Protein AF-0000000072235283 (afdb_homodi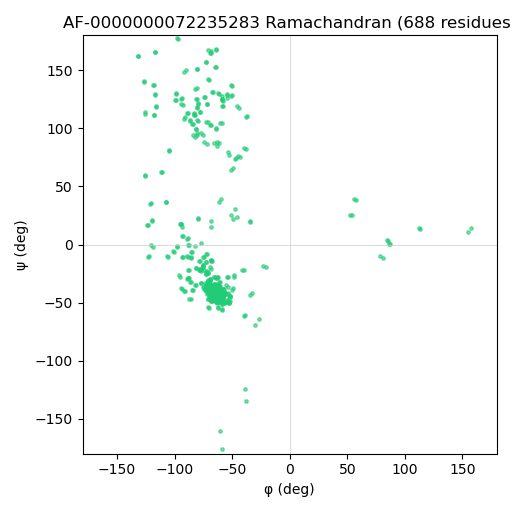mer)

InterPro domains:
  IPR006968 Root UVB sensitive family [PTHR12770] (25-341)
  IPR054549 Protein root UVB sensitive/RUS domain [PF04884] (58-296)

Nearest PDB structures (foldseek):
  6t1z-assembly1_A  TM=5.663E-01  e=8.981E-02  Lactococcus lactis
  7pmx-assembly1_A  TM=5.005E-01  e=3.297E-01  Homo sapiens
  6gv1-assembly1_A  TM=5.156E-01  e=8.083E-01  Escherichia coli K-12
  2xut-assembly2_B  TM=5.067E-01  e=1.324E+00  Shewanella oneidensis MR-1
  7xpz-assembly1_A  TM=4.709E-01  e=1.732E+00  Homo sapiens

Sequence (692 aa):
MNSSLMEEYTLKDSNGNRRTVSLCTNDRKDSNFSSSCLQIIVKIYLFLKGYFQSIRTSPLKNVLRRLFLPSGYPESVTDDYANFEKWDSLQGLCSYLRQVMVTRSTLSGLGVGNNFAHPTAAALMLLWREGFGVVGGLLFTWGKSSRFDKDSKSWRLFADVINNVALTMEWTAPLFPTPVFFALHSSANIFHSLCGIAGGATCTAFQAHFAKRNNIGDICSKHGNIGRAVSLVGLLLSTLCFWSSSLLENSLPFSFGVFCFLTVFHIYFNILALRSLHLAVLNKERGYIVAEHYICHKQLLDVSSVSKKERFWRPLLNSRIRVGCSLLDAPLLNSSFKNFLKVESLMNSSLMEEYTLKDSNGNRRTVSLCTNDRKDSNFSSSCLQIIVKIYLFLKGYFQSIRTSPLKNVLRRLFLPSGYPESVTDDYANFEKWDSLQGLCSYLRQVMVTRSTLSGLGVGNNFAHPTAAALMLLWREGFGVVGGLLFTWGKSSRFDKDSKSWRLFADVINNVALTMEWTAPLFPTPVFFALHSSANIFHSLCGIAGGATCTAFQAHFAKRNNIGDICSKHGNIGRAVSLVGLLLSTLCFWSSSLLENSLPFSFGVFCFLTVFHIYFNILALRSLHLAVLNKERGYIVAEHYICHKQLLDVSSVSKKERFWRPLLNSRIRVGCSLLDAPLLNSSFKNFLKVESL

Solvent-accessible surface area (backbone atoms only — not comparable to full-atom values): 36106 Å² total; per-residue (Å²): 131,85,75,57,65,55,54,68,45,75,43,65,45,101,85,69,49,75,42,69,46,66,48,71,54,73,82,57,83,82,56,51,64,62,51,50,52,48,47,48,47,49,50,47,45,47,46,47,47,48,48,59,59,65,37,60,94,47,78,63,31,55,50,49,45,65,48,54,43,43,80,63,61,68,78,36,36,44,86,39,46,64,57,23,54,51,26,47,43,54,21,48,30,31,51,44,42,47,46,51,54,23,45,21,32,43,38,42,54,48,15,26,31,27,62,85,31,49,29,62,60,37,32,50,51,55,50,50,21,50,44,41,11,51,53,41,30,53,54,50,52,71,73,54,64,87,54,47,76,66,44,29,65,27,37,36,49,48,16,50,51,39,34,53,51,19,49,50,34,33,43,53,18,53,83,44,60,66,72,56,22,50,50,32,40,24,51,20,31,22,30,45,29,47,17,50,52,39,34,48,50,24,47,52,52,51,37,51,66,28,32,66,66,82,40,37,67,49,43,48,51,18,53,49,44,47,52,52,50,35,48,47,51,25,52,54,51,46,51,50,48,60,71,72,29,66,48,59,76,74,29,67,69,56,34,50,48,52,50,49,51,35,50,52,48,26,52,52,26,46,52,55,20,56,42,37,44,58,63,87,68,77,27,74,65,54,42,47,52,41,49,52,39,23,73,72,66,74,39,83,67,52,53,64,60,47,29,67,66,58,68,49,62,50,60,73,73,54,71,41,56,39,88,75,77,53,74,83,73,45,74,79,72,81,71,63,80,73,65,65,64,65,27,52,66,119,132,85,75,57,64,54,53,68,45,74,43,64,47,100,83,68,50,73,42,69,48,64,49,72,53,74,82,58,83,83,56,50,63,61,52,50,53,48,46,48,49,48,49,47,46,47,47,48,47,47,47,58,62,65,41,49,97,48,78,61,33,56,49,50,44,65,49,56,42,45,81,63,63,69,78,36,38,44,87,39,46,63,56,24,52,51,26,46,44,54,21,47,30,30,51,43,41,47,45,51,54,24,44,22,32,42,38,40,54,46,14,26,31,28,61,84,30,49,27,62,61,37,32,51,51,54,50,50,20,49,44,39,11,52,53,42,31,52,54,48,51,72,72,54,63,88,55,47,76,67,44,29,63,24,38,37,50,50,17,51,52,40,36,52,51,18,49,52,35,34,41,52,18,53,83,45,60,67,72,55,23,50,51,30,38,24,52,18,31,22,30,43,29,46,18,48,52,39,34,48,50,24,48,53,51,52,38,50,67,29,32,67,65,81,41,37,68,48,42,48,50,18,52,50,43,48,51,51,50,35,48,46,51,25,51,55,50,46,53,51,47,60,72,72,29,65,49,62,77,75,30,68,70,54,34,49,47,52,52,50,52,37,49,54,49,26,51,53,26,46,53,54,19,57,42,38,43,60,64,87,68,78,27,74,66,53,41,46,52,41,48,52,40,24,72,74,66,73,40,81,67,53,53,62,61,47,27,66,67,58,67,48,62,49,61,76,72,53,71,38,55,51,88,76,75,54,75,84,74,45,76,80,68,83,70,62,81,73,65,66,65,62,31,53,67,118

Foldseek 3Di:
DPPQVFDWDFDQPPVRDTDTDTDRPDPPPPCVPVSVVVVVVVVVVCVVVCVQVVLPPDPVNVVVCLQAPFPPPPVQWDPLLVQLLVLVLLLLLLLLLLVVLLVVQLCVLQAVVHPPHDPVVSVVLVVVLLVLLVVLLVVLCVPDVPCCQQQVLLLLLLLLVLLLQLSVLSNCLSVDDPVSSSVSSSVSSSSNSSSCSSVVSSVLNLLVNTGPPPVSVRSVSSSVSSSVVSNVVSVVVSVVVVVPDVCCVPPPVVVVVSNVVSSVSSSVSSLSSQLSDQGPRDHPQLVVVQVVCCVVPVDGDHSNVSSNVGDSNVCVPPVQQQPDDPPVVQPVPPDDPVVSSNRGRD/DPPQVFDWDFDQPPVRDTDTDTDRPDPPPPCVVVSVVVVVVVVVVCVVVCVQVVLPPDPVNVVVCLQAPFPPPPVQWDPLLVQLLVLVLLLLLLLLLLVVLLVVQLCVLQADVHPPHDPVVSVVLVVVLLVLLVVLLVVLCVPDVPCCQQQVLLLLLVLLVLLLQLSVLSNCLSVDDNVSSSVSSSVSSSSNSSSCSSVVSSVLNLLVNTGPPPVSVRSVSSSVSSSVVSSVVSVVVSVVVVVPDVCCVPPPVVVVVSNVVSSVSSSVSSLSSQLSDQGPRDHPQLVVVQVVCCVVPVDGDHSNVSSNVGDSNVCVPCVQQQPDDPPVVQPPPPDDPVCSSPSHRD

Organism: Galdieria sulphuraria (NCBI:txid130081)

pLDDT: mean 74.74, std 23.01, range [22.97, 98.19]

Structure (mmCIF, N/CA/C/O backbone):
data_AF-0000000072235283-model_v1
#
loop_
_entity.id
_entity.type
_entity.pdbx_description
1 polymer 'Protein root UVB sensitive/RUS domain-containing protein'
#
loop_
_atom_site.group_PDB
_atom_site.id
_atom_site.type_symbol
_atom_site.label_atom_id
_atom_site.label_alt_id
_atom_site.label_comp_id
_atom_site.label_asym_id
_atom_site.label_entity_id
_atom_site.label_seq_id
_atom_site.pdbx_PDB_ins_code
_atom_site.Cartn_x
_atom_site.Cartn_y
_atom_site.Cartn_z
_atom_site.occupancy
_atom_site.B_iso_or_equiv
_atom_site.auth_seq_id
_atom_site.auth_comp_id
_atom_site.auth_asym_id
_atom_site.auth_atom_id
_atom_site.pdbx_PDB_model_num
ATOM 1 N N . MET A 1 1 ? 41.312 -4.387 -38.438 1 23.94 1 MET A N 1
ATOM 2 C CA . MET A 1 1 ? 40.781 -3.062 -38.094 1 23.94 1 MET A CA 1
ATOM 3 C C . MET A 1 1 ? 39.438 -3.166 -37.406 1 23.94 1 MET A C 1
ATOM 5 O O . MET A 1 1 ? 38.438 -3.475 -38.031 1 23.94 1 MET A O 1
ATOM 9 N N . ASN A 1 2 ? 39.406 -3.805 -36.188 1 30.83 2 ASN A N 1
ATOM 10 C CA . ASN A 1 2 ? 38.25 -4.105 -35.344 1 30.83 2 ASN A CA 1
ATOM 11 C C . ASN A 1 2 ? 37.438 -2.857 -35.062 1 30.83 2 ASN A C 1
ATOM 13 O O . ASN A 1 2 ? 37.906 -1.9 -34.469 1 30.83 2 ASN A O 1
ATOM 17 N N . SER A 1 3 ? 36.594 -2.459 -36.062 1 33.5 3 SER A N 1
ATOM 18 C CA . SER A 1 3 ? 35.688 -1.307 -36.031 1 33.5 3 SER A CA 1
ATOM 19 C C . SER A 1 3 ? 34.906 -1.259 -34.75 1 33.5 3 SER A C 1
ATOM 21 O O . SER A 1 3 ? 34.062 -2.145 -34.469 1 33.5 3 SER A O 1
ATOM 23 N N . SER A 1 4 ? 35.531 -0.879 -33.625 1 37.62 4 SER A N 1
ATOM 24 C CA . SER A 1 4 ? 34.781 -0.404 -32.469 1 37.62 4 SER A CA 1
ATOM 25 C C . SER A 1 4 ? 33.625 0.476 -32.844 1 37.62 4 SER A C 1
ATOM 27 O O . SER A 1 4 ? 33.781 1.436 -33.625 1 37.62 4 SER A O 1
ATOM 29 N N . LEU A 1 5 ? 32.531 -0.127 -33.188 1 37.53 5 LEU A N 1
ATOM 30 C CA . LEU A 1 5 ? 31.328 0.658 -33.438 1 37.53 5 LEU A CA 1
ATOM 31 C C . LEU A 1 5 ? 31.156 1.744 -32.375 1 37.53 5 LEU A C 1
ATOM 33 O O . LEU A 1 5 ? 31.016 1.443 -31.188 1 37.53 5 LEU A O 1
ATOM 37 N N . MET A 1 6 ? 31.938 2.805 -32.469 1 39.84 6 MET A N 1
ATOM 38 C CA . MET A 1 6 ? 31.828 4.055 -31.734 1 39.84 6 MET A CA 1
ATOM 39 C C . MET A 1 6 ? 30.516 4.766 -32.062 1 39.84 6 MET A C 1
ATOM 41 O O . MET A 1 6 ? 30.25 5.09 -33.219 1 39.84 6 MET A O 1
ATOM 45 N N . GLU A 1 7 ? 29.5 4.473 -31.453 1 44.53 7 GLU A N 1
ATOM 46 C CA . GLU A 1 7 ? 28.344 5.34 -31.625 1 44.53 7 GLU A CA 1
ATOM 47 C C . GLU A 1 7 ? 28.547 6.684 -30.938 1 44.53 7 GLU A C 1
ATOM 49 O O . GLU A 1 7 ? 28.953 6.73 -29.766 1 44.53 7 GLU A O 1
ATOM 54 N N . GLU A 1 8 ? 28.797 7.777 -31.656 1 41.22 8 GLU A N 1
ATOM 55 C CA . GLU A 1 8 ? 28.969 9.141 -31.172 1 41.22 8 GLU A CA 1
ATOM 56 C C . GLU A 1 8 ? 27.625 9.836 -30.969 1 41.22 8 GLU A C 1
ATOM 58 O O . GLU A 1 8 ? 26.734 9.734 -31.812 1 41.22 8 GLU A O 1
ATOM 63 N N . TYR A 1 9 ? 27.297 10.094 -29.688 1 39.88 9 TYR A N 1
ATOM 64 C CA . TYR A 1 9 ? 26.125 10.898 -29.422 1 39.88 9 TYR A CA 1
ATOM 65 C C . TYR A 1 9 ? 26.5 12.352 -29.125 1 39.88 9 TYR A C 1
ATOM 67 O O . TYR A 1 9 ? 27.484 12.609 -28.422 1 39.88 9 TYR A O 1
ATOM 75 N N . THR A 1 10 ? 25.969 13.359 -29.844 1 46.28 10 THR A N 1
ATOM 76 C CA . THR A 1 10 ? 26.172 14.789 -29.625 1 46.28 10 THR A CA 1
ATOM 77 C C . THR A 1 10 ? 25.203 15.32 -28.578 1 46.28 10 THR A C 1
ATOM 79 O O . THR A 1 10 ? 23.984 15.188 -28.734 1 46.28 10 THR A O 1
ATOM 82 N N . LEU A 1 11 ? 25.734 15.562 -27.328 1 43.56 11 LEU A N 1
ATOM 83 C CA . LEU A 1 11 ? 24.922 16.172 -26.281 1 43.56 11 LEU A CA 1
ATOM 84 C C . LEU A 1 11 ? 25.203 17.672 -26.188 1 43.56 11 LEU A C 1
ATOM 86 O O . LEU A 1 11 ? 26.328 18.109 -26.453 1 43.56 11 LEU A O 1
ATOM 90 N N . LYS A 1 12 ? 24.234 18.531 -26.172 1 49.97 12 LYS A N 1
ATOM 91 C CA . LYS A 1 12 ? 24.391 19.969 -25.953 1 49.97 12 LYS A CA 1
ATOM 92 C C . LYS A 1 12 ? 24.531 20.281 -24.469 1 49.97 12 LYS A C 1
ATOM 94 O O . LYS A 1 12 ? 23.781 19.766 -23.641 1 49.97 12 LYS A O 1
ATOM 99 N N . ASP A 1 13 ? 25.656 20.859 -24 1 42.03 13 ASP A N 1
ATOM 100 C CA . ASP A 1 13 ? 25.828 21.266 -22.609 1 42.03 13 ASP A CA 1
ATOM 101 C C . ASP A 1 13 ? 24.953 22.484 -22.281 1 42.03 13 ASP A C 1
ATOM 103 O O . ASP A 1 13 ? 24.328 23.062 -23.172 1 42.03 13 ASP A O 1
ATOM 107 N N . SER A 1 14 ? 24.812 22.797 -20.984 1 42.03 14 SER A N 1
ATOM 108 C CA . SER A 1 14 ? 24 23.922 -20.531 1 42.03 14 SER A CA 1
ATOM 109 C C . SER A 1 14 ? 24.328 25.188 -21.328 1 42.03 14 SER A C 1
ATOM 111 O O . SER A 1 14 ? 23.469 26.047 -21.484 1 42.03 14 SER A O 1
ATOM 113 N N . ASN A 1 15 ? 25.578 25.328 -21.859 1 48.72 15 ASN A N 1
ATOM 114 C CA . ASN A 1 15 ? 26.016 26.516 -22.594 1 48.72 15 ASN A CA 1
ATOM 115 C C . ASN A 1 15 ? 25.812 26.359 -24.094 1 48.72 15 ASN A C 1
ATOM 117 O O . ASN A 1 15 ? 26.266 27.203 -24.875 1 48.72 15 ASN A O 1
ATOM 121 N N . GLY A 1 16 ? 25.016 25.391 -24.656 1 48.34 16 GLY A N 1
ATOM 122 C CA . GLY A 1 16 ? 24.719 25.219 -26.078 1 48.34 16 GLY A CA 1
ATOM 123 C C . GLY A 1 16 ? 25.812 24.5 -26.828 1 48.34 16 GLY A C 1
ATOM 124 O O . GLY A 1 16 ? 25.734 24.359 -28.062 1 48.34 16 GLY A O 1
ATOM 125 N N . ASN A 1 17 ? 27.047 24.281 -26.234 1 49.31 17 ASN A N 1
ATOM 126 C CA . ASN A 1 17 ? 28.141 23.641 -26.953 1 49.31 17 ASN A CA 1
ATOM 127 C C . ASN A 1 17 ? 27.891 22.141 -27.156 1 49.31 17 ASN A C 1
ATOM 129 O O . ASN A 1 17 ? 27.406 21.469 -26.25 1 49.31 17 ASN A O 1
ATOM 133 N N . ARG A 1 18 ? 27.875 21.734 -28.453 1 47.28 18 ARG A N 1
ATOM 134 C CA . ARG A 1 18 ? 27.703 20.328 -28.828 1 47.28 18 ARG A CA 1
ATOM 135 C C . ARG A 1 18 ? 28.859 19.484 -28.328 1 47.28 18 ARG A C 1
ATOM 137 O O . ARG A 1 18 ? 30.031 19.812 -28.578 1 47.28 18 ARG A O 1
ATOM 144 N N . ARG A 1 19 ? 28.766 18.766 -27.266 1 42.97 19 ARG A N 1
ATOM 145 C CA . ARG A 1 19 ? 29.781 17.797 -26.906 1 42.97 19 ARG A CA 1
ATOM 146 C C . ARG A 1 19 ? 29.422 16.406 -27.422 1 42.97 19 ARG A C 1
ATOM 148 O O . ARG A 1 19 ? 28.281 15.969 -27.312 1 42.97 19 ARG A O 1
ATOM 155 N N . THR A 1 20 ? 30.297 15.758 -28.297 1 44.06 20 THR A N 1
ATOM 156 C CA . THR A 1 20 ? 30.156 14.414 -28.844 1 44.06 20 THR A CA 1
ATOM 157 C C . THR A 1 20 ? 30.625 13.359 -27.844 1 44.06 20 THR A C 1
ATOM 159 O O . THR A 1 20 ? 31.734 13.445 -27.344 1 44.06 20 THR A O 1
ATOM 162 N N . VAL A 1 21 ? 29.828 12.719 -27.141 1 44.56 21 VAL A N 1
ATOM 163 C CA . VAL A 1 21 ? 30.203 11.594 -26.281 1 44.56 21 VAL A CA 1
ATOM 164 C C . VAL A 1 21 ? 30.266 10.312 -27.109 1 44.56 21 VAL A C 1
ATOM 166 O O . VAL A 1 21 ? 29.359 10.016 -27.875 1 44.56 21 VAL A O 1
ATOM 169 N N . SER A 1 22 ? 31.531 9.773 -27.25 1 39.78 22 SER A N 1
ATOM 170 C CA . SER A 1 22 ? 31.75 8.5 -27.938 1 39.78 22 SER A CA 1
ATOM 171 C C . SER A 1 22 ? 31.594 7.324 -26.984 1 39.78 22 SER A C 1
ATOM 173 O O . SER A 1 22 ? 32.188 7.312 -25.906 1 39.78 22 SER A O 1
ATOM 175 N N . LEU A 1 23 ? 30.562 6.617 -27.094 1 36.62 23 LEU A N 1
ATOM 176 C CA . LEU A 1 23 ? 30.438 5.34 -26.391 1 36.62 23 LEU A CA 1
ATOM 177 C C . LEU A 1 23 ? 31.25 4.258 -27.094 1 36.62 23 LEU A C 1
ATOM 179 O O . LEU A 1 23 ? 31.031 3.967 -28.266 1 36.62 23 LEU A O 1
ATOM 183 N N . CYS A 1 24 ? 32.469 4.012 -26.641 1 34.81 24 CYS A N 1
ATOM 184 C CA . CYS A 1 24 ? 33.312 2.928 -27.141 1 34.81 24 CYS A CA 1
ATOM 185 C C . CYS A 1 24 ? 32.906 1.603 -26.5 1 34.81 24 CYS A C 1
ATOM 187 O O . CYS A 1 24 ? 32.906 1.491 -25.266 1 34.81 24 CYS A O 1
ATOM 189 N N . THR A 1 25 ? 32.062 0.779 -27.156 1 33.41 25 THR A N 1
ATOM 190 C CA . THR A 1 25 ? 31.891 -0.601 -26.719 1 33.41 25 THR A CA 1
ATOM 191 C C . THR A 1 25 ? 33.094 -1.448 -27.109 1 33.41 25 THR A C 1
ATOM 193 O O . THR A 1 25 ? 33.438 -1.555 -28.281 1 33.41 25 THR A O 1
ATOM 196 N N . ASN A 1 26 ? 34.125 -1.52 -26.297 1 31.45 26 ASN A N 1
ATOM 197 C CA . ASN A 1 26 ? 35.125 -2.537 -26.578 1 31.45 26 ASN A CA 1
ATOM 198 C C . ASN A 1 26 ? 34.531 -3.938 -26.578 1 31.45 26 ASN A C 1
ATOM 200 O O . ASN A 1 26 ? 33.656 -4.254 -25.734 1 31.45 26 ASN A O 1
ATOM 204 N N . ASP A 1 27 ? 34.594 -4.664 -27.672 1 31.3 27 ASP A N 1
ATOM 205 C CA . ASP A 1 27 ? 34.281 -6.074 -27.906 1 31.3 27 ASP A CA 1
ATOM 206 C C . ASP A 1 27 ? 35 -6.953 -26.875 1 31.3 27 ASP A C 1
ATOM 208 O O . ASP A 1 27 ? 35.938 -7.672 -27.203 1 31.3 27 ASP A O 1
ATOM 212 N N . ARG A 1 28 ? 35.406 -6.691 -25.703 1 30.81 28 ARG A N 1
ATOM 213 C CA . ARG A 1 28 ? 35.844 -7.922 -25.047 1 30.81 28 ARG A CA 1
ATOM 214 C C . ARG A 1 28 ? 34.688 -8.93 -24.984 1 30.81 28 ARG A C 1
ATOM 216 O O . ARG A 1 28 ? 33.562 -8.562 -24.703 1 30.81 28 ARG A O 1
ATOM 223 N N . LYS A 1 29 ? 34.875 -10.188 -25.453 1 32 29 LYS A N 1
ATOM 224 C CA . LYS A 1 29 ? 33.969 -11.352 -25.547 1 32 29 LYS A CA 1
ATOM 225 C C . LYS A 1 29 ? 33.094 -11.469 -24.312 1 32 29 LYS A C 1
ATOM 227 O O . LYS A 1 29 ? 31.938 -11.867 -24.406 1 32 29 LYS A O 1
ATOM 232 N N . ASP A 1 30 ? 33.594 -11.656 -23.109 1 32.75 30 ASP A N 1
ATOM 233 C CA . ASP A 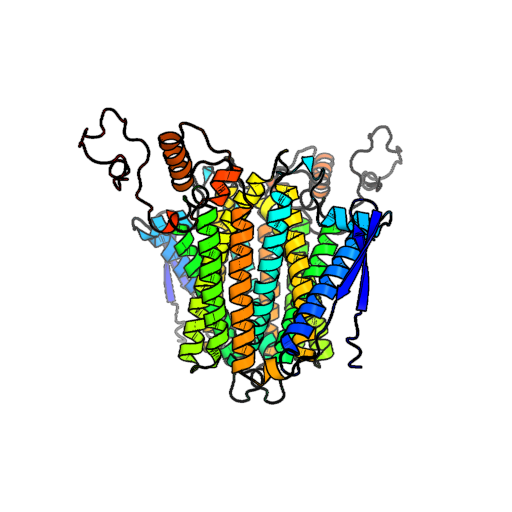1 30 ? 32.844 -12.086 -21.938 1 32.75 30 ASP A CA 1
ATOM 234 C C . ASP A 1 30 ? 31.938 -10.977 -21.406 1 32.75 30 ASP A C 1
ATOM 236 O O . ASP A 1 30 ? 31.172 -11.188 -20.469 1 32.75 30 ASP A O 1
ATOM 240 N N . SER A 1 31 ? 32.406 -9.688 -21.422 1 35.5 31 SER A N 1
ATOM 241 C CA . SER A 1 31 ? 31.719 -8.633 -20.672 1 35.5 31 SER A CA 1
ATOM 242 C C . SER A 1 31 ? 30.5 -8.117 -21.406 1 35.5 31 SER A C 1
ATOM 244 O O . SER A 1 31 ? 30.406 -6.926 -21.719 1 35.5 31 SER A O 1
ATOM 246 N N . ASN A 1 32 ? 29.969 -8.906 -22.297 1 36.19 32 ASN A N 1
ATOM 247 C CA . ASN A 1 32 ? 28.781 -8.578 -23.062 1 36.19 32 ASN A CA 1
ATOM 248 C C . ASN A 1 32 ? 27.641 -8.086 -22.156 1 36.19 32 ASN A C 1
ATOM 250 O O . ASN A 1 32 ? 26.828 -7.258 -22.578 1 36.19 32 ASN A O 1
ATOM 254 N N . PHE A 1 33 ? 27.625 -8.758 -21.031 1 34.72 33 PHE A N 1
ATOM 255 C CA . PHE A 1 33 ? 26.469 -8.461 -20.188 1 34.72 33 PHE A CA 1
ATOM 256 C C . PHE A 1 33 ? 26.578 -7.059 -19.609 1 34.72 33 PHE A C 1
ATOM 258 O O . PHE A 1 33 ? 25.578 -6.32 -19.562 1 34.72 33 PHE A O 1
ATOM 265 N N . SER A 1 34 ? 27.781 -6.684 -19.188 1 39.34 34 SER A N 1
ATOM 266 C CA . SER A 1 34 ? 27.969 -5.387 -18.547 1 39.34 34 SER A CA 1
ATOM 267 C C . SER A 1 34 ? 27.75 -4.246 -19.531 1 39.34 34 SER A C 1
ATOM 269 O O . SER A 1 34 ? 27.125 -3.234 -19.203 1 39.34 34 SER A O 1
ATOM 271 N N . SER A 1 35 ? 28.156 -4.5 -20.75 1 42.72 35 SER A N 1
ATOM 272 C CA . SER A 1 35 ? 28.094 -3.469 -21.781 1 42.72 35 SER A CA 1
ATOM 273 C C . SER A 1 35 ? 26.656 -3.23 -22.234 1 42.72 35 SER A C 1
ATOM 275 O O . SER A 1 35 ? 26.25 -2.09 -22.453 1 42.72 35 SER A O 1
ATOM 277 N N . SER A 1 36 ? 25.875 -4.32 -22.219 1 43.47 36 SER A N 1
ATOM 278 C CA . SER A 1 36 ? 24.5 -4.188 -22.672 1 43.47 36 SER A CA 1
ATOM 279 C C . SER A 1 36 ? 23.641 -3.484 -21.641 1 43.47 36 SER A C 1
ATOM 281 O O . SER A 1 36 ? 22.812 -2.639 -21.969 1 43.47 36 SER A O 1
ATOM 283 N N . CYS A 1 37 ? 23.922 -3.768 -20.438 1 39.88 37 CYS A N 1
ATOM 284 C CA . CYS A 1 37 ? 23.156 -3.121 -19.375 1 39.88 37 CYS A CA 1
ATOM 285 C C . CYS A 1 37 ? 23.516 -1.646 -19.266 1 39.88 37 CYS A C 1
ATOM 287 O O . CYS A 1 37 ? 22.625 -0.796 -19.125 1 39.88 37 CYS A O 1
ATOM 289 N N . LEU A 1 38 ? 24.812 -1.415 -19.375 1 41.12 38 LEU A N 1
ATOM 290 C CA . LEU A 1 38 ? 25.266 -0.028 -19.312 1 41.12 38 LEU A CA 1
ATOM 291 C C . LEU A 1 38 ? 24.766 0.754 -20.531 1 41.12 38 LEU A C 1
ATOM 293 O O . LEU A 1 38 ? 24.375 1.92 -20.406 1 41.12 38 LEU A O 1
ATOM 297 N N . GLN A 1 39 ? 24.734 0.075 -21.656 1 44.72 39 GLN A N 1
ATOM 298 C CA . GLN A 1 39 ? 24.203 0.706 -22.875 1 44.72 39 GLN A CA 1
ATOM 299 C C . GLN A 1 39 ? 22.703 1.014 -22.719 1 44.72 39 GLN A C 1
ATOM 301 O O . GLN A 1 39 ? 22.25 2.078 -23.141 1 44.72 39 GLN A O 1
ATOM 306 N N . ILE A 1 40 ? 22.125 0.151 -22.062 1 44.88 40 ILE A N 1
ATOM 307 C CA . ILE A 1 40 ? 20.703 0.37 -21.844 1 44.88 40 ILE A CA 1
ATOM 308 C C . ILE A 1 40 ? 20.484 1.51 -20.859 1 44.88 40 ILE A C 1
ATOM 310 O O . ILE A 1 40 ? 19.641 2.383 -21.062 1 44.88 40 ILE A O 1
ATOM 314 N N . ILE A 1 41 ? 21.312 1.541 -19.922 1 46 41 ILE A N 1
ATOM 315 C CA . ILE A 1 41 ? 21.219 2.592 -18.906 1 46 41 ILE A CA 1
ATOM 316 C C . ILE A 1 41 ? 21.562 3.939 -19.531 1 46 41 ILE A C 1
ATOM 318 O O . ILE A 1 41 ? 20.891 4.938 -19.297 1 46 41 ILE A O 1
ATOM 322 N N . VAL A 1 42 ? 22.609 3.906 -20.297 1 46 42 VAL A N 1
ATOM 323 C CA . VAL A 1 42 ? 23.031 5.133 -20.969 1 46 42 VAL A CA 1
ATOM 324 C C . VAL A 1 42 ? 21.969 5.562 -21.984 1 46 42 VAL A C 1
ATOM 326 O O . VAL A 1 42 ? 21.641 6.746 -22.094 1 46 42 VAL A O 1
ATOM 329 N N . LYS A 1 43 ? 21.438 4.605 -22.688 1 45.97 43 LYS A N 1
ATOM 330 C CA . LYS A 1 43 ? 20.391 4.93 -23.656 1 45.97 43 LYS A CA 1
ATOM 331 C C . LYS A 1 43 ? 19.141 5.453 -22.938 1 45.97 43 LYS A C 1
ATOM 333 O O . LYS A 1 43 ? 18.516 6.402 -23.406 1 45.97 43 LYS A O 1
ATOM 338 N N . ILE A 1 44 ? 18.906 4.891 -21.844 1 47.53 44 ILE A N 1
ATOM 339 C CA . ILE A 1 44 ? 17.781 5.371 -21.062 1 47.53 44 ILE A CA 1
ATOM 340 C C . ILE A 1 44 ? 18.078 6.77 -20.516 1 47.53 44 ILE A C 1
ATOM 342 O O . ILE A 1 44 ? 17.234 7.656 -20.562 1 47.53 44 ILE A O 1
ATOM 346 N N . TYR A 1 45 ? 19.266 6.887 -20.016 1 43.62 45 TYR A N 1
ATOM 347 C CA . TYR A 1 45 ? 19.688 8.195 -19.531 1 43.62 45 TYR A CA 1
ATOM 348 C C . TYR A 1 45 ? 19.672 9.227 -20.641 1 43.62 45 TYR A C 1
ATOM 350 O O . TYR A 1 45 ? 19.172 10.344 -20.469 1 43.62 45 TYR A O 1
ATOM 358 N N . LEU A 1 46 ? 20.25 8.883 -21.75 1 46.25 46 LEU A N 1
ATOM 359 C CA . LEU A 1 46 ? 20.266 9.797 -22.875 1 46.25 46 LEU A CA 1
ATOM 360 C C . LEU A 1 46 ? 18.859 10.062 -23.391 1 46.25 46 LEU A C 1
ATOM 362 O O . LEU A 1 46 ? 18.531 11.195 -23.75 1 46.25 46 LEU A O 1
ATOM 366 N N . PHE A 1 47 ? 18.094 9.078 -23.375 1 44.31 47 PHE A N 1
ATOM 367 C CA . PHE A 1 47 ? 16.688 9.242 -23.719 1 44.31 47 PHE A CA 1
ATOM 368 C C . PHE A 1 47 ? 15.992 10.156 -22.719 1 44.31 47 PHE A C 1
ATOM 370 O O . PHE A 1 47 ? 15.273 11.078 -23.109 1 44.31 47 PHE A O 1
ATOM 377 N N . LEU A 1 48 ? 16.234 9.906 -21.484 1 46.16 48 LEU A N 1
ATOM 378 C CA . LEU A 1 48 ? 15.625 10.75 -20.469 1 46.16 48 LEU A CA 1
ATOM 379 C C . LEU A 1 48 ? 16.188 12.164 -20.531 1 46.16 48 LEU A C 1
ATOM 381 O O . LEU A 1 48 ? 15.445 13.141 -20.406 1 46.16 48 LEU A O 1
ATOM 385 N N . LYS A 1 49 ? 17.484 12.164 -20.578 1 45.38 49 LYS A N 1
ATOM 386 C CA . LYS A 1 49 ? 18.141 13.469 -20.703 1 45.38 49 LYS A CA 1
ATOM 387 C C . LYS A 1 49 ? 17.672 14.195 -21.969 1 45.38 49 LYS A C 1
ATOM 389 O O . LYS A 1 49 ? 17.375 15.391 -21.922 1 45.38 49 LYS A O 1
ATOM 394 N N . GLY A 1 50 ? 17.844 13.531 -23.109 1 42.25 50 GLY A N 1
ATOM 395 C CA . GLY A 1 50 ? 17.312 14.109 -24.344 1 42.25 50 GLY A CA 1
ATOM 396 C C . GLY A 1 50 ? 15.852 14.484 -24.25 1 42.25 50 GLY A C 1
ATOM 397 O O . GLY A 1 50 ? 15.445 15.547 -24.703 1 42.25 50 GLY A O 1
ATOM 398 N N . TYR A 1 51 ? 15.117 13.609 -23.688 1 39.72 51 TYR A N 1
ATOM 399 C CA . TYR A 1 51 ? 13.703 13.898 -23.469 1 39.72 51 TYR A CA 1
ATOM 400 C C . TYR A 1 51 ? 13.539 15.117 -22.562 1 39.72 51 TYR A C 1
ATOM 402 O O . TYR A 1 51 ? 12.703 15.984 -22.828 1 39.72 51 TYR A O 1
ATOM 410 N N . PHE A 1 52 ? 14.25 15.133 -21.484 1 44.34 52 PHE A N 1
ATOM 411 C CA . PHE A 1 52 ? 14.117 16.266 -20.578 1 44.34 52 PHE A CA 1
ATOM 412 C C . PHE A 1 52 ? 14.672 17.531 -21.219 1 44.34 52 PHE A C 1
ATOM 414 O O . PHE A 1 52 ? 14.195 18.641 -20.938 1 44.34 52 PHE A O 1
ATOM 421 N N . GLN A 1 53 ? 15.75 17.359 -21.875 1 42.66 53 GLN A N 1
ATOM 422 C CA . GLN A 1 53 ? 16.281 18.531 -22.562 1 42.66 53 GLN A CA 1
ATOM 423 C C . GLN A 1 53 ? 15.375 18.953 -23.719 1 42.66 53 GLN A C 1
ATOM 425 O O . GLN A 1 53 ? 15.273 20.141 -24.031 1 42.66 53 GLN A O 1
ATOM 430 N N . SER A 1 54 ? 15.047 18 -24.484 1 40.59 54 SER A N 1
ATOM 431 C CA . SER A 1 54 ? 14.203 18.359 -25.625 1 40.59 54 SER A CA 1
ATOM 432 C C . SER A 1 54 ? 12.812 18.781 -25.172 1 40.59 54 SER A C 1
ATOM 434 O O . SER A 1 54 ? 11.93 19.016 -26 1 40.59 54 SER A O 1
ATOM 436 N N . ILE A 1 55 ? 12.461 18.531 -23.953 1 41.12 55 ILE A N 1
ATOM 437 C CA . ILE A 1 55 ? 11.211 19.109 -23.484 1 41.12 55 ILE A CA 1
ATOM 438 C C . ILE A 1 55 ? 11.289 20.625 -23.547 1 41.12 55 ILE A C 1
ATOM 440 O O . ILE A 1 55 ? 11.688 21.281 -22.578 1 41.12 55 ILE A O 1
ATOM 444 N N . ARG A 1 56 ? 11.883 21.172 -24.453 1 41.84 56 ARG A N 1
ATOM 445 C CA . ARG A 1 56 ? 11.758 22.594 -24.688 1 41.84 56 ARG A CA 1
ATOM 446 C C . ARG A 1 56 ? 10.32 23.062 -24.469 1 41.84 56 ARG A C 1
ATOM 448 O O . ARG A 1 56 ? 9.945 23.453 -23.375 1 41.84 56 ARG A O 1
ATOM 455 N N . THR A 1 57 ? 9.586 23.781 -25.516 1 51.12 57 THR A N 1
ATOM 456 C CA . THR A 1 57 ? 8.438 24.688 -25.562 1 51.12 57 THR A CA 1
ATOM 457 C C . THR A 1 57 ? 7.133 23.891 -25.547 1 51.12 57 THR A C 1
ATOM 459 O O . THR A 1 57 ? 6.051 24.453 -25.703 1 51.12 57 THR A O 1
ATOM 462 N N . SER A 1 58 ? 7.094 22.453 -25.516 1 58.28 58 SER A N 1
ATOM 463 C CA . SER A 1 58 ? 5.902 21.719 -25.938 1 58.28 58 SER A CA 1
ATOM 464 C C . SER A 1 58 ? 4.98 21.453 -24.75 1 58.28 58 SER A C 1
ATOM 466 O O . SER A 1 58 ? 5.398 21.578 -23.594 1 58.28 58 SER A O 1
ATOM 468 N N . PRO A 1 59 ? 3.66 21.406 -25.016 1 66.56 59 PRO A N 1
ATOM 469 C CA . PRO A 1 59 ? 2.6 21.016 -24.094 1 66.56 59 PRO A CA 1
ATOM 470 C C . PRO A 1 59 ? 2.996 19.828 -23.219 1 66.56 59 PRO A C 1
ATOM 472 O O . PRO A 1 59 ? 2.633 19.766 -22.031 1 66.56 59 PRO A O 1
ATOM 475 N N . LEU A 1 60 ? 3.92 19.062 -23.625 1 75.69 60 LEU A N 1
ATOM 476 C CA . LEU A 1 60 ? 4.355 17.906 -22.859 1 75.69 60 LEU A CA 1
ATOM 477 C C . LEU A 1 60 ? 5.336 18.312 -21.75 1 75.69 60 LEU A C 1
ATOM 479 O O . LEU A 1 60 ? 5.301 17.766 -20.656 1 75.69 60 LEU A O 1
ATOM 483 N N . LYS A 1 61 ? 6.117 19.281 -22.031 1 76.44 61 LYS A N 1
ATOM 484 C CA . LYS A 1 61 ? 7.074 19.766 -21.031 1 76.44 61 LYS A CA 1
ATOM 485 C C . LYS A 1 61 ? 6.355 20.375 -19.844 1 76.44 61 LYS A C 1
ATOM 487 O O . LYS A 1 61 ? 6.758 20.172 -18.688 1 76.44 61 LYS A O 1
ATOM 492 N N . ASN A 1 62 ? 5.375 21.047 -20.219 1 78.12 62 ASN A N 1
ATOM 493 C CA . ASN A 1 62 ? 4.605 21.672 -19.156 1 78.12 62 ASN A CA 1
ATOM 494 C C . ASN A 1 62 ? 3.918 20.625 -18.266 1 78.12 62 ASN A C 1
ATOM 496 O O . ASN A 1 62 ? 3.848 20.797 -17.047 1 78.12 62 ASN A O 1
ATOM 500 N N . VAL A 1 63 ? 3.523 19.594 -18.938 1 78.06 63 VAL A N 1
ATOM 501 C CA . VAL A 1 63 ? 2.867 18.531 -18.188 1 78.06 63 VAL A CA 1
ATOM 502 C C . VAL A 1 63 ? 3.883 17.828 -17.297 1 78.06 63 VAL A C 1
ATOM 504 O O . VAL A 1 63 ? 3.605 17.562 -16.109 1 78.06 63 VAL A O 1
ATOM 507 N N . LEU A 1 64 ? 5.07 17.578 -17.766 1 82.69 64 LEU A N 1
ATOM 508 C CA . LEU A 1 64 ? 6.094 16.891 -16.984 1 82.69 64 LEU A CA 1
ATOM 509 C C . LEU A 1 64 ? 6.559 17.766 -15.82 1 82.69 64 LEU A C 1
ATOM 511 O O . LEU A 1 64 ? 6.777 17.266 -14.719 1 82.69 64 LEU A O 1
ATOM 515 N N . ARG A 1 65 ? 6.664 19.016 -16.094 1 83.25 65 ARG A N 1
ATOM 516 C CA . ARG A 1 65 ? 7.055 19.938 -15.031 1 83.25 65 ARG A CA 1
ATOM 517 C C . ARG A 1 65 ? 6.004 19.984 -13.93 1 83.25 65 ARG A C 1
ATOM 519 O O . ARG A 1 65 ? 6.34 20 -12.75 1 83.25 65 ARG A O 1
ATOM 526 N N . ARG A 1 66 ? 4.844 19.922 -14.352 1 81.81 66 ARG A N 1
ATOM 527 C CA . ARG A 1 66 ? 3.746 19.984 -13.391 1 81.81 66 ARG A CA 1
ATOM 528 C C . ARG A 1 66 ? 3.643 18.688 -12.602 1 81.81 66 ARG A C 1
ATOM 530 O O . ARG A 1 66 ? 3.254 18.688 -11.43 1 81.81 66 ARG A O 1
ATOM 537 N N . LEU A 1 67 ? 4.109 17.688 -13.203 1 83 67 LEU A N 1
ATOM 538 C CA . LEU A 1 67 ? 3.965 16.375 -12.578 1 83 67 LEU A CA 1
ATOM 539 C C . LEU A 1 67 ? 5.133 16.094 -11.641 1 83 67 LEU A C 1
ATOM 541 O O . LEU A 1 67 ? 4.965 15.438 -10.609 1 83 67 LEU A O 1
ATOM 545 N N . PHE A 1 68 ? 6.309 16.703 -11.961 1 89.31 68 PHE A N 1
ATOM 546 C CA . PHE A 1 68 ? 7.477 16.172 -11.266 1 89.31 68 PHE A CA 1
ATOM 547 C C . PHE A 1 68 ? 8.195 17.281 -10.508 1 89.31 68 PHE A C 1
ATOM 549 O O . PHE A 1 68 ? 9.047 17 -9.648 1 89.31 68 PHE A O 1
ATOM 556 N N . LEU A 1 69 ? 7.828 18.547 -10.75 1 89.69 69 LEU A N 1
ATOM 557 C CA . LEU A 1 69 ? 8.508 19.641 -10.062 1 89.69 69 LEU A CA 1
ATOM 558 C C . LEU A 1 69 ? 7.539 20.422 -9.188 1 89.69 69 LEU A C 1
ATOM 560 O O . LEU A 1 69 ? 6.402 20.672 -9.594 1 89.69 69 LEU A O 1
ATOM 564 N N . PRO A 1 70 ? 8.023 20.734 -7.996 1 89.62 70 PRO A N 1
ATOM 565 C CA . PRO A 1 70 ? 7.172 21.562 -7.145 1 89.62 70 PRO A CA 1
ATOM 566 C C . PRO A 1 70 ? 6.93 22.953 -7.727 1 89.62 70 PRO A C 1
ATOM 568 O O . PRO A 1 70 ? 7.789 23.484 -8.438 1 89.62 70 PRO A O 1
ATOM 571 N N . SER A 1 71 ? 5.785 23.484 -7.336 1 88 71 SER A N 1
ATOM 572 C CA . SER A 1 71 ? 5.48 24.844 -7.777 1 88 71 SER A CA 1
ATOM 573 C C . SER A 1 71 ? 6.5 25.828 -7.242 1 88 71 SER A C 1
ATOM 575 O O . SER A 1 71 ? 6.824 25.828 -6.055 1 88 71 SER A O 1
ATOM 577 N N . GLY A 1 72 ? 7 26.641 -8.18 1 88.44 72 GLY A N 1
ATOM 578 C CA . GLY A 1 72 ? 7.988 27.641 -7.773 1 88.44 72 GLY A CA 1
ATOM 579 C C . GLY A 1 72 ? 9.406 27.094 -7.773 1 88.44 72 GLY A C 1
ATOM 580 O O . GLY A 1 72 ? 10.336 27.781 -7.344 1 88.44 72 GLY A O 1
ATOM 581 N N . TYR A 1 73 ? 9.625 25.922 -8.109 1 88.25 73 TYR A N 1
ATOM 582 C CA . TYR A 1 73 ? 10.961 25.359 -8.211 1 88.25 73 TYR A CA 1
ATOM 583 C C . TYR A 1 73 ? 11.867 26.25 -9.062 1 88.25 73 TYR A C 1
ATOM 585 O O . TYR A 1 73 ? 11.438 26.766 -10.102 1 88.25 73 TYR A O 1
ATOM 593 N N . PRO A 1 74 ? 13.047 26.453 -8.641 1 89.44 74 PRO A N 1
ATOM 594 C CA . PRO A 1 74 ? 13.789 25.812 -7.559 1 89.44 74 PRO A CA 1
ATOM 595 C C . PRO A 1 74 ? 13.758 26.609 -6.262 1 89.44 74 PRO A C 1
ATOM 597 O O . PRO A 1 74 ? 14.211 26.125 -5.223 1 89.44 74 PRO A O 1
ATOM 600 N N . GLU A 1 75 ? 13.117 27.797 -6.219 1 90.12 75 GLU A N 1
ATOM 601 C CA . GLU A 1 75 ? 13.156 28.672 -5.059 1 90.12 75 GLU A CA 1
ATOM 602 C C . GLU A 1 75 ? 12.258 28.156 -3.938 1 90.12 75 GLU A C 1
ATOM 604 O O . GLU A 1 75 ? 12.414 28.547 -2.779 1 90.12 75 GLU A O 1
ATOM 609 N N . SER A 1 76 ? 11.406 27.312 -4.293 1 91.19 76 SER A N 1
ATOM 610 C CA . SER A 1 76 ? 10.414 26.844 -3.336 1 91.19 76 SER A CA 1
ATOM 611 C C . SER A 1 76 ? 10.961 25.688 -2.506 1 91.19 76 SER A C 1
ATOM 613 O O . SER A 1 76 ? 10.312 25.234 -1.564 1 91.19 76 SER A O 1
ATOM 615 N N . VAL A 1 77 ? 12.211 25.203 -2.902 1 93.75 77 VAL A N 1
ATOM 616 C CA . VAL A 1 77 ? 12.781 24.047 -2.205 1 93.75 77 VAL A CA 1
ATOM 617 C C . VAL A 1 77 ? 14.227 24.344 -1.821 1 93.75 77 VAL A C 1
ATOM 619 O O . VAL A 1 77 ? 14.836 25.281 -2.338 1 93.75 77 VAL A O 1
ATOM 622 N N . THR A 1 78 ? 14.734 23.547 -0.873 1 91.5 78 THR A N 1
ATOM 623 C CA . THR A 1 78 ? 16.125 23.672 -0.476 1 91.5 78 THR A CA 1
ATOM 624 C C . THR A 1 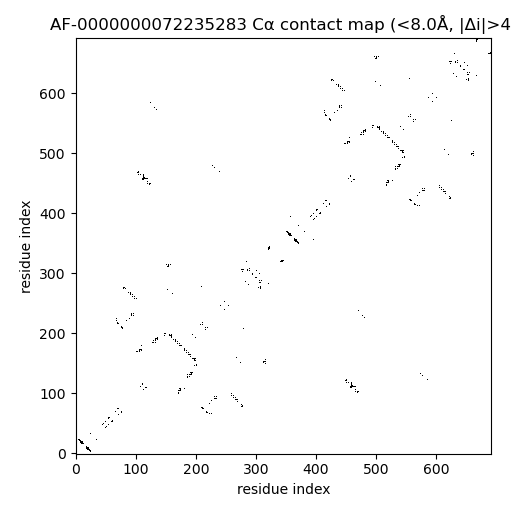78 ? 17.047 23.203 -1.6 1 91.5 78 THR A C 1
ATOM 626 O O . THR A 1 78 ? 16.625 22.484 -2.508 1 91.5 78 THR A O 1
ATOM 629 N N . ASP A 1 79 ? 18.281 23.516 -1.545 1 88.75 79 ASP A N 1
ATOM 630 C CA . ASP A 1 79 ? 19.25 23.281 -2.609 1 88.75 79 ASP A CA 1
ATOM 631 C C . ASP A 1 79 ? 19.578 21.797 -2.732 1 88.75 79 ASP A C 1
ATOM 633 O O . ASP A 1 79 ? 20.031 21.344 -3.789 1 88.75 79 ASP A O 1
ATOM 637 N N . ASP A 1 80 ? 19.406 21.078 -1.73 1 90.62 80 ASP A N 1
ATOM 638 C CA . ASP A 1 80 ? 19.781 19.672 -1.745 1 90.62 80 ASP A CA 1
ATOM 639 C C . ASP A 1 80 ? 18.641 18.812 -2.279 1 90.62 80 ASP A C 1
ATOM 641 O O . ASP A 1 80 ? 18.781 17.594 -2.416 1 90.62 80 ASP A O 1
ATOM 645 N N . TYR A 1 81 ? 17.5 19.391 -2.65 1 93.19 81 TYR A N 1
ATOM 646 C CA . TYR A 1 81 ? 16.297 18.672 -3.092 1 93.19 81 TYR A CA 1
ATOM 647 C C . TYR A 1 81 ? 16.578 17.859 -4.348 1 93.19 81 TYR A C 1
ATOM 649 O O . TYR A 1 81 ? 16.312 16.656 -4.391 1 93.19 81 TYR A O 1
ATOM 657 N N . ALA A 1 82 ? 17.156 18.484 -5.262 1 92 82 ALA A N 1
ATOM 658 C CA . ALA A 1 82 ? 17.359 17.844 -6.559 1 92 82 ALA A CA 1
ATOM 659 C C . ALA A 1 82 ? 18.344 16.672 -6.445 1 92 82 ALA A C 1
ATOM 661 O O . ALA A 1 82 ? 18.125 15.617 -7.039 1 92 82 ALA A O 1
ATOM 662 N N . ASN A 1 83 ? 19.344 16.906 -5.766 1 91.31 83 ASN A N 1
ATOM 663 C CA . ASN A 1 83 ? 20.359 15.859 -5.605 1 91.31 83 ASN A CA 1
ATOM 664 C C . ASN A 1 83 ? 19.812 14.664 -4.824 1 91.31 83 ASN A C 1
ATOM 666 O O . ASN A 1 83 ? 20.078 13.516 -5.164 1 91.31 83 ASN A O 1
ATOM 670 N N . PHE A 1 84 ? 19.047 14.93 -3.848 1 93.75 84 PHE A N 1
ATOM 671 C CA . PHE A 1 84 ? 18.438 13.852 -3.086 1 93.75 84 PHE A CA 1
ATOM 672 C C . PHE A 1 84 ? 17.5 13.039 -3.963 1 93.75 84 PHE A C 1
ATOM 674 O O . PHE A 1 84 ? 17.562 11.805 -3.982 1 93.75 84 PHE A O 1
ATOM 681 N N . GLU A 1 85 ? 16.625 13.703 -4.707 1 94.81 85 GLU A N 1
ATOM 682 C CA . GLU A 1 85 ? 15.625 13.023 -5.531 1 94.81 85 GLU A CA 1
ATOM 683 C C . GLU A 1 85 ? 16.281 12.156 -6.598 1 94.81 85 GLU A C 1
ATOM 685 O O . GLU A 1 85 ? 15.789 11.086 -6.934 1 94.81 85 GLU A O 1
ATOM 690 N N . LYS A 1 86 ? 17.375 12.656 -7.078 1 93.75 86 LYS A N 1
ATOM 691 C CA . LYS A 1 86 ? 18.109 11.891 -8.078 1 93.75 86 LYS A CA 1
ATOM 692 C C . LYS A 1 86 ? 18.594 10.562 -7.512 1 93.75 86 LYS A C 1
ATOM 694 O O . LYS A 1 86 ? 18.312 9.5 -8.07 1 93.75 86 LYS A O 1
ATOM 699 N N . TRP A 1 87 ? 19.281 10.617 -6.473 1 94.38 87 TRP A N 1
ATOM 700 C CA . TRP A 1 87 ? 19.859 9.414 -5.879 1 94.38 87 TRP A CA 1
ATOM 701 C C . TRP A 1 87 ? 18.766 8.508 -5.324 1 94.38 87 TRP A C 1
ATOM 703 O O . TRP A 1 87 ? 18.844 7.285 -5.426 1 94.38 87 TRP A O 1
ATOM 713 N N . ASP A 1 88 ? 17.781 9.141 -4.758 1 95.88 88 ASP A N 1
ATOM 714 C CA . ASP A 1 88 ? 16.641 8.383 -4.246 1 95.88 88 ASP A CA 1
ATOM 715 C C . ASP A 1 88 ? 15.938 7.625 -5.367 1 95.88 88 ASP A C 1
ATOM 717 O O . ASP A 1 88 ? 15.5 6.488 -5.18 1 95.88 88 ASP A O 1
ATOM 721 N N . SER A 1 89 ? 15.812 8.242 -6.504 1 95.88 89 SER A N 1
ATOM 722 C CA . SER A 1 89 ? 15.18 7.613 -7.652 1 95.88 89 SER A CA 1
ATOM 723 C C . SER A 1 89 ? 15.992 6.414 -8.141 1 95.88 89 SER A C 1
ATOM 725 O O . SER A 1 89 ? 15.422 5.363 -8.453 1 95.88 89 SER A O 1
ATOM 727 N N . LEU A 1 90 ? 17.25 6.582 -8.18 1 95.5 90 LEU A N 1
ATOM 728 C CA . LEU A 1 90 ? 18.109 5.484 -8.617 1 95.5 90 LEU A CA 1
ATOM 729 C C . LEU A 1 90 ? 18.062 4.336 -7.613 1 95.5 90 LEU A C 1
ATOM 731 O O . LEU A 1 90 ? 18.062 3.166 -8.008 1 95.5 90 LEU A O 1
ATOM 735 N N . GLN A 1 91 ? 18.078 4.711 -6.383 1 96.69 91 GLN A N 1
ATOM 736 C CA . GLN A 1 91 ? 17.922 3.693 -5.348 1 96.69 91 GLN A CA 1
ATOM 737 C C . GLN A 1 91 ? 16.594 2.949 -5.508 1 96.69 91 GLN A C 1
ATOM 739 O O . GLN A 1 91 ? 16.547 1.723 -5.398 1 96.69 91 GLN A O 1
ATOM 744 N N . GLY A 1 92 ? 15.57 3.709 -5.77 1 96.69 92 GLY A N 1
ATOM 745 C CA . GLY A 1 92 ? 14.258 3.121 -5.98 1 96.69 92 GLY A CA 1
ATOM 746 C C . GLY A 1 92 ? 14.211 2.18 -7.168 1 96.69 92 GLY A C 1
ATOM 747 O O . GLY A 1 92 ? 13.523 1.158 -7.133 1 96.69 92 GLY A O 1
ATOM 748 N N . LEU A 1 93 ? 14.875 2.545 -8.156 1 96.31 93 LEU A N 1
ATOM 749 C CA . LEU A 1 93 ? 14.93 1.692 -9.336 1 96.31 93 LEU A CA 1
ATOM 750 C C . LEU A 1 93 ? 15.57 0.347 -9.008 1 96.31 93 LEU A C 1
ATOM 752 O O . LEU A 1 93 ? 15.07 -0.7 -9.422 1 96.31 93 LEU A O 1
ATOM 756 N N . CYS A 1 94 ? 16.609 0.367 -8.273 1 97 94 CYS A N 1
ATOM 757 C CA . CYS A 1 94 ? 17.266 -0.865 -7.844 1 97 94 CYS A CA 1
ATOM 758 C C . CYS A 1 94 ? 16.328 -1.719 -7.004 1 97 94 CYS A C 1
ATOM 760 O O . CYS A 1 94 ? 16.281 -2.939 -7.164 1 97 94 CYS A O 1
ATOM 762 N N . SER A 1 95 ? 15.609 -1.041 -6.168 1 96.62 95 SER A N 1
ATOM 763 C CA . SER A 1 95 ? 14.648 -1.741 -5.324 1 96.62 95 SER A CA 1
ATOM 764 C C . SER A 1 95 ? 13.547 -2.381 -6.156 1 96.62 95 SER A C 1
ATOM 766 O O . SER A 1 95 ? 13.164 -3.527 -5.918 1 96.62 95 SER A O 1
ATOM 768 N N . TYR A 1 96 ? 13.078 -1.711 -7.098 1 95.75 96 TYR A N 1
ATOM 769 C CA . TYR A 1 96 ? 11.992 -2.219 -7.922 1 95.75 96 TYR A CA 1
ATOM 770 C C . TYR A 1 96 ? 12.438 -3.424 -8.742 1 95.75 96 TYR A C 1
ATOM 772 O O . TYR A 1 96 ? 11.711 -4.414 -8.844 1 95.75 96 TYR A O 1
ATOM 780 N N . LEU A 1 97 ? 13.562 -3.328 -9.328 1 96.31 97 LEU A N 1
ATOM 781 C CA . LEU A 1 97 ? 14.086 -4.434 -10.125 1 96.31 97 LEU A CA 1
ATOM 782 C C . LEU A 1 97 ? 14.242 -5.691 -9.273 1 96.31 97 LEU A C 1
ATOM 784 O O . LEU A 1 97 ? 13.898 -6.789 -9.711 1 96.31 97 LEU A O 1
ATOM 788 N N . ARG A 1 98 ? 14.773 -5.496 -8.141 1 97.38 98 ARG A N 1
ATOM 789 C CA . ARG A 1 98 ? 14.891 -6.633 -7.234 1 97.38 98 ARG A CA 1
ATOM 790 C C . ARG A 1 98 ? 13.516 -7.156 -6.836 1 97.38 98 ARG A C 1
ATOM 792 O O . ARG A 1 98 ? 13.336 -8.359 -6.648 1 97.38 98 ARG A O 1
ATOM 799 N N . GLN A 1 99 ? 12.562 -6.266 -6.699 1 96.62 99 GLN A N 1
ATOM 800 C CA . GLN A 1 99 ? 11.203 -6.664 -6.363 1 96.62 99 GLN A CA 1
ATOM 801 C C . GLN A 1 99 ? 10.602 -7.551 -7.449 1 96.62 99 GLN A C 1
ATOM 803 O O . GLN A 1 99 ? 9.844 -8.477 -7.152 1 96.62 99 GLN A O 1
ATOM 808 N N . VAL A 1 100 ? 10.938 -7.242 -8.633 1 95.62 100 VAL A N 1
ATOM 809 C CA . VAL A 1 100 ? 10.453 -8.07 -9.734 1 95.62 100 VAL A CA 1
ATOM 810 C C . VAL A 1 100 ? 11.039 -9.469 -9.625 1 95.62 100 VAL A C 1
ATOM 812 O O . VAL A 1 100 ? 10.328 -10.469 -9.789 1 95.62 100 VAL A O 1
ATOM 815 N N . MET A 1 101 ? 12.305 -9.555 -9.383 1 96 101 MET A N 1
ATOM 816 C CA . MET A 1 101 ? 12.945 -10.852 -9.195 1 96 101 MET A CA 1
ATOM 817 C C . MET A 1 101 ? 12.328 -11.602 -8.023 1 96 101 MET A C 1
ATOM 819 O O . MET A 1 101 ? 12.117 -12.812 -8.102 1 96 101 MET A O 1
ATOM 823 N N . VAL A 1 102 ? 12 -10.883 -7.004 1 97.25 102 VAL A N 1
ATOM 824 C CA . VAL A 1 102 ? 11.383 -11.469 -5.82 1 97.25 102 VAL A CA 1
ATOM 825 C C . VAL A 1 102 ? 9.977 -11.969 -6.164 1 97.25 102 VAL A C 1
ATOM 827 O O . VAL A 1 102 ? 9.578 -13.055 -5.738 1 97.25 102 VAL A O 1
ATOM 830 N N . THR A 1 103 ? 9.242 -11.18 -6.871 1 95.94 103 THR A N 1
ATOM 831 C CA . THR A 1 103 ? 7.898 -11.578 -7.27 1 95.94 103 THR A CA 1
ATOM 832 C C . THR A 1 103 ? 7.93 -12.875 -8.07 1 95.94 103 THR A C 1
ATOM 834 O O . THR A 1 103 ? 7.137 -13.789 -7.82 1 95.94 103 THR A O 1
ATOM 837 N N . ARG A 1 104 ? 8.812 -12.977 -9.008 1 95.19 104 ARG A N 1
ATOM 838 C CA . ARG A 1 104 ? 8.969 -14.195 -9.789 1 95.19 104 ARG A CA 1
ATOM 839 C C . ARG A 1 104 ? 9.289 -15.383 -8.883 1 95.19 104 ARG A C 1
ATOM 841 O O . ARG A 1 104 ? 8.68 -16.453 -9.008 1 95.19 104 ARG A O 1
ATOM 848 N N . SER A 1 105 ? 10.281 -15.195 -8.055 1 95.5 105 SER A N 1
ATOM 849 C CA . SER A 1 105 ? 10.703 -16.25 -7.141 1 95.5 105 SER A CA 1
ATOM 850 C C . SER A 1 105 ? 9.562 -16.672 -6.219 1 95.5 105 SER A C 1
ATOM 852 O O . SER A 1 105 ? 9.391 -17.859 -5.945 1 95.5 105 SER A O 1
ATOM 854 N N . THR A 1 106 ? 8.844 -15.719 -5.723 1 96.38 106 THR A N 1
ATOM 855 C CA . THR A 1 106 ? 7.723 -15.977 -4.824 1 96.38 106 THR A CA 1
ATOM 856 C C . THR A 1 106 ? 6.648 -16.797 -5.527 1 96.38 106 THR A C 1
ATOM 858 O O . THR A 1 106 ? 6.137 -17.781 -4.969 1 96.38 106 THR A O 1
ATOM 861 N N . LEU A 1 107 ? 6.309 -16.453 -6.73 1 95.44 107 LEU A N 1
ATOM 862 C CA . LEU A 1 107 ? 5.289 -17.188 -7.48 1 95.44 107 LEU A CA 1
ATOM 863 C C . LEU A 1 107 ? 5.75 -18.609 -7.777 1 95.44 107 LEU A C 1
ATOM 865 O O . LEU A 1 107 ? 4.949 -19.547 -7.727 1 95.44 107 LEU A O 1
ATOM 869 N N . SER A 1 108 ? 7.031 -18.734 -8.102 1 94 108 SER A N 1
ATOM 870 C CA . SER A 1 108 ? 7.59 -20.078 -8.273 1 94 108 SER A CA 1
ATOM 871 C C . SER A 1 108 ? 7.461 -20.891 -6.996 1 94 108 SER A C 1
ATOM 873 O O . SER A 1 108 ? 7.082 -22.062 -7.039 1 94 108 SER A O 1
ATOM 875 N N . GLY A 1 109 ? 7.727 -20.281 -5.91 1 94.38 109 GLY A N 1
ATOM 876 C CA . GLY A 1 109 ? 7.652 -20.969 -4.625 1 94.38 109 GLY A CA 1
ATOM 877 C C . GLY A 1 109 ? 6.234 -21.312 -4.215 1 94.38 109 GLY A C 1
ATOM 878 O O . GLY A 1 109 ? 6.012 -22.281 -3.498 1 94.38 109 GLY A O 1
ATOM 879 N N . LEU A 1 110 ? 5.32 -20.531 -4.633 1 94.69 110 LEU A N 1
ATOM 880 C CA . LEU A 1 110 ? 3.916 -20.75 -4.305 1 94.69 110 LEU A CA 1
ATOM 881 C C . LEU A 1 110 ? 3.32 -21.859 -5.172 1 94.69 110 LEU A C 1
ATOM 883 O O . LEU A 1 110 ? 2.213 -22.328 -4.91 1 94.69 110 LEU A O 1
ATOM 887 N N . GLY A 1 111 ? 4.039 -22.234 -6.266 1 93.62 111 GLY A N 1
ATOM 888 C CA . GLY A 1 111 ? 3.621 -23.406 -7.012 1 93.62 111 GLY A CA 1
ATOM 889 C C . GLY A 1 111 ? 3.113 -23.078 -8.406 1 93.62 111 GLY A C 1
ATOM 890 O O . GLY A 1 111 ? 2.393 -23.875 -9.016 1 93.62 111 GLY A O 1
ATOM 891 N N . VAL A 1 112 ? 3.375 -21.875 -8.828 1 92.69 112 VAL A N 1
ATOM 892 C CA . VAL A 1 112 ? 3.088 -21.625 -10.234 1 92.69 112 VAL A CA 1
ATOM 893 C C . VAL A 1 112 ? 3.895 -22.578 -11.109 1 92.69 112 VAL A C 1
ATOM 895 O O . VAL A 1 112 ? 5.121 -22.656 -10.984 1 92.69 112 VAL A O 1
ATOM 898 N N . GLY A 1 113 ? 3.227 -23.312 -11.977 1 90.62 113 GLY A N 1
ATOM 899 C CA . GLY A 1 113 ? 3.895 -24.297 -12.82 1 90.62 113 GLY A CA 1
ATOM 900 C C . GLY A 1 113 ? 4.086 -25.641 -12.141 1 90.62 113 GLY A C 1
ATOM 901 O O . GLY A 1 113 ? 4.816 -26.5 -12.641 1 90.62 113 GLY A O 1
ATOM 902 N N . ASN A 1 114 ? 3.586 -25.75 -10.992 1 91.06 114 ASN A N 1
ATOM 903 C CA . ASN A 1 114 ? 3.674 -26.984 -10.219 1 91.06 114 ASN A CA 1
ATOM 904 C C . ASN A 1 114 ? 2.295 -27.594 -9.977 1 91.06 114 ASN A C 1
ATOM 906 O O . ASN A 1 114 ? 1.504 -27.047 -9.195 1 91.06 114 ASN A O 1
ATOM 910 N N . ASN A 1 115 ? 2.039 -28.797 -10.445 1 90.62 115 ASN A N 1
ATOM 911 C CA . ASN A 1 115 ? 0.722 -29.422 -10.414 1 90.62 115 ASN A CA 1
ATOM 912 C C . ASN A 1 115 ? 0.369 -29.906 -9.008 1 90.62 115 ASN A C 1
ATOM 914 O O . ASN A 1 115 ? -0.791 -30.219 -8.727 1 90.62 115 ASN A O 1
ATOM 918 N N . PHE A 1 116 ? 1.283 -29.906 -8.125 1 88.88 116 PHE A N 1
ATOM 919 C CA . PHE A 1 116 ? 1.026 -30.391 -6.777 1 88.88 116 PHE A CA 1
ATOM 920 C C . PHE A 1 116 ? 0.631 -29.25 -5.852 1 88.88 116 PHE A C 1
ATOM 922 O O . PHE A 1 116 ? 0.2 -29.484 -4.719 1 88.88 116 PHE A O 1
ATOM 929 N N . ALA A 1 117 ? 0.805 -28.109 -6.363 1 91.75 117 ALA A N 1
ATOM 930 C CA . ALA A 1 117 ? 0.468 -26.953 -5.535 1 91.75 117 ALA A CA 1
ATOM 931 C C . ALA A 1 117 ? -1.033 -26.688 -5.555 1 91.75 117 ALA A C 1
ATOM 933 O O . ALA A 1 117 ? -1.716 -27.016 -6.531 1 91.75 117 ALA A O 1
ATOM 934 N N . HIS A 1 118 ? -1.569 -26.094 -4.434 1 92.19 118 HIS A N 1
ATOM 935 C CA . HIS A 1 118 ? -2.98 -25.75 -4.281 1 92.19 118 HIS A CA 1
ATOM 936 C C . HIS A 1 118 ? -3.174 -24.25 -4.133 1 92.19 118 HIS A C 1
ATOM 938 O O . HIS A 1 118 ? -2.594 -23.625 -3.242 1 92.19 118 HIS A O 1
ATOM 944 N N . PRO A 1 119 ? -4.055 -23.703 -4.902 1 92.5 119 PRO A N 1
ATOM 945 C CA . PRO A 1 119 ? -4.254 -22.25 -4.875 1 92.5 119 PRO A CA 1
ATOM 946 C C . PRO A 1 119 ? -4.715 -21.75 -3.512 1 92.5 119 PRO A C 1
ATOM 948 O O . PRO A 1 119 ? -4.32 -20.656 -3.086 1 92.5 119 PRO A O 1
ATOM 951 N N . THR A 1 120 ? -5.523 -22.531 -2.824 1 91.75 120 THR A N 1
ATOM 952 C CA . THR A 1 120 ? -6.012 -22.109 -1.515 1 91.75 120 THR A CA 1
ATOM 953 C C . THR A 1 120 ? -4.867 -22.016 -0.513 1 91.75 120 THR A C 1
ATOM 955 O O . THR A 1 120 ? -4.758 -21.047 0.23 1 91.75 120 THR A O 1
ATOM 958 N N . ALA A 1 121 ? -4.055 -23 -0.531 1 91.94 121 ALA A N 1
ATOM 959 C CA . ALA A 1 121 ? -2.902 -23 0.368 1 91.94 121 ALA A CA 1
ATOM 960 C C . ALA A 1 121 ? -1.977 -21.828 0.062 1 91.94 121 ALA A C 1
ATOM 962 O O . ALA A 1 121 ? -1.498 -21.141 0.976 1 91.94 121 ALA A O 1
ATOM 963 N N . ALA A 1 122 ? -1.73 -21.609 -1.193 1 94.44 122 ALA A N 1
ATOM 964 C CA . ALA A 1 122 ? -0.885 -20.5 -1.617 1 94.44 122 ALA A CA 1
ATOM 965 C C . ALA A 1 122 ? -1.475 -19.156 -1.175 1 94.44 122 ALA A C 1
ATOM 967 O O . ALA A 1 122 ? -0.755 -18.281 -0.675 1 94.44 122 ALA A O 1
ATOM 968 N N . ALA A 1 123 ? -2.734 -18.953 -1.332 1 94.12 123 ALA A N 1
ATOM 969 C CA . ALA A 1 123 ? -3.416 -17.719 -0.95 1 94.12 123 ALA A CA 1
ATOM 970 C C . ALA A 1 123 ? -3.309 -17.484 0.552 1 94.12 123 ALA A C 1
ATOM 972 O O . ALA A 1 123 ? -2.992 -16.375 0.986 1 94.12 123 ALA A O 1
ATOM 973 N N . LEU A 1 124 ? -3.598 -18.484 1.278 1 92.25 124 LEU A N 1
ATOM 974 C CA . LEU A 1 124 ? -3.551 -18.344 2.729 1 92.25 124 LEU A CA 1
ATOM 975 C C . LEU A 1 124 ? -2.133 -18.047 3.201 1 92.25 124 LEU A C 1
ATOM 977 O O . LEU A 1 124 ? -1.938 -17.281 4.145 1 92.25 124 LEU A O 1
ATOM 981 N N . MET A 1 125 ? -1.173 -18.641 2.541 1 93.81 125 MET A N 1
ATOM 982 C CA . MET A 1 125 ? 0.215 -18.344 2.885 1 93.81 125 MET A CA 1
ATOM 983 C C . MET A 1 125 ? 0.533 -16.875 2.654 1 93.81 125 MET A C 1
ATOM 985 O O . MET A 1 125 ? 1.156 -16.219 3.498 1 93.81 125 MET A O 1
ATOM 989 N N . LEU A 1 126 ? 0.111 -16.406 1.541 1 94.12 126 LEU A N 1
ATOM 990 C CA . LEU A 1 126 ? 0.358 -15 1.218 1 94.12 126 LEU A CA 1
ATOM 991 C C . LEU A 1 126 ? -0.347 -14.078 2.211 1 94.12 126 LEU A C 1
ATOM 993 O O . LEU A 1 126 ? 0.214 -13.062 2.629 1 94.12 126 LEU A O 1
ATOM 997 N N . LEU A 1 127 ? -1.514 -14.422 2.568 1 94.25 127 LEU A N 1
ATOM 998 C CA . LEU A 1 127 ? -2.301 -13.562 3.443 1 94.25 127 LEU A CA 1
ATOM 999 C C . LEU A 1 127 ? -1.776 -13.617 4.875 1 94.25 127 LEU A C 1
ATOM 1001 O O . LEU A 1 127 ? -1.758 -12.602 5.57 1 94.25 127 LEU A O 1
ATOM 1005 N N . TRP A 1 128 ? -1.391 -14.742 5.305 1 94.25 128 TRP A N 1
ATOM 1006 C CA . TRP A 1 128 ? -0.797 -14.852 6.633 1 94.25 128 TRP A CA 1
ATOM 1007 C C . TRP A 1 128 ? 0.526 -14.094 6.699 1 94.25 128 TRP A C 1
ATOM 1009 O O . TRP A 1 128 ? 0.838 -13.469 7.715 1 94.25 128 TRP A O 1
ATOM 1019 N N . ARG A 1 129 ? 1.267 -14.234 5.605 1 96.06 129 ARG A N 1
ATOM 1020 C CA . ARG A 1 129 ? 2.465 -13.406 5.5 1 96.06 129 ARG A CA 1
ATOM 1021 C C . ARG A 1 129 ? 2.135 -11.938 5.727 1 96.06 129 ARG A C 1
ATOM 1023 O O . ARG A 1 129 ? 2.846 -11.242 6.457 1 96.06 129 ARG A O 1
ATOM 1030 N N . GLU A 1 130 ? 1.115 -11.5 5.145 1 95.06 130 GLU A N 1
ATOM 1031 C CA . GLU A 1 130 ? 0.67 -10.117 5.324 1 95.06 130 GLU A CA 1
ATOM 1032 C C . GLU A 1 130 ? 0.268 -9.852 6.773 1 95.06 130 GLU A C 1
ATOM 1034 O O . GLU A 1 130 ? 0.557 -8.789 7.32 1 95.06 130 GLU A O 1
ATOM 1039 N N . GLY A 1 131 ? -0.376 -10.797 7.34 1 94.94 131 GLY A N 1
ATOM 1040 C CA . GLY A 1 131 ? -0.772 -10.672 8.734 1 94.94 131 GLY A CA 1
ATOM 1041 C C . GLY A 1 131 ? 0.403 -10.469 9.672 1 94.94 131 GLY A C 1
ATOM 1042 O O . GLY A 1 131 ? 0.347 -9.633 10.578 1 94.94 131 GLY A O 1
ATOM 1043 N N . PHE A 1 132 ? 1.457 -11.164 9.438 1 95.19 132 PHE A N 1
ATOM 1044 C CA . PHE A 1 132 ? 2.652 -11.031 10.266 1 95.19 132 PHE A CA 1
ATOM 1045 C C . PHE A 1 132 ? 3.256 -9.641 10.109 1 95.19 132 PHE A C 1
ATOM 1047 O O . PHE A 1 132 ? 3.779 -9.07 11.07 1 95.19 132 PHE A O 1
ATOM 1054 N N . GLY A 1 133 ? 3.195 -9.148 8.953 1 95.44 133 GLY A N 1
ATOM 1055 C CA . GLY A 1 133 ? 3.637 -7.773 8.75 1 95.44 133 GLY A CA 1
ATOM 1056 C C . GLY A 1 133 ? 2.826 -6.762 9.539 1 95.44 133 GLY A C 1
ATOM 1057 O O . GLY A 1 133 ? 3.385 -5.832 10.117 1 95.44 133 GLY A O 1
ATOM 1058 N N . VAL A 1 134 ? 1.554 -7 9.508 1 93.5 134 VAL A N 1
ATOM 1059 C CA . VAL A 1 134 ? 0.65 -6.105 10.219 1 93.5 134 VAL A CA 1
ATOM 1060 C C . VAL A 1 134 ? 0.965 -6.141 11.711 1 93.5 134 VAL A C 1
ATOM 1062 O O . VAL A 1 134 ? 1.11 -5.094 12.352 1 93.5 134 VAL A O 1
ATOM 1065 N N . VAL A 1 135 ? 1.124 -7.242 12.234 1 92.5 135 VAL A N 1
ATOM 1066 C CA . VAL A 1 135 ? 1.422 -7.402 13.656 1 92.5 135 VAL A CA 1
ATOM 1067 C C . VAL A 1 135 ? 2.791 -6.801 13.969 1 92.5 135 VAL A C 1
ATOM 1069 O O . VAL A 1 135 ? 2.945 -6.066 14.945 1 92.5 135 VAL A O 1
ATOM 1072 N N . GLY A 1 136 ? 3.748 -7.105 13.148 1 91.31 136 GLY A N 1
ATOM 1073 C CA . GLY A 1 136 ? 5.07 -6.523 13.328 1 91.31 136 GLY A CA 1
ATOM 1074 C C . GLY A 1 136 ? 5.066 -5.008 13.305 1 91.31 136 GLY A C 1
ATOM 1075 O O . GLY A 1 136 ? 5.73 -4.367 14.117 1 91.31 136 GLY A O 1
ATOM 1076 N N . GLY A 1 137 ? 4.352 -4.5 12.359 1 89.25 137 GLY A N 1
ATOM 1077 C CA . GLY A 1 137 ? 4.246 -3.053 12.281 1 89.25 137 GLY A CA 1
ATOM 1078 C C . GLY A 1 137 ? 3.627 -2.43 13.516 1 89.25 137 GLY A C 1
ATOM 1079 O O . GLY A 1 137 ? 4.102 -1.402 14 1 89.25 137 GLY A O 1
ATOM 1080 N N . LEU A 1 138 ? 2.549 -3.035 14.031 1 83.81 138 LEU A N 1
ATOM 1081 C CA . LEU A 1 138 ? 1.878 -2.537 15.227 1 83.81 138 LEU A CA 1
ATOM 1082 C C . LEU A 1 138 ? 2.816 -2.561 16.422 1 83.81 138 LEU A C 1
ATOM 1084 O O . LEU A 1 138 ? 2.875 -1.596 17.188 1 83.81 138 LEU A O 1
ATOM 1088 N N . LEU A 1 139 ? 3.537 -3.545 16.547 1 83 139 LEU A N 1
ATOM 1089 C CA . LEU A 1 139 ? 4.469 -3.674 17.672 1 83 139 LEU A CA 1
ATOM 1090 C C . LEU A 1 139 ? 5.602 -2.66 17.547 1 83 139 LEU A C 1
ATOM 1092 O O . LEU A 1 139 ? 6.043 -2.1 18.562 1 83 139 LEU A O 1
ATOM 1096 N N . PHE A 1 140 ? 5.992 -2.469 16.391 1 84.25 140 PHE A N 1
ATOM 1097 C CA . PHE A 1 140 ? 7.066 -1.515 16.141 1 84.25 140 PHE A CA 1
ATOM 1098 C C . PHE A 1 140 ? 6.621 -0.097 16.484 1 84.25 140 PHE A C 1
ATOM 1100 O O . PHE A 1 140 ? 7.371 0.661 17.109 1 84.25 140 PHE A O 1
ATOM 1107 N N . THR A 1 141 ? 5.5 0.274 16.094 1 76.44 141 THR A N 1
ATOM 1108 C CA . THR A 1 141 ? 5.008 1.623 16.344 1 76.44 141 THR A CA 1
ATOM 1109 C C . THR A 1 141 ? 4.691 1.818 17.828 1 76.44 141 THR A C 1
ATOM 1111 O O . THR A 1 141 ? 4.793 2.93 18.344 1 76.44 141 THR A O 1
ATOM 1114 N N . TRP A 1 142 ? 4.246 0.768 18.453 1 72 142 TRP A N 1
ATOM 1115 C CA . TRP A 1 142 ? 3.961 0.835 19.891 1 72 142 TRP A CA 1
ATOM 1116 C C . TRP A 1 142 ? 5.227 1.157 20.688 1 72 142 TRP A C 1
ATOM 1118 O O . TRP A 1 142 ? 5.176 1.901 21.656 1 72 142 TRP A O 1
ATOM 1128 N N . GLY A 1 143 ? 6.367 0.693 20.359 1 65.69 143 GLY A N 1
ATOM 1129 C CA . GLY A 1 143 ? 7.605 0.862 21.109 1 65.69 143 GLY A CA 1
ATOM 1130 C C . GLY A 1 143 ? 8.352 2.135 20.75 1 65.69 143 GLY A C 1
ATOM 1131 O O . GLY A 1 143 ? 9.016 2.73 21.594 1 65.69 143 GLY A O 1
ATOM 1132 N N . LYS A 1 144 ? 8.57 2.516 19.5 1 61.75 144 LYS A N 1
ATOM 1133 C CA . LYS A 1 144 ? 9.594 3.467 19.094 1 61.75 144 LYS A CA 1
ATOM 1134 C C . LYS A 1 144 ? 8.977 4.684 18.406 1 61.75 144 LYS A C 1
ATOM 1136 O O . LYS A 1 144 ? 9.68 5.465 17.766 1 61.75 144 LYS A O 1
ATOM 1141 N N . SER A 1 145 ? 7.789 5.078 18.5 1 55.81 145 SER A N 1
ATOM 1142 C CA . SER A 1 145 ? 7.215 6.059 17.594 1 55.81 145 SER A CA 1
ATOM 1143 C C . SER A 1 145 ? 7.828 7.441 17.812 1 55.81 145 SER A C 1
ATOM 1145 O O . SER A 1 145 ? 7.977 8.211 16.859 1 55.81 145 SER A O 1
ATOM 1147 N N . SER A 1 146 ? 8.43 7.68 18.922 1 54.16 146 SER A N 1
ATOM 1148 C CA . SER A 1 146 ? 8.703 9.078 19.234 1 54.16 146 SER A CA 1
ATOM 1149 C C . SER A 1 146 ? 10.094 9.484 18.766 1 54.16 146 SER A C 1
ATOM 1151 O O . SER A 1 146 ? 10.445 10.664 18.812 1 54.16 146 SER A O 1
ATOM 1153 N N . ARG A 1 147 ? 10.852 8.617 18.016 1 59.66 147 ARG A N 1
ATOM 1154 C CA . ARG A 1 147 ? 12.242 9.008 17.844 1 59.66 147 ARG A CA 1
ATOM 1155 C C . ARG A 1 147 ? 12.602 9.109 16.359 1 59.66 147 ARG A C 1
ATOM 1157 O O . ARG A 1 147 ? 13.766 9.336 16.016 1 59.66 147 ARG A O 1
ATOM 1164 N N . PHE A 1 148 ? 11.727 9.18 15.422 1 65.38 148 PHE A N 1
ATOM 1165 C CA . PHE A 1 148 ? 12.047 9.125 14 1 65.38 148 PHE A CA 1
ATOM 1166 C C . PHE A 1 148 ? 12.57 10.469 13.508 1 65.38 148 PHE A C 1
ATOM 1168 O O . PHE A 1 148 ? 13.359 10.523 12.562 1 65.38 148 PHE A O 1
ATOM 1175 N N . ASP A 1 149 ? 12.266 11.453 14.203 1 64.62 149 ASP A N 1
ATOM 1176 C CA . ASP A 1 149 ? 12.586 12.789 13.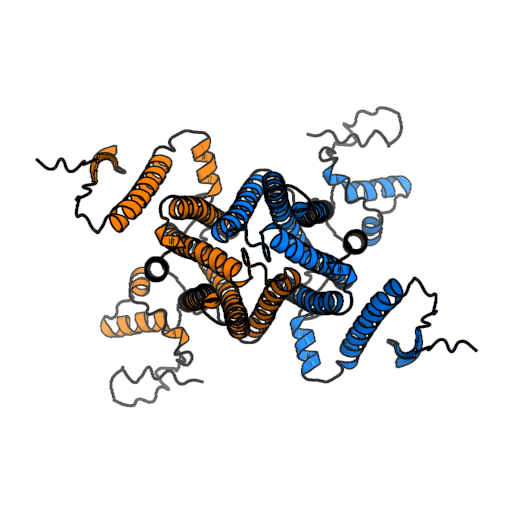727 1 64.62 149 ASP A CA 1
ATOM 1177 C C . ASP A 1 149 ? 14 13.195 14.125 1 64.62 149 ASP A C 1
ATOM 1179 O O . ASP A 1 149 ? 14.664 13.938 13.406 1 64.62 149 ASP A O 1
ATOM 1183 N N . LYS A 1 150 ? 14.445 12.766 15.195 1 65.69 150 LYS A N 1
ATOM 1184 C CA . LYS A 1 150 ? 15.734 13.227 15.688 1 65.69 150 LYS A CA 1
ATOM 1185 C C . LYS A 1 150 ? 16.891 12.555 14.945 1 65.69 150 LYS A C 1
ATOM 1187 O O . LYS A 1 150 ? 17.875 13.203 14.602 1 65.69 150 LYS A O 1
ATOM 1192 N N . ASP A 1 151 ? 16.734 11.383 14.547 1 78.75 151 ASP A N 1
ATOM 1193 C CA . ASP A 1 151 ? 17.781 10.633 13.844 1 78.75 151 ASP A CA 1
ATOM 1194 C C . ASP A 1 151 ? 17.25 10.094 12.508 1 78.75 151 ASP A C 1
ATOM 1196 O O . ASP A 1 151 ? 17.406 8.906 12.219 1 78.75 151 ASP A O 1
ATOM 1200 N N . SER A 1 152 ? 16.812 11.023 11.664 1 79.25 152 SER A N 1
ATOM 1201 C CA . SER A 1 152 ? 16.125 10.633 10.445 1 79.25 152 SER A CA 1
ATOM 1202 C C . SER A 1 152 ? 17.062 9.906 9.484 1 79.25 152 SER A C 1
ATOM 1204 O O . SER A 1 152 ? 16.656 8.93 8.836 1 79.25 152 SER A O 1
ATOM 1206 N N . LYS A 1 153 ? 18.297 10.375 9.398 1 83.06 153 LYS A N 1
ATOM 1207 C CA . LYS A 1 153 ? 19.234 9.727 8.484 1 83.06 153 LYS A CA 1
ATOM 1208 C C . LYS A 1 153 ? 19.516 8.297 8.914 1 83.06 153 LYS A C 1
ATOM 1210 O O . LYS A 1 153 ? 19.578 7.387 8.086 1 83.06 153 LYS A O 1
ATOM 1215 N N . SER A 1 154 ? 19.641 8.117 10.133 1 83.69 154 SER A N 1
ATOM 1216 C CA . SER A 1 154 ? 19.922 6.789 10.672 1 83.69 154 SER A CA 1
ATOM 1217 C C . SER A 1 154 ? 18.734 5.859 10.469 1 83.69 154 SER A C 1
ATOM 1219 O O . SER A 1 154 ? 18.906 4.691 10.117 1 83.69 154 SER A O 1
ATOM 1221 N N . TRP A 1 155 ? 17.641 6.371 10.664 1 84.94 155 TRP A N 1
ATOM 1222 C CA . TRP A 1 155 ? 16.438 5.551 10.523 1 84.94 155 TRP A CA 1
ATOM 1223 C C . TRP A 1 155 ? 16.172 5.23 9.055 1 84.94 155 TRP A C 1
ATOM 1225 O O . TRP A 1 155 ? 15.633 4.164 8.734 1 84.94 155 TRP A O 1
ATOM 1235 N N . ARG A 1 156 ? 16.484 6.141 8.219 1 90.38 156 ARG A N 1
ATOM 1236 C CA . ARG A 1 156 ? 16.391 5.848 6.793 1 90.38 156 ARG A CA 1
ATOM 1237 C C . ARG A 1 156 ? 17.344 4.723 6.402 1 90.38 156 ARG A C 1
ATOM 1239 O O . ARG A 1 156 ? 16.984 3.84 5.625 1 90.38 156 ARG A O 1
ATOM 1246 N N . LEU A 1 157 ? 18.5 4.84 6.953 1 89.06 157 LEU A N 1
ATOM 1247 C CA . LEU A 1 157 ? 19.453 3.768 6.699 1 89.06 157 LEU A CA 1
ATOM 1248 C C . LEU A 1 157 ? 18.953 2.441 7.25 1 89.06 157 LEU A C 1
ATOM 1250 O O . LEU A 1 157 ? 19.062 1.405 6.594 1 89.06 157 LEU A O 1
ATOM 1254 N N . PHE A 1 158 ? 18.469 2.469 8.414 1 89 158 PHE A N 1
ATOM 1255 C CA . PHE A 1 158 ? 17.844 1.286 9.008 1 89 158 PHE A CA 1
ATOM 1256 C C . PHE A 1 158 ? 16.781 0.717 8.086 1 89 158 PHE A C 1
ATOM 1258 O O . PHE A 1 158 ? 16.75 -0.488 7.824 1 89 158 PHE A O 1
ATOM 1265 N N . ALA A 1 159 ? 15.867 1.556 7.609 1 93.12 159 ALA A N 1
ATOM 1266 C CA . ALA A 1 159 ? 14.789 1.138 6.723 1 93.12 159 ALA A CA 1
ATOM 1267 C C . ALA A 1 159 ? 15.336 0.452 5.477 1 93.12 159 ALA A C 1
ATOM 1269 O O . ALA A 1 159 ? 14.852 -0.61 5.078 1 93.12 159 ALA A O 1
ATOM 1270 N N . ASP A 1 160 ? 16.312 0.984 4.969 1 93.81 160 ASP A N 1
ATOM 1271 C CA . ASP A 1 160 ? 16.891 0.459 3.73 1 93.81 160 ASP A CA 1
ATOM 1272 C C . ASP A 1 160 ? 17.578 -0.877 3.969 1 93.81 160 ASP A C 1
ATOM 1274 O O . ASP A 1 160 ? 17.469 -1.796 3.154 1 93.81 160 ASP A O 1
ATOM 1278 N N . VAL A 1 161 ? 18.312 -0.959 4.992 1 92.81 161 VAL A N 1
ATOM 1279 C CA . VAL A 1 161 ? 19.031 -2.189 5.301 1 92.81 161 VAL A CA 1
ATOM 1280 C C . VAL A 1 161 ? 18.031 -3.316 5.57 1 92.81 161 VAL A C 1
ATOM 1282 O O . VAL A 1 161 ? 18.188 -4.422 5.043 1 92.81 161 VAL A O 1
ATOM 1285 N N . ILE A 1 162 ? 17.062 -3.049 6.367 1 95.62 162 ILE A N 1
ATOM 1286 C CA . ILE A 1 162 ? 16.094 -4.078 6.703 1 95.62 162 ILE A CA 1
ATOM 1287 C C . ILE A 1 162 ? 15.32 -4.48 5.449 1 95.62 162 ILE A C 1
ATOM 1289 O O . ILE A 1 162 ? 14.938 -5.645 5.297 1 95.62 162 ILE A O 1
ATOM 1293 N N . ASN A 1 163 ? 15.039 -3.551 4.602 1 96.62 163 ASN A N 1
ATOM 1294 C CA . ASN A 1 163 ? 14.398 -3.865 3.328 1 96.62 163 ASN A CA 1
ATOM 1295 C C . ASN A 1 163 ? 15.266 -4.801 2.484 1 96.62 163 ASN A C 1
ATOM 1297 O O . ASN A 1 163 ? 14.742 -5.711 1.835 1 96.62 163 ASN A O 1
ATOM 1301 N N . ASN A 1 164 ? 16.547 -4.52 2.438 1 97.44 164 ASN A N 1
ATOM 1302 C CA . ASN A 1 164 ? 17.469 -5.383 1.701 1 97.44 164 ASN A CA 1
ATOM 1303 C C . ASN A 1 164 ? 17.469 -6.801 2.266 1 97.44 164 ASN A C 1
ATOM 1305 O O . ASN A 1 164 ? 17.516 -7.773 1.511 1 97.44 164 ASN A O 1
ATOM 1309 N N . VAL A 1 165 ? 17.406 -6.906 3.5 1 97.25 165 VAL A N 1
ATOM 1310 C CA . VAL A 1 165 ? 17.344 -8.211 4.145 1 97.25 165 VAL A CA 1
ATOM 1311 C C . VAL A 1 165 ? 16.031 -8.914 3.771 1 97.25 165 VAL A C 1
ATOM 1313 O O . VAL A 1 165 ? 16.031 -10.094 3.426 1 97.25 165 VAL A O 1
ATOM 1316 N N . ALA A 1 166 ? 14.969 -8.211 3.848 1 98.19 166 ALA A N 1
ATOM 1317 C CA . ALA A 1 166 ? 13.656 -8.766 3.518 1 98.19 166 ALA A CA 1
ATOM 1318 C C . ALA A 1 166 ? 13.625 -9.289 2.084 1 98.19 166 ALA A C 1
ATOM 1320 O O . ALA A 1 166 ? 13.211 -10.422 1.837 1 98.19 166 ALA A O 1
ATOM 1321 N N . LEU A 1 167 ? 14.086 -8.477 1.197 1 98.06 167 LEU A N 1
ATOM 1322 C CA . LEU A 1 167 ? 14.086 -8.867 -0.209 1 98.06 167 LEU A CA 1
ATOM 1323 C C . LEU A 1 167 ? 14.945 -10.102 -0.436 1 98.06 167 LEU A C 1
ATOM 1325 O O . LEU A 1 167 ? 14.578 -10.984 -1.216 1 98.06 167 LEU A O 1
ATOM 1329 N N . THR A 1 168 ? 16.047 -10.125 0.21 1 97.75 168 THR A N 1
ATOM 1330 C CA . THR A 1 168 ? 16.938 -11.273 0.082 1 97.75 168 THR A CA 1
ATOM 1331 C C . THR A 1 168 ? 16.266 -12.539 0.613 1 97.75 168 THR A C 1
ATOM 1333 O O . THR A 1 168 ? 16.328 -13.594 -0.015 1 97.75 168 THR A O 1
ATOM 1336 N N . MET A 1 169 ? 15.633 -12.43 1.704 1 97.69 169 MET A N 1
ATOM 1337 C CA . MET A 1 169 ? 14.922 -13.562 2.289 1 97.69 169 MET A CA 1
ATOM 1338 C C . MET A 1 169 ? 13.836 -14.07 1.347 1 97.69 169 MET A C 1
ATOM 1340 O O . MET A 1 169 ? 13.711 -15.273 1.118 1 97.69 169 MET A O 1
ATOM 1344 N N . GLU A 1 170 ? 13.102 -13.188 0.835 1 97.88 170 GLU A N 1
ATOM 1345 C CA . GLU A 1 170 ? 12.016 -13.555 -0.071 1 97.88 170 GLU A CA 1
ATOM 1346 C C . GLU A 1 170 ? 12.562 -14.188 -1.352 1 97.88 170 GLU A C 1
ATOM 1348 O O . GLU A 1 170 ? 12.008 -15.164 -1.856 1 97.88 170 GLU A O 1
ATOM 1353 N N . TRP A 1 171 ? 13.57 -13.617 -1.857 1 97.69 171 TRP A N 1
ATOM 1354 C CA . TRP A 1 171 ? 14.125 -14.102 -3.117 1 97.69 171 TRP A CA 1
ATOM 1355 C C . TRP A 1 171 ? 14.695 -15.508 -2.961 1 97.69 171 TRP A C 1
ATOM 1357 O O . TRP A 1 171 ? 14.578 -16.328 -3.867 1 97.69 171 TRP A O 1
ATOM 1367 N N . THR A 1 172 ? 15.281 -15.859 -1.861 1 96.69 172 THR A N 1
ATOM 1368 C CA . THR A 1 172 ? 15.93 -17.156 -1.637 1 96.69 172 THR A CA 1
ATOM 1369 C C . THR A 1 172 ? 14.938 -18.172 -1.09 1 96.69 172 THR A C 1
ATOM 1371 O O . THR A 1 172 ? 15.234 -19.359 -1.038 1 96.69 172 THR A O 1
ATOM 1374 N N . ALA A 1 173 ? 13.789 -17.734 -0.727 1 96.56 173 ALA A N 1
ATOM 1375 C CA . ALA A 1 173 ? 12.828 -18.547 0.008 1 96.56 173 ALA A CA 1
ATOM 1376 C C . ALA A 1 173 ? 12.484 -19.828 -0.768 1 96.56 173 ALA A C 1
AT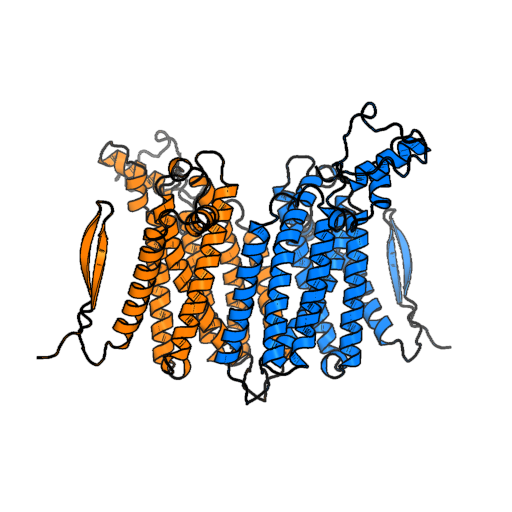OM 1378 O O . ALA A 1 173 ? 12.422 -20.906 -0.192 1 96.56 173 ALA A O 1
ATOM 1379 N N . PRO A 1 174 ? 12.297 -19.781 -2.098 1 94.94 174 PRO A N 1
ATOM 1380 C CA . PRO A 1 174 ? 11.875 -20.969 -2.844 1 94.94 174 PRO A CA 1
ATOM 1381 C C . PRO A 1 174 ? 12.945 -22.062 -2.883 1 94.94 174 PRO A C 1
ATOM 1383 O O . PRO A 1 174 ? 12.664 -23.188 -3.289 1 94.94 174 PRO A O 1
ATOM 1386 N N . LEU A 1 175 ? 14.18 -21.75 -2.518 1 94.19 175 LEU A N 1
ATOM 1387 C CA . LEU A 1 175 ? 15.258 -22.719 -2.486 1 94.19 175 LEU A CA 1
ATOM 1388 C C . LEU A 1 175 ? 15.094 -23.688 -1.312 1 94.19 175 LEU A C 1
ATOM 1390 O O . LEU A 1 175 ? 15.773 -24.703 -1.239 1 94.19 175 LEU A O 1
ATOM 1394 N N . PHE A 1 176 ? 14.141 -23.438 -0.415 1 94.38 176 PHE A N 1
ATOM 1395 C CA . PHE A 1 176 ? 13.93 -24.234 0.791 1 94.38 176 PHE A CA 1
ATOM 1396 C C . PHE A 1 176 ? 12.562 -24.891 0.768 1 94.38 176 PHE A C 1
ATOM 1398 O O . PHE A 1 176 ? 11.695 -24.516 -0.03 1 94.38 176 PHE A O 1
ATOM 1405 N N . PRO A 1 177 ? 12.414 -25.922 1.738 1 93.38 177 PRO A N 1
ATOM 1406 C CA . PRO A 1 177 ? 11.094 -26.562 1.812 1 93.38 177 PRO A CA 1
ATOM 1407 C C . PRO A 1 177 ? 9.992 -25.594 2.25 1 93.38 177 PRO A C 1
ATOM 1409 O O . PRO A 1 177 ? 10.289 -24.5 2.742 1 93.38 177 PRO A O 1
ATOM 1412 N N . THR A 1 178 ? 8.781 -25.969 2.113 1 92 178 THR A N 1
ATOM 1413 C CA . THR A 1 178 ? 7.594 -25.125 2.234 1 92 178 THR A CA 1
ATOM 1414 C C . THR A 1 178 ? 7.547 -24.453 3.607 1 92 178 THR A C 1
ATOM 1416 O O . THR A 1 178 ? 7.285 -23.25 3.709 1 92 178 THR A O 1
ATOM 1419 N N . PRO A 1 179 ? 7.852 -25.172 4.715 1 92.19 179 PRO A N 1
ATOM 1420 C CA . PRO A 1 179 ? 7.777 -24.484 6.008 1 92.19 179 PRO A CA 1
ATOM 1421 C C . PRO A 1 179 ? 8.805 -23.359 6.145 1 92.19 179 PRO A C 1
ATOM 1423 O O . PRO A 1 179 ? 8.508 -22.312 6.727 1 92.19 179 PRO A O 1
ATOM 1426 N N . VAL A 1 180 ? 9.984 -23.594 5.625 1 95.25 180 VAL A N 1
ATOM 1427 C CA . VAL A 1 180 ? 11.031 -22.578 5.688 1 95.25 180 VAL A CA 1
ATOM 1428 C C . VAL A 1 180 ? 10.703 -21.438 4.723 1 95.25 180 VAL A C 1
ATOM 1430 O O . VAL A 1 180 ? 10.938 -20.266 5.031 1 95.25 180 VAL A O 1
ATOM 1433 N N . PHE A 1 181 ? 10.172 -21.844 3.566 1 96.19 181 PHE A N 1
ATOM 1434 C CA . PHE A 1 181 ? 9.695 -20.859 2.617 1 96.19 181 PHE A CA 1
ATOM 1435 C C . PHE A 1 181 ? 8.727 -19.891 3.291 1 96.19 181 PHE A C 1
ATOM 1437 O O . PHE A 1 181 ? 8.891 -18.672 3.203 1 96.19 181 PHE A O 1
ATOM 1444 N N . PHE A 1 182 ? 7.785 -20.422 3.982 1 95.38 182 PHE A N 1
ATOM 1445 C CA . PHE A 1 182 ? 6.762 -19.625 4.641 1 95.38 182 PHE A CA 1
ATOM 1446 C C . PHE A 1 182 ? 7.371 -18.781 5.754 1 95.38 182 PHE A C 1
ATOM 1448 O O . PHE A 1 182 ? 7.035 -17.609 5.895 1 95.38 182 PHE A O 1
ATOM 1455 N N . ALA A 1 183 ? 8.234 -19.312 6.504 1 96.31 183 ALA A N 1
ATOM 1456 C CA . ALA A 1 183 ? 8.867 -18.594 7.602 1 96.31 183 ALA A CA 1
ATOM 1457 C C . ALA A 1 183 ? 9.68 -17.422 7.086 1 96.31 183 ALA A C 1
ATOM 1459 O O . ALA A 1 183 ? 9.641 -16.328 7.664 1 96.31 183 ALA A O 1
ATOM 1460 N N . LEU A 1 184 ? 10.391 -17.641 6.027 1 97.06 184 LEU A N 1
ATOM 1461 C CA . LEU A 1 184 ? 11.195 -16.578 5.434 1 97.06 184 LEU A CA 1
ATOM 1462 C C . LEU A 1 184 ? 10.312 -15.453 4.895 1 97.06 184 LEU A C 1
ATOM 1464 O O . LEU A 1 184 ? 10.586 -14.273 5.137 1 97.06 184 LEU A O 1
ATOM 1468 N N . HIS A 1 185 ? 9.258 -15.828 4.25 1 96.75 185 HIS A N 1
ATOM 1469 C CA . HIS A 1 185 ? 8.344 -14.828 3.709 1 96.75 185 HIS A CA 1
ATOM 1470 C C . HIS A 1 185 ? 7.652 -14.055 4.824 1 96.75 185 HIS A C 1
ATOM 1472 O O . HIS A 1 185 ? 7.496 -12.828 4.73 1 96.75 185 HIS A O 1
ATOM 1478 N N . SER A 1 186 ? 7.234 -14.734 5.836 1 96.75 186 SER A N 1
ATOM 1479 C CA . SER A 1 186 ? 6.551 -14.094 6.953 1 96.75 186 SER A CA 1
ATOM 1480 C C . SER A 1 186 ? 7.48 -13.133 7.688 1 96.75 186 SER A C 1
ATOM 1482 O O . SER A 1 186 ? 7.098 -12 7.996 1 96.75 186 SER A O 1
ATOM 1484 N N . SER A 1 187 ? 8.68 -13.555 7.91 1 97.06 187 SER A N 1
ATOM 1485 C CA . SER A 1 187 ? 9.672 -12.688 8.547 1 97.06 187 SER A CA 1
ATOM 1486 C C . SER A 1 187 ? 10.008 -11.492 7.664 1 97.06 187 SER A C 1
ATOM 1488 O O . SER A 1 187 ? 10.148 -10.367 8.156 1 97.06 187 SER A O 1
ATOM 1490 N N . ALA A 1 188 ? 10.141 -11.789 6.41 1 97.81 188 ALA A N 1
ATOM 1491 C CA . ALA A 1 188 ? 10.438 -10.719 5.465 1 97.81 188 ALA A CA 1
ATOM 1492 C C . ALA A 1 188 ? 9.352 -9.641 5.5 1 97.81 188 ALA A C 1
ATOM 1494 O O . ALA A 1 188 ? 9.656 -8.445 5.457 1 97.81 188 ALA A O 1
ATOM 1495 N N . ASN A 1 189 ? 8.164 -10.062 5.602 1 97.25 189 ASN A N 1
ATOM 1496 C CA . ASN A 1 189 ? 7.086 -9.086 5.586 1 97.25 189 ASN A CA 1
ATOM 1497 C C . ASN A 1 189 ? 7.059 -8.258 6.867 1 97.25 189 ASN A C 1
ATOM 1499 O O . ASN A 1 189 ? 6.605 -7.109 6.863 1 97.25 189 ASN A O 1
ATOM 1503 N N . ILE A 1 190 ? 7.469 -8.82 7.953 1 96.44 190 ILE A N 1
ATOM 1504 C CA . ILE A 1 190 ? 7.672 -8.023 9.156 1 96.44 190 ILE A CA 1
ATOM 1505 C C . ILE A 1 190 ? 8.703 -6.93 8.883 1 96.44 190 ILE A C 1
ATOM 1507 O O . ILE A 1 190 ? 8.477 -5.762 9.203 1 96.44 190 ILE A O 1
ATOM 1511 N N . PHE A 1 191 ? 9.727 -7.32 8.242 1 97 191 PHE A N 1
ATOM 1512 C CA . PHE A 1 191 ? 10.789 -6.367 7.922 1 97 191 PHE A CA 1
ATOM 1513 C C . PHE A 1 191 ? 10.281 -5.297 6.965 1 97 191 PHE A C 1
ATOM 1515 O O . PHE A 1 191 ? 10.609 -4.117 7.105 1 97 191 PHE A O 1
ATOM 1522 N N . HIS A 1 192 ? 9.484 -5.723 5.965 1 97.06 192 HIS A N 1
ATOM 1523 C CA . HIS A 1 192 ? 8.883 -4.738 5.074 1 97.06 192 HIS A CA 1
ATOM 1524 C C . HIS A 1 192 ? 8.023 -3.742 5.852 1 97.06 192 HIS A C 1
ATOM 1526 O O . HIS A 1 192 ? 8.016 -2.551 5.539 1 97.06 192 HIS A O 1
ATOM 1532 N N . SER A 1 193 ? 7.344 -4.223 6.824 1 94.44 193 SER A N 1
ATOM 1533 C CA . SER A 1 193 ? 6.5 -3.357 7.645 1 94.44 193 SER A CA 1
ATOM 1534 C C . SER A 1 193 ? 7.336 -2.342 8.422 1 94.44 193 SER A C 1
ATOM 1536 O O . SER A 1 193 ? 6.996 -1.159 8.469 1 94.44 193 SER A O 1
ATOM 1538 N N . LEU A 1 194 ? 8.391 -2.803 9.008 1 92.38 194 LEU A N 1
ATOM 1539 C CA . LEU A 1 194 ? 9.289 -1.91 9.727 1 92.38 194 LEU A CA 1
ATOM 1540 C C . LEU A 1 194 ? 9.898 -0.873 8.789 1 92.38 194 LEU A C 1
ATOM 1542 O O . LEU A 1 194 ? 9.984 0.307 9.133 1 92.38 194 LEU A O 1
ATOM 1546 N N . CYS A 1 195 ? 10.258 -1.357 7.66 1 94.38 195 CYS A N 1
ATOM 1547 C CA . CYS A 1 195 ? 10.812 -0.463 6.648 1 94.38 195 CYS A CA 1
ATOM 1548 C C . CYS A 1 195 ? 9.797 0.605 6.254 1 94.38 195 CYS A C 1
ATOM 1550 O O . CYS A 1 195 ? 10.141 1.786 6.164 1 94.38 195 CYS A O 1
ATOM 1552 N N . GLY A 1 19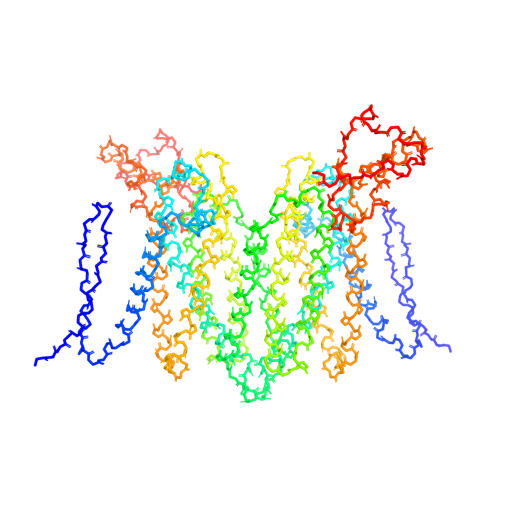6 ? 8.625 0.146 6.07 1 92.62 196 GLY A N 1
ATOM 1553 C CA . GLY A 1 196 ? 7.582 1.081 5.688 1 92.62 196 GLY A CA 1
ATOM 1554 C C . GLY A 1 196 ? 7.348 2.166 6.723 1 92.62 196 GLY A C 1
ATOM 1555 O O . GLY A 1 196 ? 7.188 3.338 6.371 1 92.62 196 GLY A O 1
ATOM 1556 N N . ILE A 1 197 ? 7.352 1.815 7.91 1 87.69 197 ILE A N 1
ATOM 1557 C CA . ILE A 1 197 ? 7.086 2.748 9 1 87.69 197 ILE A CA 1
ATOM 1558 C C . ILE A 1 197 ? 8.266 3.709 9.156 1 87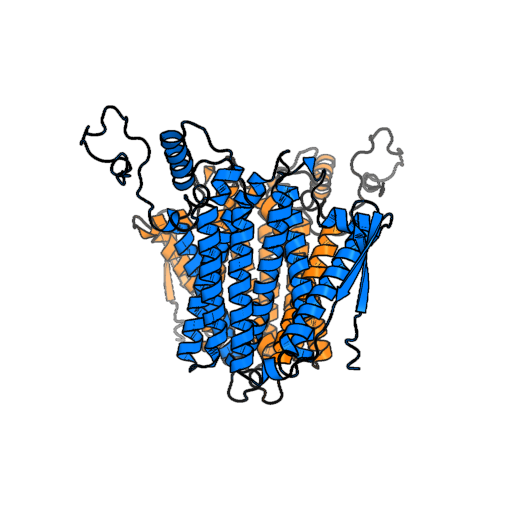.69 197 ILE A C 1
ATOM 1560 O O . ILE A 1 197 ? 8.086 4.93 9.125 1 87.69 197 ILE A O 1
ATOM 1564 N N . ALA A 1 198 ? 9.438 3.16 9.305 1 88.44 198 ALA A N 1
ATOM 1565 C CA . ALA A 1 198 ? 10.625 3.994 9.469 1 88.44 198 ALA A CA 1
ATOM 1566 C C . ALA A 1 198 ? 10.875 4.84 8.219 1 88.44 198 ALA A C 1
ATOM 1568 O O . ALA A 1 198 ? 11.172 6.031 8.32 1 88.44 198 ALA A O 1
ATOM 1569 N N . GLY A 1 199 ? 10.727 4.188 7.109 1 91.56 199 GLY A N 1
ATOM 1570 C CA . GLY A 1 199 ? 10.914 4.898 5.855 1 91.56 199 GLY A CA 1
ATOM 1571 C C . GLY A 1 199 ? 9.898 6.008 5.641 1 91.56 199 GLY A C 1
ATOM 1572 O O . GLY A 1 199 ? 10.25 7.082 5.148 1 91.56 199 GLY A O 1
ATOM 1573 N N . GLY A 1 200 ? 8.742 5.691 5.969 1 88.25 200 GLY A N 1
ATOM 1574 C CA . GLY A 1 200 ? 7.699 6.699 5.848 1 88.25 200 GLY A CA 1
ATOM 1575 C C . GLY A 1 200 ? 7.922 7.902 6.746 1 88.25 200 GLY A C 1
ATOM 1576 O O . GLY A 1 200 ? 7.766 9.047 6.309 1 88.25 200 GLY A O 1
ATOM 1577 N N . ALA A 1 201 ? 8.234 7.684 7.945 1 84.88 201 ALA A N 1
ATOM 1578 C CA . ALA A 1 201 ? 8.477 8.758 8.906 1 84.88 201 ALA A CA 1
ATOM 1579 C C . ALA A 1 201 ? 9.648 9.633 8.453 1 84.88 201 ALA A C 1
ATOM 1581 O O . ALA A 1 201 ? 9.57 10.859 8.516 1 84.88 201 ALA A O 1
ATOM 1582 N N . THR A 1 202 ? 10.688 9 8.008 1 88.25 202 THR A N 1
ATOM 1583 C CA . THR A 1 202 ? 11.859 9.75 7.59 1 88.25 202 THR A CA 1
ATOM 1584 C C . THR A 1 202 ? 11.578 10.516 6.297 1 88.25 202 THR A C 1
ATOM 1586 O O . THR A 1 202 ? 12.078 11.625 6.102 1 88.25 202 THR A O 1
ATOM 1589 N N . CYS A 1 203 ? 10.797 9.859 5.461 1 92.06 203 CYS A N 1
ATOM 1590 C CA . CYS A 1 203 ? 10.422 10.523 4.219 1 92.06 203 CYS A CA 1
ATOM 1591 C C . CYS A 1 203 ? 9.68 11.82 4.496 1 92.06 203 CYS A C 1
ATOM 1593 O O . CYS A 1 203 ? 9.969 12.852 3.889 1 92.06 203 CYS A O 1
ATOM 1595 N N . THR A 1 204 ? 8.812 11.766 5.367 1 85.88 204 THR A N 1
ATOM 1596 C CA . THR A 1 204 ? 8.047 12.953 5.746 1 85.88 204 THR A CA 1
ATOM 1597 C C . THR A 1 204 ? 8.977 14.031 6.316 1 85.88 204 THR A C 1
ATOM 1599 O O . THR A 1 204 ? 8.82 15.211 6.012 1 85.88 204 THR A O 1
ATOM 1602 N N . ALA A 1 205 ? 9.844 13.617 7.121 1 85.38 205 ALA A N 1
ATOM 1603 C CA . ALA A 1 205 ? 10.805 14.555 7.703 1 85.38 205 ALA A CA 1
ATOM 1604 C C . ALA A 1 205 ? 11.656 15.211 6.617 1 85.38 205 ALA A C 1
ATOM 1606 O O . ALA A 1 205 ? 11.898 16.422 6.664 1 85.38 205 ALA A O 1
ATOM 1607 N N . PHE A 1 206 ? 12.086 14.461 5.645 1 91.62 206 PHE A N 1
ATOM 1608 C CA . PHE A 1 206 ? 12.883 14.992 4.547 1 91.62 206 PHE A CA 1
ATOM 1609 C C . PHE A 1 206 ? 12.078 15.977 3.715 1 91.62 206 PHE A C 1
ATOM 1611 O O . PHE A 1 206 ? 12.586 17.031 3.314 1 91.62 206 PHE A O 1
ATOM 1618 N N . GLN A 1 207 ? 10.836 15.578 3.445 1 90.94 207 GLN A N 1
ATOM 1619 C CA . GLN A 1 207 ? 9.977 16.453 2.658 1 90.94 207 GLN A CA 1
ATOM 1620 C C . GLN A 1 207 ? 9.742 17.781 3.375 1 90.94 207 GLN A C 1
ATOM 1622 O O . GLN A 1 207 ? 9.711 18.844 2.742 1 90.94 207 GLN A O 1
ATOM 1627 N N . ALA A 1 208 ? 9.609 17.688 4.66 1 88.75 208 ALA A N 1
ATOM 1628 C CA . ALA A 1 208 ? 9.461 18.906 5.453 1 88.75 208 ALA A CA 1
ATOM 1629 C C . ALA A 1 208 ? 10.727 19.75 5.383 1 88.75 208 ALA A C 1
ATOM 1631 O O . ALA A 1 208 ? 10.656 20.984 5.324 1 88.75 208 ALA A O 1
ATOM 1632 N N . HIS A 1 209 ? 11.82 19.172 5.406 1 87.44 209 HIS A N 1
ATOM 1633 C CA . HIS A 1 209 ? 13.109 19.844 5.312 1 87.44 209 HIS A CA 1
ATOM 1634 C C . HIS A 1 209 ? 13.242 20.594 3.992 1 87.44 209 HIS A C 1
ATOM 1636 O O . HIS A 1 209 ? 13.789 21.703 3.951 1 87.44 209 HIS A O 1
ATOM 1642 N N . PHE A 1 210 ? 12.648 20.094 2.939 1 92.81 210 PHE A N 1
ATOM 1643 C CA . PHE A 1 210 ? 12.797 20.672 1.608 1 92.81 210 PHE A CA 1
ATOM 1644 C C . PHE A 1 210 ? 11.867 21.859 1.427 1 92.81 210 PHE A C 1
ATOM 1646 O O . PHE A 1 210 ? 12.062 22.672 0.518 1 92.81 210 PHE A O 1
ATOM 1653 N N . ALA A 1 211 ? 10.859 21.891 2.254 1 91.38 211 ALA A N 1
ATOM 1654 C CA . ALA A 1 211 ? 9.812 22.891 2.07 1 91.38 211 ALA A CA 1
ATOM 1655 C C . ALA A 1 211 ? 10.266 24.266 2.576 1 91.38 211 ALA A C 1
ATOM 1657 O O . ALA A 1 211 ? 10.375 24.484 3.787 1 91.38 211 ALA A O 1
ATOM 1658 N N . LYS A 1 212 ? 10.406 25.203 1.655 1 89.81 212 LYS A N 1
ATOM 1659 C CA . LYS A 1 212 ? 10.805 26.547 2.045 1 89.81 212 LYS A CA 1
ATOM 1660 C C . LYS A 1 212 ? 9.594 27.469 2.213 1 89.81 212 LYS A C 1
ATOM 1662 O O . LYS A 1 212 ? 9.656 28.469 2.92 1 89.81 212 LYS A O 1
ATOM 1667 N N . ARG A 1 213 ? 8.562 27.172 1.538 1 87.75 213 ARG A N 1
ATOM 1668 C CA . ARG A 1 213 ? 7.391 28.031 1.521 1 87.75 213 ARG A CA 1
ATOM 1669 C C . ARG A 1 213 ? 6.152 27.297 2.025 1 87.75 213 ARG A C 1
ATOM 1671 O O . ARG A 1 213 ? 5.086 27.375 1.411 1 87.75 213 ARG A O 1
ATOM 1678 N N . ASN A 1 214 ? 6.293 26.516 2.895 1 84.5 214 ASN A N 1
ATOM 1679 C CA . ASN A 1 214 ? 5.191 25.734 3.459 1 84.5 214 ASN A CA 1
ATOM 1680 C C . ASN A 1 214 ? 4.457 24.938 2.383 1 84.5 214 ASN A C 1
ATOM 1682 O O . ASN A 1 214 ? 3.227 24.938 2.336 1 84.5 214 ASN A O 1
ATOM 1686 N N . ASN A 1 215 ? 5.211 24.453 1.535 1 88.75 215 ASN A N 1
ATOM 1687 C CA . ASN A 1 215 ? 4.672 23.703 0.408 1 88.75 215 ASN A CA 1
ATOM 1688 C C . ASN A 1 215 ? 4.949 22.203 0.554 1 88.75 215 ASN A C 1
ATOM 1690 O O . ASN A 1 215 ? 5.273 21.531 -0.426 1 88.75 215 ASN A O 1
ATOM 1694 N N . ILE A 1 216 ? 4.887 21.75 1.721 1 87.38 216 ILE A N 1
ATOM 1695 C CA . ILE A 1 216 ? 5.195 20.344 2.01 1 87.38 216 ILE A CA 1
ATOM 1696 C C . ILE A 1 216 ? 4.277 19.438 1.194 1 87.38 216 ILE A C 1
ATOM 1698 O O . ILE A 1 216 ? 4.715 18.406 0.682 1 87.38 216 ILE A O 1
ATOM 1702 N N . GLY A 1 217 ? 2.955 19.781 1.072 1 86.19 217 GLY A N 1
ATOM 1703 C CA . GLY A 1 217 ? 2.021 18.984 0.303 1 86.19 217 GLY A CA 1
ATOM 1704 C C . GLY A 1 217 ? 2.418 18.828 -1.153 1 86.19 217 GLY A C 1
ATOM 1705 O O . GLY A 1 217 ? 2.328 17.75 -1.72 1 86.19 217 GLY A O 1
ATOM 1706 N N . ASP A 1 218 ? 2.809 19.891 -1.661 1 88 218 ASP A N 1
ATOM 1707 C CA . ASP A 1 218 ? 3.242 19.875 -3.055 1 88 218 ASP A CA 1
ATOM 1708 C C . ASP A 1 218 ? 4.488 19.016 -3.232 1 88 218 ASP A C 1
ATOM 1710 O O . ASP A 1 218 ? 4.57 18.219 -4.172 1 88 218 ASP A O 1
ATOM 1714 N N . ILE A 1 219 ? 5.387 19.141 -2.352 1 92 219 ILE A N 1
ATOM 1715 C CA . ILE A 1 219 ? 6.633 18.391 -2.408 1 92 219 ILE A CA 1
ATOM 1716 C C . ILE A 1 219 ? 6.34 16.891 -2.248 1 92 219 ILE A C 1
ATOM 1718 O O . ILE A 1 219 ? 6.891 16.062 -2.975 1 92 219 ILE A O 1
ATOM 1722 N N . CYS A 1 220 ? 5.473 16.547 -1.377 1 90.12 220 CYS A N 1
ATOM 1723 C CA . CYS A 1 220 ? 5.074 15.164 -1.163 1 90.12 220 CYS A CA 1
ATOM 1724 C C . CYS A 1 220 ? 4.434 14.586 -2.416 1 90.12 220 CYS A C 1
ATOM 1726 O O . CYS A 1 220 ? 4.715 13.445 -2.789 1 90.12 220 CYS A O 1
ATOM 1728 N N . SER A 1 221 ? 3.582 15.375 -2.955 1 86.56 221 SER A N 1
ATOM 1729 C CA . SER A 1 221 ? 2.908 14.914 -4.164 1 86.56 221 SER A CA 1
ATOM 1730 C C . SER A 1 221 ? 3.906 14.656 -5.289 1 86.56 221 SER A C 1
ATOM 1732 O O . SER A 1 221 ? 3.816 13.648 -5.988 1 86.56 221 SER A O 1
ATOM 1734 N N . LYS A 1 222 ? 4.824 15.523 -5.508 1 88.5 222 LYS A N 1
ATOM 1735 C CA . LYS A 1 222 ? 5.82 15.367 -6.562 1 88.5 222 LYS A CA 1
ATOM 1736 C C . LYS A 1 222 ? 6.746 14.188 -6.281 1 88.5 222 LYS A C 1
ATOM 1738 O O . LYS A 1 222 ? 7.078 13.422 -7.188 1 88.5 222 LYS A O 1
ATOM 1743 N N . HIS A 1 223 ? 7.148 14.078 -5.035 1 92 223 HIS A N 1
ATOM 1744 C CA . HIS A 1 223 ? 7.949 12.922 -4.645 1 92 223 HIS A CA 1
ATOM 1745 C C . HIS A 1 223 ? 7.223 11.617 -4.961 1 92 223 HIS A C 1
ATOM 1747 O O . HIS A 1 223 ? 7.832 10.672 -5.465 1 92 223 HIS A O 1
ATOM 1753 N N . GLY A 1 224 ? 5.949 11.586 -4.703 1 91.06 224 GLY A N 1
ATOM 1754 C CA . GLY A 1 224 ? 5.137 10.43 -5.035 1 91.06 224 GLY A CA 1
ATOM 1755 C C . GLY A 1 224 ? 5.09 10.141 -6.523 1 91.06 224 GLY A C 1
ATOM 1756 O O . GLY A 1 224 ? 5.188 8.984 -6.941 1 91.06 224 GLY A O 1
ATOM 1757 N N . ASN A 1 225 ? 4.906 11.172 -7.254 1 88.12 225 ASN A N 1
ATOM 1758 C CA . ASN A 1 225 ? 4.883 11.023 -8.703 1 88.12 225 ASN A CA 1
ATOM 1759 C C . ASN A 1 225 ? 6.211 10.5 -9.234 1 88.12 225 ASN A C 1
ATOM 1761 O O . ASN A 1 225 ? 6.238 9.664 -10.148 1 88.12 225 ASN A O 1
ATOM 1765 N N . ILE A 1 226 ? 7.281 11.016 -8.695 1 92.38 226 ILE A N 1
ATOM 1766 C CA . ILE A 1 226 ? 8.609 10.555 -9.094 1 92.38 226 ILE A CA 1
ATOM 1767 C C . ILE A 1 226 ? 8.758 9.07 -8.781 1 92.38 226 ILE A C 1
ATOM 1769 O O . ILE A 1 226 ? 9.234 8.297 -9.617 1 92.38 226 ILE A O 1
ATOM 1773 N N . GLY A 1 227 ? 8.328 8.672 -7.617 1 93.62 227 GLY A N 1
ATOM 1774 C CA . GLY A 1 227 ? 8.359 7.266 -7.25 1 93.62 227 GLY A CA 1
ATOM 1775 C C . GLY A 1 227 ? 7.582 6.383 -8.211 1 93.62 227 GLY A C 1
ATOM 1776 O O . GLY A 1 227 ? 8.047 5.305 -8.586 1 93.62 227 GLY A O 1
ATOM 1777 N N . ARG A 1 228 ? 6.441 6.801 -8.555 1 92.5 228 ARG A N 1
ATOM 1778 C CA . ARG A 1 228 ? 5.605 6.062 -9.492 1 92.5 228 ARG A CA 1
ATOM 1779 C C . ARG A 1 228 ? 6.27 5.973 -10.867 1 92.5 228 ARG A C 1
ATOM 1781 O O . ARG A 1 228 ? 6.223 4.926 -11.516 1 92.5 228 ARG A O 1
ATOM 1788 N N . ALA A 1 229 ? 6.836 7.059 -11.297 1 90.44 229 ALA A N 1
ATOM 1789 C CA . ALA A 1 229 ? 7.547 7.047 -12.57 1 90.44 229 ALA A CA 1
ATOM 1790 C C . ALA A 1 229 ? 8.711 6.059 -12.539 1 90.44 229 ALA A C 1
ATOM 1792 O O . ALA A 1 229 ? 8.938 5.328 -13.508 1 90.44 229 ALA A O 1
ATOM 1793 N N . VAL A 1 230 ? 9.414 6.074 -11.453 1 94.31 230 VAL A N 1
ATOM 1794 C CA . VAL A 1 230 ? 10.547 5.164 -11.281 1 94.31 230 VAL A CA 1
ATOM 1795 C C . VAL A 1 230 ? 10.062 3.717 -11.367 1 94.31 230 VAL A C 1
ATOM 1797 O O . VAL A 1 230 ? 10.711 2.875 -11.984 1 94.31 230 VAL A O 1
ATOM 1800 N N . SER A 1 231 ? 8.93 3.441 -10.781 1 95.25 231 SER A N 1
ATOM 1801 C CA . SER A 1 231 ? 8.383 2.09 -10.828 1 95.25 231 SER A CA 1
ATOM 1802 C C . SER A 1 231 ? 8.016 1.694 -12.25 1 95.25 231 SER A C 1
ATOM 1804 O O . SER A 1 231 ? 8.172 0.537 -12.641 1 95.25 231 SER A O 1
ATOM 1806 N N . LEU A 1 232 ? 7.527 2.613 -13.023 1 93.12 232 LEU A N 1
ATOM 1807 C CA . LEU A 1 232 ? 7.172 2.334 -14.414 1 93.12 232 LEU A CA 1
ATOM 1808 C C . LEU A 1 232 ? 8.422 2.062 -15.242 1 93.12 232 LEU A C 1
ATOM 1810 O O . LEU A 1 232 ? 8.43 1.151 -16.078 1 93.12 232 LEU A O 1
ATOM 1814 N N . VAL A 1 233 ? 9.391 2.836 -15.016 1 94.19 233 VAL A N 1
ATOM 1815 C CA . VAL A 1 233 ? 10.664 2.609 -15.703 1 94.19 233 VAL A CA 1
ATOM 1816 C C . VAL A 1 233 ? 11.219 1.244 -15.305 1 94.19 233 VAL A C 1
ATOM 1818 O O . VAL A 1 233 ? 11.727 0.503 -16.156 1 94.19 233 VAL A O 1
ATOM 1821 N N . GLY A 1 234 ? 11.18 0.993 -14.016 1 95.31 234 GLY A N 1
ATOM 1822 C CA . GLY A 1 234 ? 11.617 -0.314 -13.547 1 95.31 234 GLY A CA 1
ATOM 1823 C C . GLY A 1 234 ? 10.867 -1.461 -14.195 1 95.31 234 GLY A C 1
ATOM 1824 O O . GLY A 1 234 ? 11.461 -2.482 -14.547 1 95.31 234 GLY A O 1
ATOM 1825 N N . LEU A 1 235 ? 9.586 -1.281 -14.305 1 94.75 235 LEU A N 1
ATOM 1826 C CA . LEU A 1 235 ? 8.75 -2.289 -14.945 1 94.75 235 LEU A CA 1
ATOM 1827 C C . LEU A 1 235 ? 9.203 -2.537 -16.375 1 94.75 235 LEU A C 1
ATOM 1829 O O . LEU A 1 235 ? 9.375 -3.688 -16.797 1 94.75 235 LEU A O 1
ATOM 1833 N N . LEU A 1 236 ? 9.43 -1.5 -17.109 1 93.38 236 LEU A N 1
ATOM 1834 C CA . LEU A 1 236 ? 9.867 -1.607 -18.5 1 93.38 236 LEU A CA 1
ATOM 1835 C C . LEU A 1 236 ? 11.242 -2.271 -18.578 1 93.38 236 LEU A C 1
ATOM 1837 O O . LEU A 1 236 ? 11.445 -3.182 -19.391 1 93.38 236 LEU A O 1
ATOM 1841 N N . LEU A 1 237 ? 12.102 -1.849 -17.75 1 93.38 237 LEU A N 1
ATOM 1842 C CA . LEU A 1 237 ? 13.453 -2.389 -17.75 1 93.38 237 LEU A CA 1
ATOM 1843 C C . LEU A 1 237 ? 13.453 -3.869 -17.391 1 93.38 237 LEU A C 1
ATOM 1845 O O . LEU A 1 237 ? 14.188 -4.664 -17.969 1 93.38 237 LEU A O 1
ATOM 1849 N N . SER A 1 238 ? 12.711 -4.188 -16.391 1 93.38 238 SER A N 1
ATOM 1850 C CA . SER A 1 238 ? 12.641 -5.586 -15.984 1 93.38 238 SER A CA 1
ATOM 1851 C C . SER A 1 238 ? 12.078 -6.461 -17.094 1 93.38 238 SER A C 1
ATOM 1853 O O . SER A 1 238 ? 12.562 -7.574 -17.312 1 93.38 238 SER A O 1
ATOM 1855 N N . THR A 1 239 ? 11.062 -6 -17.75 1 91.62 239 THR A N 1
ATOM 1856 C CA . THR A 1 239 ? 10.484 -6.738 -18.859 1 91.62 239 THR A CA 1
ATOM 1857 C C . THR A 1 239 ? 11.523 -6.977 -19.953 1 91.62 239 THR A C 1
ATOM 1859 O O . THR A 1 239 ? 11.656 -8.086 -20.469 1 91.62 239 THR A O 1
ATOM 1862 N N . LEU A 1 240 ? 12.234 -6.008 -20.234 1 89.69 240 LEU A N 1
ATOM 1863 C CA . LEU A 1 240 ? 13.273 -6.109 -21.25 1 89.69 240 LEU A CA 1
ATOM 1864 C C . LEU A 1 240 ? 14.359 -7.094 -20.812 1 89.69 240 LEU A C 1
ATOM 1866 O O . LEU A 1 240 ? 14.844 -7.883 -21.625 1 89.69 240 LEU A O 1
ATOM 1870 N N . CYS A 1 241 ? 14.719 -7.066 -19.578 1 89 241 CYS A N 1
ATOM 1871 C CA . CYS A 1 241 ? 15.75 -7.953 -19.062 1 89 241 CYS A CA 1
ATOM 1872 C C . CYS A 1 241 ? 15.312 -9.406 -19.141 1 89 241 CYS A C 1
ATOM 1874 O O . CYS A 1 241 ? 16.094 -10.273 -19.562 1 89 241 CYS A O 1
ATOM 1876 N N . PHE A 1 242 ? 14.117 -9.695 -18.781 1 88.5 242 PHE A N 1
ATOM 1877 C CA . PHE A 1 242 ? 13.625 -11.07 -18.828 1 88.5 242 PHE A CA 1
ATOM 1878 C C . PHE A 1 242 ? 13.422 -11.531 -20.266 1 88.5 242 PHE A C 1
ATOM 1880 O O . PHE A 1 242 ? 13.617 -12.711 -20.562 1 88.5 242 PHE A O 1
ATOM 1887 N N . TRP A 1 243 ? 13.094 -10.594 -21.078 1 84.75 243 TRP A N 1
ATOM 1888 C CA . TRP A 1 243 ? 12.914 -10.922 -22.5 1 84.75 243 TRP A CA 1
ATOM 1889 C C . TRP A 1 243 ? 14.25 -11.172 -23.172 1 84.75 243 TRP A C 1
ATOM 1891 O O . TRP A 1 243 ? 14.367 -12.047 -24.031 1 84.75 243 TRP A O 1
ATOM 1901 N N . SER A 1 244 ? 15.25 -10.516 -22.812 1 83.38 244 SER A N 1
ATOM 1902 C CA . SER A 1 244 ? 16.531 -10.547 -23.5 1 83.38 244 SER A CA 1
ATOM 1903 C C . SER A 1 244 ? 17.422 -11.664 -22.969 1 83.38 244 SER A C 1
ATOM 1905 O O . SER A 1 244 ? 18.328 -12.125 -23.656 1 83.38 244 SER A O 1
ATOM 1907 N N . SER A 1 245 ? 17.219 -11.961 -21.766 1 80 245 SER A N 1
ATOM 1908 C CA . SER A 1 245 ? 18.172 -12.898 -21.172 1 80 245 SER A CA 1
ATOM 1909 C C . SER A 1 245 ? 17.469 -14.094 -20.547 1 80 245 SER A C 1
ATOM 1911 O O . SER A 1 245 ? 16.812 -13.961 -19.5 1 80 245 SER A O 1
ATOM 1913 N N . SER A 1 246 ? 17.719 -15.172 -21.188 1 83.31 246 SER A N 1
ATOM 1914 C CA . SER A 1 246 ? 17.219 -16.422 -20.609 1 83.31 246 SER A CA 1
ATOM 1915 C C . SER A 1 246 ? 18.016 -16.812 -19.375 1 83.31 246 SER A C 1
ATOM 1917 O O . SER A 1 246 ? 17.547 -17.594 -18.547 1 83.31 246 SER A O 1
ATOM 1919 N N . LEU A 1 247 ? 19.125 -16.188 -19.25 1 83.12 247 LEU A N 1
ATOM 1920 C CA . LEU A 1 247 ? 20.016 -16.516 -18.141 1 83.12 247 LEU A CA 1
ATOM 1921 C C . LEU A 1 247 ? 19.438 -16.047 -16.812 1 83.12 247 LEU A C 1
ATOM 1923 O O . LEU A 1 247 ? 19.656 -16.688 -15.773 1 83.12 247 LEU A O 1
ATOM 1927 N N . LEU A 1 248 ? 18.75 -14.984 -16.828 1 88.94 248 LEU A N 1
ATOM 1928 C CA . LEU A 1 248 ? 18.156 -14.453 -15.609 1 88.94 248 LEU A CA 1
ATOM 1929 C C . LEU A 1 248 ? 17.156 -15.438 -15.016 1 88.94 248 LEU A C 1
ATOM 1931 O O . LEU A 1 248 ? 17.016 -15.539 -13.797 1 88.94 248 LEU A O 1
ATOM 1935 N N . GLU A 1 249 ? 16.609 -16.188 -15.867 1 85.44 249 GLU A N 1
ATOM 1936 C CA . GLU A 1 249 ? 15.578 -17.125 -15.445 1 85.44 249 GLU A CA 1
ATOM 1937 C C . GLU A 1 249 ? 16.172 -18.5 -15.164 1 85.44 249 GLU A C 1
ATOM 1939 O O . GLU A 1 249 ? 15.75 -19.188 -14.234 1 85.44 249 GLU A O 1
ATOM 1944 N N . ASN A 1 250 ? 17.141 -18.922 -15.945 1 87.25 250 ASN A N 1
ATOM 1945 C CA . ASN A 1 250 ? 17.531 -20.328 -15.953 1 87.25 250 ASN A CA 1
ATOM 1946 C C . ASN A 1 250 ? 18.875 -20.531 -15.234 1 87.25 250 ASN A C 1
ATOM 1948 O O . ASN A 1 250 ? 19.297 -21.672 -15.023 1 87.25 250 ASN A O 1
ATOM 1952 N N . SER A 1 251 ? 19.547 -19.516 -14.914 1 92 251 SER A N 1
ATOM 1953 C CA . SER A 1 251 ? 20.828 -19.641 -14.227 1 92 251 SER A CA 1
ATOM 1954 C C . SER A 1 251 ? 20.766 -18.984 -12.844 1 92 251 SER A C 1
ATOM 1956 O O . SER A 1 251 ? 20.797 -17.766 -12.734 1 92 251 SER A O 1
ATOM 1958 N N . LEU A 1 252 ? 20.828 -19.812 -11.82 1 91.5 252 LEU A N 1
ATOM 1959 C CA . LEU A 1 252 ? 20.766 -19.312 -10.453 1 91.5 252 LEU A CA 1
ATOM 1960 C C . LEU A 1 252 ? 21.969 -18.438 -10.117 1 91.5 252 LEU A C 1
ATOM 1962 O O . LEU A 1 252 ? 21.812 -17.359 -9.547 1 91.5 252 LEU A O 1
ATOM 1966 N N . PRO A 1 253 ? 23.188 -18.812 -10.516 1 92.81 253 PRO A N 1
ATOM 1967 C CA . PRO A 1 253 ? 24.344 -17.953 -10.219 1 92.81 253 PRO A CA 1
ATOM 1968 C C . PRO A 1 253 ? 24.234 -16.594 -10.891 1 92.81 253 PRO A C 1
ATOM 1970 O O . PRO A 1 253 ? 24.625 -15.578 -10.305 1 92.81 253 PRO A O 1
ATOM 1973 N N . PHE A 1 254 ? 23.797 -16.609 -12.055 1 92.88 254 PHE A N 1
ATOM 1974 C CA . PHE A 1 254 ? 23.641 -15.336 -12.75 1 92.88 254 PHE A CA 1
ATOM 1975 C C . PHE A 1 254 ? 22.594 -14.461 -12.055 1 92.88 254 PHE A C 1
ATOM 1977 O O . PHE A 1 254 ? 22.828 -13.273 -11.836 1 92.88 254 PHE A O 1
ATOM 1984 N N . SER A 1 255 ? 21.453 -15.078 -11.789 1 94.06 255 SER A N 1
ATOM 1985 C CA . SER A 1 255 ? 20.391 -14.352 -11.086 1 94.06 255 SER A CA 1
ATOM 1986 C C . SER A 1 255 ? 20.891 -13.82 -9.75 1 94.06 255 SER A C 1
ATOM 1988 O O . SER A 1 255 ? 20.562 -12.695 -9.367 1 94.06 255 SER A O 1
ATOM 1990 N N . PHE A 1 256 ? 21.625 -14.609 -9.078 1 95.06 256 PHE A N 1
ATOM 1991 C CA . PHE A 1 256 ? 22.188 -14.211 -7.797 1 95.06 256 PHE A CA 1
ATOM 1992 C C . PHE A 1 256 ? 23.156 -13.039 -7.98 1 95.06 256 PHE A C 1
ATOM 1994 O O . PHE A 1 256 ? 23.141 -12.094 -7.184 1 95.06 256 PHE A O 1
ATOM 2001 N N . GLY A 1 257 ? 23.922 -13.141 -9 1 95.06 257 GLY A N 1
ATOM 2002 C CA . GLY A 1 257 ? 24.828 -12.039 -9.305 1 95.06 257 GLY A CA 1
ATOM 2003 C C . GLY A 1 257 ? 24.109 -10.734 -9.57 1 95.06 257 GLY A C 1
ATOM 2004 O O . GLY A 1 257 ? 24.516 -9.688 -9.062 1 95.06 257 GLY A O 1
ATOM 2005 N N . VAL A 1 258 ? 23.109 -10.781 -10.344 1 94.81 258 VAL A N 1
ATOM 2006 C CA . VAL A 1 258 ? 22.328 -9.594 -10.672 1 94.81 258 VAL A CA 1
ATOM 2007 C C . VAL A 1 258 ? 21.672 -9.039 -9.398 1 94.81 258 VAL A C 1
ATOM 2009 O O . VAL A 1 258 ? 21.703 -7.832 -9.164 1 94.81 258 VAL A O 1
ATOM 2012 N N . PHE A 1 259 ? 21.094 -9.945 -8.562 1 96.94 259 PHE A N 1
ATOM 2013 C CA . PHE A 1 259 ? 20.453 -9.539 -7.32 1 96.94 259 PHE A CA 1
ATOM 2014 C C . PHE A 1 259 ? 21.438 -8.836 -6.402 1 96.94 259 PHE A C 1
ATOM 2016 O O . PHE A 1 259 ? 21.141 -7.781 -5.84 1 96.94 259 PHE A O 1
ATOM 2023 N N . CYS A 1 260 ? 22.625 -9.367 -6.289 1 96.69 260 CYS A N 1
ATOM 2024 C CA . CYS A 1 260 ? 23.656 -8.781 -5.449 1 96.69 260 CYS A CA 1
ATOM 2025 C C . CYS A 1 260 ? 24.125 -7.449 -6.012 1 96.69 260 CYS A C 1
ATOM 2027 O O . CYS A 1 260 ? 24.359 -6.5 -5.266 1 96.69 260 CYS A O 1
ATOM 2029 N N . PHE A 1 261 ? 24.328 -7.438 -7.273 1 96.19 261 PHE A N 1
ATOM 2030 C CA . PHE A 1 261 ? 24.734 -6.207 -7.949 1 96.19 261 PHE A CA 1
ATOM 2031 C C . PHE A 1 261 ? 23.75 -5.082 -7.66 1 96.19 261 PHE A C 1
ATOM 2033 O O . PHE A 1 261 ? 24.156 -3.982 -7.273 1 96.19 261 PHE A O 1
ATOM 2040 N N . LEU A 1 262 ? 22.484 -5.359 -7.832 1 97.5 262 LEU A N 1
ATOM 2041 C CA . LEU A 1 262 ? 21.438 -4.367 -7.586 1 97.5 262 LEU A CA 1
ATOM 2042 C C . LEU A 1 262 ? 21.406 -3.963 -6.117 1 97.5 262 LEU A C 1
ATOM 2044 O O . LEU A 1 262 ? 21.141 -2.805 -5.793 1 97.5 262 LEU A O 1
ATOM 2048 N N . THR A 1 263 ? 21.688 -4.871 -5.191 1 97.62 263 THR A N 1
ATOM 2049 C CA . THR A 1 263 ? 21.719 -4.574 -3.764 1 97.62 263 THR A CA 1
ATOM 2050 C C . THR A 1 263 ? 22.859 -3.607 -3.434 1 97.62 263 THR A C 1
ATOM 2052 O O . THR A 1 263 ? 22.656 -2.639 -2.697 1 97.62 263 THR A O 1
ATOM 2055 N N . VAL A 1 264 ? 24 -3.85 -3.951 1 96.25 264 VAL A N 1
ATOM 2056 C CA . VAL A 1 264 ? 25.156 -3 -3.709 1 96.25 264 VAL A CA 1
ATOM 2057 C C . VAL A 1 264 ? 24.875 -1.588 -4.223 1 96.25 264 VAL A C 1
ATOM 2059 O O . VAL A 1 264 ? 25.141 -0.605 -3.523 1 96.25 264 VAL A O 1
ATOM 2062 N N . PHE A 1 265 ? 24.328 -1.505 -5.391 1 96.12 265 PHE A N 1
ATOM 2063 C CA . PHE A 1 265 ? 24.016 -0.192 -5.945 1 96.12 265 PHE A CA 1
ATOM 2064 C C . PHE A 1 265 ? 22.906 0.482 -5.16 1 96.12 265 PHE A C 1
ATOM 2066 O O . PHE A 1 265 ? 22.891 1.705 -5.008 1 96.12 265 PHE A O 1
ATOM 2073 N N . HIS A 1 266 ? 21.953 -0.29 -4.719 1 97.19 266 HIS A N 1
ATOM 2074 C CA . HIS A 1 266 ? 20.906 0.251 -3.852 1 97.19 266 HIS A CA 1
ATOM 2075 C C . HIS A 1 266 ? 21.516 0.945 -2.635 1 97.19 266 HIS A C 1
ATOM 2077 O O . HIS A 1 266 ? 21.156 2.082 -2.322 1 97.19 266 HIS A O 1
ATOM 2083 N N . ILE A 1 267 ? 22.453 0.289 -1.992 1 94.5 267 ILE A N 1
ATOM 2084 C CA . ILE A 1 267 ? 23.109 0.824 -0.797 1 94.5 267 ILE A CA 1
ATOM 2085 C C . ILE A 1 267 ? 23.938 2.043 -1.165 1 94.5 267 ILE A C 1
ATOM 2087 O O . ILE A 1 267 ? 23.906 3.062 -0.471 1 94.5 267 ILE A O 1
ATOM 2091 N N . TYR A 1 268 ? 24.656 1.938 -2.182 1 92.81 268 TYR A N 1
ATOM 2092 C CA . TYR A 1 268 ? 25.516 3.023 -2.645 1 92.81 268 TYR A CA 1
ATOM 2093 C C . TYR A 1 268 ? 24.703 4.285 -2.906 1 92.81 268 TYR A C 1
ATOM 2095 O O . TYR A 1 268 ? 25.047 5.367 -2.436 1 92.81 268 TYR A O 1
ATOM 2103 N N . PHE A 1 269 ? 23.609 4.188 -3.658 1 95.19 269 PHE A N 1
ATOM 2104 C CA . PHE A 1 269 ? 22.766 5.332 -3.979 1 95.19 269 PHE A CA 1
ATOM 2105 C C . PHE A 1 269 ? 22.094 5.879 -2.723 1 95.19 269 PHE A C 1
ATOM 2107 O O . PHE A 1 269 ? 21.875 7.086 -2.607 1 95.19 269 PHE A O 1
ATOM 2114 N N . ASN A 1 270 ? 21.766 4.98 -1.795 1 94.44 270 ASN A N 1
ATOM 2115 C CA . ASN A 1 270 ? 21.203 5.426 -0.523 1 94.44 270 ASN A CA 1
ATOM 2116 C C . ASN A 1 270 ? 22.172 6.32 0.235 1 94.44 270 ASN A C 1
ATOM 2118 O O . ASN A 1 270 ? 21.781 7.375 0.746 1 94.44 270 ASN A O 1
ATOM 2122 N N . ILE A 1 271 ? 23.406 5.91 0.32 1 90.12 271 ILE A N 1
ATOM 2123 C CA . ILE A 1 271 ? 24.438 6.691 1.008 1 90.12 271 ILE A CA 1
ATOM 2124 C C . ILE A 1 271 ? 24.609 8.039 0.32 1 90.12 271 ILE A C 1
ATOM 2126 O O . ILE A 1 271 ? 24.688 9.078 0.985 1 90.12 271 ILE A O 1
ATOM 2130 N N . LEU A 1 272 ? 24.656 8.07 -0.965 1 91.56 272 LEU A N 1
ATOM 2131 C CA . LEU A 1 272 ? 24.766 9.32 -1.708 1 91.56 272 LEU A CA 1
ATOM 2132 C C . LEU A 1 272 ? 23.578 10.234 -1.431 1 91.56 272 LEU A C 1
ATOM 2134 O O . LEU A 1 272 ? 23.75 11.453 -1.293 1 91.56 272 LEU A O 1
ATOM 2138 N N . ALA A 1 273 ? 22.375 9.617 -1.392 1 93.75 273 ALA A N 1
ATOM 2139 C CA . ALA A 1 273 ? 21.172 10.391 -1.095 1 93.75 273 ALA A CA 1
ATOM 2140 C C . ALA A 1 273 ? 21.25 11.016 0.298 1 93.75 273 ALA A C 1
ATOM 2142 O O . ALA A 1 273 ? 20.953 12.195 0.475 1 93.75 273 ALA A O 1
ATOM 2143 N N . LEU A 1 274 ? 21.656 10.25 1.275 1 90.06 274 LEU A N 1
ATOM 2144 C CA . LEU A 1 274 ? 21.719 10.719 2.654 1 90.06 274 LEU A CA 1
ATOM 2145 C C . LEU A 1 274 ? 22.797 11.789 2.809 1 90.06 274 LEU A C 1
ATOM 2147 O O . LEU A 1 274 ? 22.625 12.742 3.572 1 90.06 274 LEU A O 1
ATOM 2151 N N . ARG A 1 275 ? 23.859 11.672 2.107 1 86.75 275 ARG A N 1
ATOM 2152 C CA . ARG A 1 275 ? 24.938 12.648 2.166 1 86.75 275 ARG A CA 1
ATOM 2153 C C . ARG A 1 275 ? 24.531 13.961 1.511 1 86.75 275 ARG A C 1
ATOM 2155 O O . ARG A 1 275 ? 25.094 15.016 1.827 1 86.75 275 ARG A O 1
ATOM 2162 N N . SER A 1 276 ? 23.625 13.906 0.641 1 87.81 276 SER A N 1
ATOM 2163 C CA . SER A 1 276 ? 23.172 15.109 -0.049 1 87.81 276 SER A CA 1
ATOM 2164 C C . SER A 1 276 ? 22.281 15.961 0.853 1 87.81 276 SER A C 1
ATOM 2166 O O . SER A 1 276 ? 22.062 17.141 0.585 1 87.81 276 SER A O 1
ATOM 2168 N N . LEU A 1 277 ? 21.75 15.375 1.896 1 87.69 277 LEU A N 1
ATOM 2169 C CA . LEU A 1 277 ? 20.812 16.062 2.781 1 87.69 277 LEU A CA 1
ATOM 2170 C C . LEU A 1 277 ? 21.547 16.969 3.76 1 87.69 277 LEU A C 1
ATOM 2172 O O . LEU A 1 277 ? 22.422 16.5 4.5 1 87.69 277 LEU A O 1
ATOM 2176 N N . HIS A 1 278 ? 21.219 18.25 3.701 1 82.38 278 HIS A N 1
ATOM 2177 C CA . HIS A 1 278 ? 21.766 19.219 4.641 1 82.38 278 HIS A CA 1
ATOM 2178 C C . HIS A 1 278 ? 20.719 19.625 5.691 1 82.38 278 HIS A C 1
ATOM 2180 O O . HIS A 1 278 ? 20.156 20.703 5.629 1 82.38 278 HIS A O 1
ATOM 2186 N N . LEU A 1 279 ? 20.578 18.797 6.656 1 74.31 279 LEU A N 1
ATOM 2187 C CA . LEU A 1 279 ? 19.562 19.016 7.676 1 74.31 279 LEU A CA 1
ATOM 2188 C C . LEU A 1 279 ? 20.047 20.031 8.711 1 74.31 279 LEU A C 1
ATOM 2190 O O . LEU A 1 279 ? 21.188 19.984 9.141 1 74.31 279 LEU A O 1
ATOM 2194 N N . ALA A 1 280 ? 19.172 20.875 8.977 1 65.12 280 ALA A N 1
ATOM 2195 C CA . ALA A 1 280 ? 19.5 21.938 9.922 1 65.12 280 ALA A CA 1
ATOM 2196 C C . ALA A 1 280 ? 19.188 21.516 11.352 1 65.12 280 ALA A C 1
ATOM 2198 O O . ALA A 1 280 ? 19.391 22.297 12.289 1 65.12 280 ALA A O 1
ATOM 2199 N N . VAL A 1 281 ? 18.812 20.344 11.523 1 61.5 281 VAL A N 1
ATOM 2200 C CA . VAL A 1 281 ? 18.516 19.891 12.875 1 61.5 281 VAL A CA 1
ATOM 2201 C C . VAL A 1 281 ? 19.75 19.234 13.492 1 61.5 281 VAL A C 1
ATOM 2203 O O . VAL A 1 281 ? 20.438 18.438 12.844 1 61.5 281 VAL A O 1
ATOM 2206 N N . LEU A 1 282 ? 20.062 19.75 14.617 1 58.12 282 LEU A N 1
ATOM 2207 C CA . LEU A 1 282 ? 21.219 19.219 15.328 1 58.12 282 LEU A CA 1
ATOM 2208 C C . LEU A 1 282 ? 20.844 17.938 16.062 1 58.12 282 LEU A C 1
ATOM 2210 O O . LEU A 1 282 ? 19.906 17.906 16.859 1 58.12 282 LEU A O 1
ATOM 2214 N N . ASN A 1 283 ? 21.312 16.875 15.523 1 59.5 283 ASN A N 1
ATOM 2215 C CA . ASN A 1 283 ? 21.219 15.664 16.328 1 59.5 283 ASN A CA 1
ATOM 2216 C C . ASN A 1 283 ? 22.531 15.367 17.047 1 59.5 283 ASN A C 1
ATOM 2218 O O . ASN A 1 283 ? 23.453 16.172 17.016 1 59.5 283 ASN A O 1
ATOM 2222 N N . LYS A 1 284 ? 22.484 14.281 17.844 1 57.16 284 LYS A N 1
ATOM 2223 C CA . LYS A 1 284 ? 23.656 13.953 18.656 1 57.16 284 LYS A CA 1
ATOM 2224 C C . LYS A 1 284 ? 24.906 13.852 17.797 1 57.16 284 LYS A C 1
ATOM 2226 O O . LYS A 1 284 ? 25.953 14.406 18.141 1 57.16 284 LYS A O 1
ATOM 2231 N N . GLU A 1 285 ? 24.734 13.266 16.734 1 61.59 285 GLU A N 1
ATOM 2232 C CA . GLU A 1 285 ? 25.875 13.016 15.867 1 61.59 285 GLU A CA 1
ATOM 2233 C C . GLU A 1 285 ? 26.375 14.312 15.234 1 61.59 285 GLU A C 1
ATOM 2235 O O . GLU A 1 285 ? 27.578 14.602 15.258 1 61.59 285 GLU A O 1
ATOM 2240 N N . ARG A 1 286 ? 25.516 15.062 14.734 1 65.62 286 ARG A N 1
ATOM 2241 C CA . ARG A 1 286 ? 25.891 16.344 14.141 1 65.62 286 ARG A CA 1
ATOM 2242 C C . ARG A 1 286 ? 26.453 17.297 15.188 1 65.62 286 ARG A C 1
ATOM 2244 O O . ARG A 1 286 ? 27.391 18.031 14.914 1 65.62 286 ARG A O 1
ATOM 2251 N N . GLY A 1 287 ? 25.766 17.172 16.281 1 64.31 287 GLY A N 1
ATOM 2252 C CA . GLY A 1 287 ? 26.281 17.969 17.375 1 64.31 287 GLY A CA 1
ATOM 2253 C C . GLY A 1 287 ? 27.719 17.641 17.75 1 64.31 287 GLY A C 1
ATOM 2254 O O . GLY A 1 287 ? 28.516 18.531 18 1 64.31 287 GLY A O 1
ATOM 2255 N N . TYR A 1 288 ? 27.906 16.359 17.75 1 62.69 288 TYR A N 1
ATOM 2256 C CA . TYR A 1 288 ? 29.266 15.898 18.047 1 62.69 288 TYR A CA 1
ATOM 2257 C C . TYR A 1 288 ? 30.266 16.422 17.031 1 62.69 288 TYR A C 1
ATOM 2259 O O . TYR A 1 288 ? 31.328 16.922 17.391 1 62.69 288 TYR A O 1
ATOM 2267 N N . ILE A 1 289 ? 29.922 16.375 15.844 1 68 289 ILE A N 1
ATOM 2268 C CA . ILE A 1 289 ? 30.812 16.781 14.758 1 68 289 ILE A CA 1
ATOM 2269 C C . ILE A 1 289 ? 31.078 18.281 14.852 1 68 289 ILE A C 1
ATOM 2271 O O . ILE A 1 289 ? 32.219 18.719 14.727 1 68 289 ILE A O 1
ATOM 2275 N N . VAL A 1 290 ? 30.062 18.984 15.078 1 68.62 290 VAL A N 1
ATOM 2276 C CA . VAL A 1 290 ? 30.188 20.438 15.18 1 68.62 290 VAL A CA 1
ATOM 2277 C C . VAL A 1 290 ? 31.047 20.797 16.391 1 68.62 290 VAL A C 1
ATOM 2279 O O . VAL A 1 290 ? 31.938 21.641 16.297 1 68.62 290 VAL A O 1
ATOM 2282 N N . ALA A 1 291 ? 30.781 20.078 17.453 1 65 291 ALA A N 1
ATOM 2283 C CA . ALA A 1 291 ? 31.5 20.344 18.688 1 65 291 ALA A CA 1
ATOM 2284 C C . ALA A 1 291 ? 32.969 19.984 18.547 1 65 291 ALA A C 1
ATOM 2286 O O . ALA A 1 291 ? 33.844 20.734 18.969 1 65 291 ALA A O 1
ATOM 2287 N N . GLU A 1 292 ? 33.156 18.859 18.031 1 66.56 292 GLU A N 1
ATOM 2288 C CA . GLU A 1 292 ? 34.531 18.391 17.828 1 66.56 292 GLU A CA 1
ATOM 2289 C C . GLU A 1 292 ? 35.312 19.344 16.938 1 66.56 292 GLU A C 1
ATOM 2291 O O . GLU A 1 292 ? 36.469 19.688 17.234 1 66.56 292 GLU A O 1
ATOM 2296 N N . HIS A 1 293 ? 34.719 19.719 15.906 1 67.25 293 HIS A N 1
ATOM 2297 C CA . HIS A 1 293 ? 35.406 20.641 14.984 1 67.25 293 HIS A CA 1
ATOM 2298 C C . HIS A 1 293 ? 35.625 22 15.633 1 67.25 293 HIS A C 1
ATOM 2300 O O . HIS A 1 293 ? 36.688 22.609 15.43 1 67.25 293 HIS A O 1
ATOM 2306 N N . TYR A 1 294 ? 34.688 22.344 16.312 1 66.38 294 TYR A N 1
ATOM 2307 C CA . TYR A 1 294 ? 34.844 23.625 16.984 1 66.38 294 TYR A CA 1
ATOM 2308 C C . TYR A 1 294 ? 35.938 23.594 18.016 1 66.38 294 TYR A C 1
ATOM 2310 O O . TYR A 1 294 ? 36.719 24.547 18.156 1 66.38 294 TYR A O 1
ATOM 2318 N N . ILE A 1 295 ? 36.031 22.625 18.719 1 62.59 295 ILE A N 1
ATOM 2319 C CA . ILE A 1 295 ? 37.062 22.469 19.734 1 62.59 295 ILE A CA 1
ATOM 2320 C C . ILE A 1 295 ? 38.438 22.438 19.078 1 62.59 295 ILE A C 1
ATOM 2322 O O . ILE A 1 295 ? 39.406 23.062 19.578 1 62.59 295 ILE A O 1
ATOM 2326 N N . CYS A 1 296 ? 38.469 21.812 17.969 1 67.19 296 CYS A N 1
ATOM 2327 C CA . CYS A 1 296 ? 39.75 21.641 17.312 1 67.19 296 CYS A CA 1
ATOM 2328 C C . CYS A 1 296 ? 40.125 22.859 16.484 1 67.19 296 CYS A C 1
ATOM 2330 O O . CYS A 1 296 ? 41.312 23.25 16.453 1 67.19 296 CYS A O 1
ATOM 2332 N N . HIS A 1 297 ? 39.094 23.438 15.812 1 70.19 297 HIS A N 1
ATOM 2333 C CA . HIS A 1 297 ? 39.438 24.469 14.828 1 70.19 297 HIS A CA 1
ATOM 2334 C C . HIS A 1 297 ? 38.812 25.812 15.203 1 70.19 297 HIS A C 1
ATOM 2336 O O . HIS A 1 297 ? 39.094 26.828 14.562 1 70.19 297 HIS A O 1
ATOM 2342 N N . LYS A 1 298 ? 38.031 25.859 16.297 1 68.69 298 LYS A N 1
ATOM 2343 C CA . LYS A 1 298 ? 37.344 27.062 16.781 1 68.69 298 LYS A CA 1
ATOM 2344 C C . LYS A 1 298 ? 36.5 27.688 15.688 1 68.69 298 LYS A C 1
ATOM 2346 O O . LYS A 1 298 ? 36.438 28.906 15.57 1 68.69 298 LYS A O 1
ATOM 2351 N N . GLN A 1 299 ? 36.125 26.844 14.773 1 68.88 299 GLN A N 1
ATOM 2352 C CA . GLN A 1 299 ? 35.219 27.281 13.703 1 68.88 299 GLN A CA 1
ATOM 2353 C C . GLN A 1 299 ? 34 26.375 13.609 1 68.88 299 GLN A C 1
ATOM 2355 O O . GLN A 1 299 ? 34.094 25.172 13.852 1 68.88 299 GLN A O 1
ATOM 2360 N N . LEU A 1 300 ? 32.875 27.109 13.352 1 69.5 300 LEU A N 1
ATOM 2361 C CA . LEU A 1 300 ? 31.656 26.344 13.156 1 69.5 300 LEU A CA 1
ATOM 2362 C C . LEU A 1 300 ? 31.578 25.797 11.734 1 69.5 300 LEU A C 1
ATOM 2364 O O . LEU A 1 300 ? 31.859 26.531 10.773 1 69.5 300 LEU A O 1
ATOM 2368 N N . LEU A 1 301 ? 31.422 24.562 11.594 1 68.44 301 LEU A N 1
ATOM 2369 C CA . LEU A 1 301 ? 31.234 23.938 10.297 1 68.44 301 LEU A CA 1
ATOM 2370 C C . LEU A 1 301 ? 29.875 24.281 9.703 1 68.44 301 LEU A C 1
ATOM 2372 O O . LEU A 1 301 ? 28.891 24.422 10.438 1 68.44 301 LEU A O 1
ATOM 2376 N N . ASP A 1 302 ? 29.906 24.484 8.383 1 68.5 302 ASP A N 1
ATOM 2377 C CA . ASP A 1 302 ? 28.625 24.688 7.711 1 68.5 302 ASP A CA 1
ATOM 2378 C C . ASP A 1 302 ? 27.844 23.375 7.621 1 68.5 302 ASP A C 1
ATOM 2380 O O . ASP A 1 302 ? 28.406 22.297 7.762 1 68.5 302 ASP A O 1
ATOM 2384 N N . VAL A 1 303 ? 26.594 23.516 7.484 1 69.5 303 VAL A N 1
ATOM 2385 C CA . VAL A 1 303 ? 25.672 22.391 7.496 1 69.5 303 VAL A CA 1
ATOM 2386 C C . VAL A 1 303 ? 26.062 21.391 6.406 1 69.5 303 VAL A C 1
ATOM 2388 O O . VAL A 1 303 ? 26.016 20.172 6.625 1 69.5 303 VAL A O 1
ATOM 2391 N N . SER A 1 304 ? 26.469 21.844 5.332 1 70.81 304 SER A N 1
ATOM 2392 C CA . SER A 1 304 ? 26.859 20.984 4.219 1 70.81 304 SER A CA 1
ATOM 2393 C C . SER A 1 304 ? 28.094 20.156 4.566 1 70.81 304 SER A C 1
ATOM 2395 O O . SER A 1 304 ? 28.156 18.969 4.234 1 70.81 304 SER A O 1
ATOM 2397 N N . SER A 1 305 ? 29.031 20.766 5.238 1 68.62 305 SER A N 1
ATOM 2398 C CA . SER A 1 305 ? 30.25 20.078 5.633 1 68.62 305 SER A CA 1
ATOM 2399 C C . SER A 1 305 ? 29.969 19.016 6.695 1 68.62 305 SER A C 1
ATOM 2401 O O . SER A 1 305 ? 30.594 17.953 6.688 1 68.62 305 SER A O 1
ATOM 2403 N N . VAL A 1 306 ? 29.094 19.312 7.492 1 69.62 306 VAL A N 1
ATOM 2404 C CA . VAL A 1 306 ? 28.734 18.375 8.555 1 69.62 306 VAL A CA 1
ATOM 2405 C C . VAL A 1 306 ? 28.062 17.141 7.957 1 69.62 306 VAL A C 1
ATOM 2407 O O . VAL A 1 306 ? 28.344 16.016 8.359 1 69.62 306 VAL A O 1
ATOM 2410 N N . SER A 1 307 ? 27.234 17.344 6.992 1 70.94 307 SER A N 1
ATOM 2411 C CA . SER A 1 307 ? 26.484 16.266 6.363 1 70.94 307 SER A CA 1
ATOM 2412 C C . SER A 1 307 ? 27.406 15.281 5.672 1 70.94 307 SER A C 1
ATOM 2414 O O . SER A 1 307 ? 27.156 14.07 5.668 1 70.94 307 SER A O 1
ATOM 2416 N N . LYS A 1 308 ? 28.547 15.766 5.227 1 69.81 308 LYS A N 1
ATOM 2417 C CA . LYS A 1 308 ? 29.5 14.922 4.523 1 69.81 308 LYS A CA 1
ATOM 2418 C C . LYS A 1 308 ? 30.281 14.047 5.5 1 69.81 308 LYS A C 1
ATOM 2420 O O . LYS A 1 308 ? 30.75 12.961 5.137 1 69.81 308 LYS A O 1
ATOM 2425 N N . LYS A 1 309 ? 30.312 14.5 6.719 1 68.25 309 LYS A N 1
ATOM 2426 C CA . LYS A 1 309 ? 31.141 13.812 7.711 1 68.25 309 LYS A CA 1
ATOM 2427 C C . LYS A 1 309 ? 30.281 12.93 8.609 1 68.25 309 LYS A C 1
ATOM 2429 O O . LYS A 1 309 ? 30.797 12.117 9.375 1 68.25 309 LYS A O 1
ATOM 2434 N N . GLU A 1 310 ? 29.062 13.047 8.414 1 72.12 310 GLU A N 1
ATOM 2435 C CA . GLU A 1 310 ? 28.141 12.406 9.352 1 72.12 310 GLU A CA 1
ATOM 2436 C C . GLU A 1 310 ? 28.109 10.891 9.148 1 72.12 310 GLU A C 1
ATOM 2438 O O . GLU A 1 310 ? 28.047 10.414 8.016 1 72.12 310 GLU A O 1
ATOM 2443 N N . ARG A 1 311 ? 28.344 10.164 10.336 1 60.97 311 ARG A N 1
ATOM 2444 C CA . ARG A 1 311 ? 28.156 8.719 10.344 1 60.97 311 ARG A CA 1
ATOM 2445 C C . ARG A 1 311 ? 26.719 8.352 10.695 1 60.97 311 ARG A C 1
ATOM 2447 O O . ARG A 1 311 ? 26.281 8.531 11.836 1 60.97 311 ARG A O 1
ATOM 2454 N N . PHE A 1 312 ? 25.969 7.789 9.781 1 69.75 312 PHE A N 1
ATOM 2455 C CA . PHE A 1 312 ? 24.531 7.625 9.867 1 69.75 312 PHE A CA 1
ATOM 2456 C C . PHE A 1 312 ? 24.172 6.473 10.797 1 69.75 312 PHE A C 1
ATOM 2458 O O . PHE A 1 312 ? 23.062 6.434 11.336 1 69.75 312 PHE A O 1
ATOM 2465 N N . TRP A 1 313 ? 25.094 5.578 11.016 1 64.44 313 TRP A N 1
ATOM 2466 C CA . TRP A 1 313 ? 24.766 4.355 11.734 1 64.44 313 TRP A CA 1
ATOM 2467 C C . TRP A 1 313 ? 24.906 4.547 13.242 1 64.44 313 TRP A C 1
ATOM 2469 O O . TRP A 1 313 ? 24.344 3.785 14.031 1 64.44 313 TRP A O 1
ATOM 2479 N N . ARG A 1 314 ? 25.641 5.492 13.633 1 55.69 314 ARG A N 1
ATOM 2480 C CA . ARG A 1 314 ? 26.031 5.609 15.031 1 55.69 314 ARG A CA 1
ATOM 2481 C C . ARG A 1 314 ? 24.828 5.891 15.922 1 55.69 314 ARG A C 1
ATOM 2483 O O . ARG A 1 314 ? 24.703 5.312 17 1 55.69 314 ARG A O 1
ATOM 2490 N N . PRO A 1 315 ? 23.984 6.691 15.5 1 52.97 315 PRO A N 1
ATOM 2491 C CA . PRO A 1 315 ? 22.844 6.973 16.375 1 52.97 315 PRO A CA 1
ATOM 2492 C C . PRO A 1 315 ? 21.938 5.758 16.594 1 52.97 315 PRO A C 1
ATOM 2494 O O . PRO A 1 315 ? 21.219 5.684 17.578 1 52.97 315 PRO A O 1
ATOM 2497 N N . LEU A 1 316 ? 21.922 4.945 15.695 1 54.34 316 LEU A N 1
ATOM 2498 C CA . LEU A 1 316 ? 21.109 3.74 15.836 1 54.34 316 LEU A CA 1
ATOM 2499 C C . LEU A 1 316 ? 21.703 2.816 16.891 1 54.34 316 LEU A C 1
ATOM 2501 O O . LEU A 1 316 ? 20.969 2.045 17.531 1 54.34 316 LEU A O 1
ATOM 2505 N N . LEU A 1 317 ? 23.016 2.895 16.984 1 51.97 317 LEU A N 1
ATOM 2506 C CA . LEU A 1 317 ? 23.719 1.991 17.891 1 51.97 317 LEU A CA 1
ATOM 2507 C C . LEU A 1 317 ? 23.891 2.627 19.266 1 51.97 317 LEU A C 1
ATOM 2509 O O . LEU A 1 317 ? 23.922 1.924 20.266 1 51.97 317 LEU A O 1
ATOM 2513 N N . ASN A 1 318 ? 24.203 3.961 19.297 1 49.38 318 ASN A N 1
ATOM 2514 C CA . ASN A 1 318 ? 24.625 4.559 20.547 1 49.38 318 ASN A CA 1
ATOM 2515 C C . ASN A 1 318 ? 23.578 5.539 21.094 1 49.38 318 ASN A C 1
ATOM 2517 O O . ASN A 1 318 ? 23.625 6.73 20.766 1 49.38 318 ASN A O 1
ATOM 2521 N N . SER A 1 319 ? 22.438 5.121 21.406 1 48.5 319 SER A N 1
ATOM 2522 C CA . SER A 1 319 ? 21.344 5.965 21.891 1 48.5 319 SER A CA 1
ATOM 2523 C C . SER A 1 319 ? 21.781 6.785 23.109 1 48.5 319 SER A C 1
ATOM 2525 O O . SER A 1 319 ? 21.234 7.852 23.359 1 48.5 319 SER A O 1
ATOM 2527 N N . ARG A 1 320 ? 22.719 6.309 23.891 1 41.84 320 ARG A N 1
ATOM 2528 C CA . ARG A 1 320 ? 22.812 6.793 25.266 1 41.84 320 ARG A CA 1
ATOM 2529 C C . ARG A 1 320 ? 23.812 7.949 25.375 1 41.84 320 ARG A C 1
ATOM 2531 O O . ARG A 1 320 ? 24.359 8.203 26.438 1 41.84 320 ARG A O 1
ATOM 2538 N N . ILE A 1 321 ? 24.125 8.539 24.312 1 42.25 321 ILE A N 1
ATOM 2539 C CA . ILE A 1 321 ? 25.047 9.625 24.609 1 42.25 321 ILE A CA 1
ATOM 2540 C C . ILE A 1 321 ? 24.266 10.852 25.078 1 42.25 321 ILE A C 1
ATOM 2542 O O . ILE A 1 321 ? 23.391 11.352 24.344 1 42.25 321 ILE A O 1
ATOM 2546 N N . ARG A 1 322 ? 24 11.133 26.375 1 40.25 322 ARG A N 1
ATOM 2547 C CA . ARG A 1 322 ? 23.406 12.336 26.953 1 40.25 322 ARG A CA 1
ATOM 2548 C C . ARG A 1 322 ? 24.359 13.523 26.828 1 40.25 322 ARG A C 1
ATOM 2550 O O . ARG A 1 322 ? 25.516 13.445 27.234 1 40.25 322 ARG A O 1
ATOM 2557 N N . VAL A 1 323 ? 24.078 14.477 25.797 1 41.03 323 VAL A N 1
ATOM 2558 C CA . VAL A 1 323 ? 24.797 15.727 25.578 1 41.03 323 VAL A CA 1
ATOM 2559 C C . VAL A 1 323 ? 24.109 16.859 26.344 1 41.03 323 VAL A C 1
ATOM 2561 O O . VAL A 1 323 ? 22.875 16.969 26.312 1 41.03 323 VAL A O 1
ATOM 2564 N N . GLY A 1 324 ? 24.766 17.406 27.531 1 40.16 324 GLY A N 1
ATOM 2565 C CA . GLY A 1 324 ? 24.391 18.656 28.188 1 40.16 324 GLY A CA 1
ATOM 2566 C C . GLY A 1 324 ? 24.828 18.719 29.641 1 40.16 324 GLY A C 1
ATOM 2567 O O . GLY A 1 324 ? 24.203 19.391 30.453 1 40.16 324 GLY A O 1
ATOM 2568 N N . CYS A 1 325 ? 25.734 17.828 30.156 1 37.91 325 CYS A N 1
ATOM 2569 C CA . CYS A 1 325 ? 26.125 18.188 31.516 1 37.91 325 CYS A CA 1
ATOM 2570 C C . CYS A 1 325 ? 26.922 19.484 31.531 1 37.91 325 CYS A C 1
ATOM 2572 O O . CYS A 1 325 ? 27.516 19.875 30.531 1 37.91 325 CYS A O 1
ATOM 2574 N N . SER A 1 326 ? 26.562 20.438 32.406 1 37.44 326 SER A N 1
ATOM 2575 C CA . SER A 1 326 ? 27.328 21.656 32.656 1 37.44 326 SER A CA 1
ATOM 2576 C C . SER A 1 326 ? 28.812 21.359 32.781 1 37.44 326 SER A C 1
ATOM 2578 O O . SER A 1 326 ? 29.203 20.297 33.281 1 37.44 326 SER A O 1
ATOM 2580 N N . LEU A 1 327 ? 29.609 21.906 31.891 1 42.22 327 LEU A N 1
ATOM 2581 C CA . LEU A 1 327 ? 31.062 21.891 32 1 42.22 327 LEU A CA 1
ATOM 2582 C C . LEU A 1 327 ? 31.5 21.953 33.438 1 42.22 327 LEU A C 1
ATOM 2584 O O . LEU A 1 327 ? 32.531 21.344 33.812 1 42.22 327 LEU A O 1
ATOM 2588 N N . LEU A 1 328 ? 30.781 22.828 34.188 1 39.03 328 LEU A N 1
ATOM 2589 C CA . LEU A 1 328 ? 31.188 23.031 35.562 1 39.03 328 LEU A CA 1
ATOM 2590 C C . LEU A 1 328 ? 31.047 21.734 36.344 1 39.03 328 LEU A C 1
ATOM 2592 O O . LEU A 1 328 ? 31.781 21.484 37.312 1 39.03 328 LEU A O 1
ATOM 2596 N N . ASP A 1 329 ? 29.984 21.016 36.125 1 40.38 329 ASP A N 1
ATOM 2597 C CA . ASP A 1 329 ? 29.766 19.844 36.969 1 40.38 329 ASP A CA 1
ATOM 2598 C C . ASP A 1 329 ? 30.516 18.625 36.406 1 40.38 329 ASP A C 1
ATOM 2600 O O . ASP A 1 329 ? 30.344 17.5 36.875 1 40.38 329 ASP A O 1
ATOM 2604 N N . ALA A 1 330 ? 31.047 18.672 35.156 1 39.19 330 ALA A N 1
ATOM 2605 C CA . ALA A 1 330 ? 31.844 17.578 34.594 1 39.19 330 ALA A CA 1
ATOM 2606 C C . ALA A 1 330 ? 33.062 17.312 35.469 1 39.19 330 ALA A C 1
ATOM 2608 O O . ALA A 1 330 ? 33.719 18.234 35.938 1 39.19 330 ALA A O 1
ATOM 2609 N N . PRO A 1 331 ? 33.062 16.25 36.25 1 37.75 331 PRO A N 1
ATOM 2610 C CA . PRO A 1 331 ? 34.312 16.016 36.969 1 37.75 331 PRO A CA 1
ATOM 2611 C C . PRO A 1 331 ? 35.562 16.344 36.156 1 37.75 331 PRO A C 1
ATOM 2613 O O . PRO A 1 331 ? 35.562 16.203 34.938 1 37.75 331 PRO A O 1
ATOM 2616 N N . LEU A 1 332 ? 36.281 17.344 36.469 1 34.72 332 LEU A N 1
ATOM 2617 C CA . LEU A 1 332 ? 37.625 17.734 36 1 34.72 332 LEU A CA 1
ATOM 2618 C C . LEU A 1 332 ? 38.469 16.516 35.75 1 34.72 332 LEU A C 1
ATOM 2620 O O . LEU A 1 332 ? 39.406 16.219 36.531 1 34.72 332 LEU A O 1
ATOM 2624 N N . LEU A 1 333 ? 37.969 15.211 35.531 1 34.16 333 LEU A N 1
ATOM 2625 C CA . LEU A 1 333 ? 39.094 14.312 35.375 1 34.16 333 LEU A CA 1
ATOM 2626 C C . LEU A 1 333 ? 40.031 14.82 34.281 1 34.16 333 LEU A C 1
ATOM 2628 O O . LEU A 1 333 ? 39.594 15.438 33.312 1 34.16 333 LEU A O 1
ATOM 2632 N N . ASN A 1 334 ? 41.375 14.961 34.438 1 33.28 334 ASN A N 1
ATOM 2633 C CA . ASN A 1 334 ? 42.531 15.383 33.625 1 33.28 334 ASN A CA 1
ATOM 2634 C C . ASN A 1 334 ? 42.344 15.078 32.156 1 33.28 334 ASN A C 1
ATOM 2636 O O . ASN A 1 334 ? 42.969 15.711 31.297 1 33.28 334 ASN A O 1
ATOM 2640 N N . SER A 1 335 ? 42.375 13.719 31.844 1 34.72 335 SER A N 1
ATOM 2641 C CA . SER A 1 335 ? 42.938 13.367 30.531 1 34.72 335 SER A CA 1
ATOM 2642 C C . SER A 1 335 ? 42.125 14.008 29.406 1 34.72 335 SER A C 1
ATOM 2644 O O . SER A 1 335 ? 41.062 14.602 29.656 1 34.72 335 SER A O 1
ATOM 2646 N N . SER A 1 336 ? 42.312 13.375 28.062 1 32.78 336 SER A N 1
ATOM 2647 C CA . SER A 1 336 ? 41.938 13.844 26.734 1 32.78 336 SER A CA 1
ATOM 2648 C C . SER A 1 336 ? 40.438 14.117 26.625 1 32.78 336 SER A C 1
ATOM 2650 O O . SER A 1 336 ? 39.625 13.453 27.281 1 32.78 336 SER A O 1
ATOM 2652 N N . PHE A 1 337 ? 40.062 15.398 26.234 1 34 337 PHE A N 1
ATOM 2653 C CA . PHE A 1 337 ? 38.781 15.836 25.719 1 34 337 PHE A CA 1
ATOM 2654 C C . PHE A 1 337 ? 37.969 14.656 25.156 1 34 337 PHE A C 1
ATOM 2656 O O . PHE A 1 337 ? 36.781 14.781 24.859 1 34 337 PHE A O 1
ATOM 2663 N N . LYS A 1 338 ? 38.75 13.578 24.875 1 34.59 338 LYS A N 1
ATOM 2664 C CA . LYS A 1 338 ? 38.125 12.367 24.359 1 34.59 338 LYS A CA 1
ATOM 2665 C C . LYS A 1 338 ? 37.094 11.82 25.328 1 34.59 338 LYS A C 1
ATOM 2667 O O . LYS A 1 338 ? 36.031 11.32 24.906 1 34.59 338 LYS A O 1
ATOM 2672 N N . ASN A 1 339 ? 37.469 11.734 26.547 1 34.25 339 ASN A N 1
ATOM 2673 C CA . ASN A 1 339 ? 36.656 11.102 27.562 1 34.25 339 ASN A CA 1
ATOM 2674 C C . ASN A 1 339 ? 35.469 11.992 27.969 1 34.25 339 ASN A C 1
ATOM 2676 O O . ASN A 1 339 ? 34.719 11.664 28.875 1 34.25 339 ASN A O 1
ATOM 2680 N N . PHE A 1 340 ? 35.594 13.273 27.719 1 34.84 340 PHE A N 1
ATOM 2681 C CA . PHE A 1 340 ? 34.5 14.133 28.141 1 34.84 340 PHE A CA 1
ATOM 2682 C C . PHE A 1 340 ? 33.156 13.648 27.547 1 34.84 340 PHE A C 1
ATOM 2684 O O . PHE A 1 340 ? 32.094 14.008 28.031 1 34.84 340 PHE A O 1
ATOM 2691 N N . LEU A 1 341 ? 33.25 13.156 26.391 1 33.12 341 LEU A N 1
ATOM 2692 C CA . LEU A 1 341 ? 31.969 12.836 25.766 1 33.12 341 LEU A CA 1
ATOM 2693 C C . LEU A 1 341 ? 31.281 11.68 26.484 1 33.12 341 LEU A C 1
ATOM 2695 O O . LEU A 1 341 ? 30.438 10.992 25.906 1 33.12 341 LEU A O 1
ATOM 2699 N N . LYS A 1 342 ? 31.703 11.43 27.766 1 28.28 342 LYS A N 1
ATOM 2700 C CA . LYS A 1 342 ? 30.891 10.336 28.297 1 28.28 342 LYS A CA 1
ATOM 2701 C C . LYS A 1 342 ? 29.422 10.742 28.375 1 28.28 342 LYS A C 1
ATOM 2703 O O . LYS A 1 342 ? 29.062 11.656 29.125 1 28.28 342 LYS A O 1
ATOM 2708 N N . VAL A 1 343 ? 28.656 10.562 27.344 1 29.33 343 VAL A N 1
ATOM 2709 C CA . VAL A 1 343 ? 27.219 10.625 27.094 1 29.33 343 VAL A CA 1
ATOM 2710 C C . VAL A 1 343 ? 26.469 9.781 28.125 1 29.33 343 VAL A C 1
ATOM 2712 O O . VAL A 1 343 ? 26.625 8.555 28.172 1 29.33 343 VAL A O 1
ATOM 2715 N N . GLU A 1 344 ? 26.531 10.156 29.516 1 26.28 344 GLU A N 1
ATOM 2716 C CA . GLU A 1 344 ? 25.688 9.336 30.359 1 26.28 344 GLU A CA 1
ATOM 2717 C C . GLU A 1 344 ? 24.25 9.328 29.875 1 26.28 344 GLU A C 1
ATOM 2719 O O . GLU A 1 344 ? 23.766 10.336 29.344 1 26.28 344 GLU A O 1
ATOM 2724 N N . SER A 1 345 ? 23.625 8.18 29.688 1 25.39 345 SER A N 1
ATOM 2725 C CA . SER A 1 345 ? 22.297 7.652 29.422 1 25.39 345 SER A CA 1
ATOM 2726 C C . SER A 1 345 ? 21.266 8.273 30.359 1 25.39 345 SER A C 1
ATOM 2728 O O . SER A 1 345 ? 20.078 7.945 30.312 1 25.39 345 SER A O 1
ATOM 2730 N N . LEU A 1 346 ? 21.281 9.586 30.938 1 23.09 346 LEU A N 1
ATOM 2731 C CA . LEU A 1 346 ? 20.094 9.836 31.75 1 23.09 346 LEU A CA 1
ATOM 2732 C C . LEU A 1 346 ? 18.891 10.18 30.859 1 23.09 346 LEU A C 1
ATOM 2734 O O . LEU A 1 346 ? 19.047 10.875 29.859 1 23.09 346 LEU A O 1
ATOM 2738 N N . MET B 1 1 ? -38.906 -34.344 21.141 1 24.11 1 MET B N 1
ATOM 2739 C CA . MET B 1 1 ? -38.5 -33.156 21.906 1 24.11 1 MET B CA 1
ATOM 2740 C C . MET B 1 1 ? -37.188 -32.625 21.391 1 24.11 1 MET B C 1
ATOM 2742 O O . MET B 1 1 ? -36.125 -33.219 21.609 1 24.11 1 MET B O 1
ATOM 2746 N N . ASN B 1 2 ? -37.156 -32.125 20.094 1 30.91 2 ASN B N 1
ATOM 2747 C CA . ASN B 1 2 ? -36.031 -31.594 19.344 1 30.91 2 ASN B CA 1
ATOM 2748 C C . ASN B 1 2 ? -35.312 -30.5 20.109 1 30.91 2 ASN B C 1
ATOM 2750 O O . ASN B 1 2 ? -35.906 -29.469 20.422 1 30.91 2 ASN B O 1
ATOM 2754 N N . SER B 1 3 ? -34.469 -30.922 21.125 1 33.97 3 SER B N 1
ATOM 2755 C CA . SER B 1 3 ? -33.688 -30.062 21.984 1 33.97 3 SER B CA 1
ATOM 2756 C C . SER B 1 3 ? -32.938 -29 21.172 1 33.97 3 SER B C 1
ATOM 2758 O O . SER B 1 3 ? -32.062 -29.344 20.359 1 33.97 3 SER B O 1
ATOM 2760 N N . SER B 1 4 ? -33.625 -28 20.672 1 37.75 4 SER B N 1
ATOM 2761 C CA . SER B 1 4 ? -33 -26.75 20.25 1 37.75 4 SER B CA 1
ATOM 2762 C C . SER B 1 4 ? -31.875 -26.375 21.203 1 37.75 4 SER B C 1
ATOM 2764 O O . SER B 1 4 ? -32.094 -26.281 22.422 1 37.75 4 SER B O 1
ATOM 2766 N N . LEU B 1 5 ? -30.734 -26.938 21.016 1 37.5 5 LEU B N 1
ATOM 2767 C CA . LEU B 1 5 ? -29.594 -26.5 21.812 1 37.5 5 LEU B CA 1
ATOM 2768 C C . LEU B 1 5 ? -29.531 -24.984 21.891 1 37.5 5 LEU B C 1
ATOM 2770 O O . LEU B 1 5 ? -29.391 -24.297 20.875 1 37.5 5 LEU B O 1
ATOM 2774 N N . MET B 1 6 ? -30.391 -24.406 22.719 1 40.12 6 MET B N 1
ATOM 2775 C CA . MET B 1 6 ? -30.391 -23 23.125 1 40.12 6 MET B CA 1
ATOM 2776 C C . MET B 1 6 ? -29.141 -22.688 23.938 1 40.12 6 MET B C 1
ATOM 2778 O O . MET B 1 6 ? -28.891 -23.297 24.969 1 40.12 6 MET B O 1
ATOM 2782 N N . GLU B 1 7 ? -28.125 -22.359 23.344 1 44.53 7 GLU B N 1
ATOM 2783 C CA . GLU B 1 7 ? -27.031 -21.844 24.156 1 44.53 7 GLU B CA 1
ATOM 2784 C C . GLU B 1 7 ? -27.344 -20.438 24.672 1 44.53 7 GLU B C 1
ATOM 2786 O O . GLU B 1 7 ? -27.781 -19.578 23.906 1 44.53 7 GLU B O 1
ATOM 2791 N N . GLU B 1 8 ? -27.672 -20.266 25.938 1 41.22 8 GLU B N 1
ATOM 2792 C CA . GLU B 1 8 ? -27.969 -19 26.625 1 41.22 8 GLU B CA 1
ATOM 2793 C C . GLU B 1 8 ? -26.688 -18.297 27.047 1 41.22 8 GLU B C 1
ATOM 2795 O O . GLU B 1 8 ? -25.766 -18.922 27.578 1 41.22 8 GLU B O 1
ATOM 2800 N N . TYR B 1 9 ? -26.406 -17.156 26.391 1 39.88 9 TYR B N 1
ATOM 2801 C CA . TYR B 1 9 ? -25.297 -16.344 26.859 1 39.88 9 TYR B CA 1
ATOM 2802 C C . TYR B 1 9 ? -25.797 -15.188 27.719 1 39.88 9 TYR B C 1
ATOM 2804 O O . TYR B 1 9 ? -26.812 -14.562 27.406 1 39.88 9 TYR B O 1
ATOM 2812 N N . THR B 1 10 ? -25.344 -15.016 28.953 1 46.31 10 THR B N 1
ATOM 2813 C CA . THR B 1 10 ? -25.656 -13.914 29.859 1 46.31 10 THR B CA 1
ATOM 2814 C C . THR B 1 10 ? -24.75 -12.719 29.594 1 46.31 10 THR B C 1
ATOM 2816 O O . THR B 1 10 ? -23.531 -12.828 29.656 1 46.31 10 THR B O 1
ATOM 2819 N N . LEU B 1 11 ? -25.328 -11.672 28.906 1 43.38 11 LEU B N 1
ATOM 2820 C CA . LEU B 1 11 ? -24.594 -10.43 28.688 1 43.38 11 LEU B CA 1
ATOM 2821 C C . LEU B 1 11 ? -25 -9.367 29.703 1 43.38 11 LEU B C 1
ATOM 2823 O O . LEU B 1 11 ? -26.125 -9.344 30.172 1 43.38 11 LEU B O 1
ATOM 2827 N N . LYS B 1 12 ? -24.078 -8.719 30.375 1 49.47 12 LYS B N 1
ATOM 2828 C CA . LYS B 1 12 ? -24.359 -7.605 31.281 1 49.47 12 LYS B CA 1
ATOM 2829 C C . LYS B 1 12 ? -24.547 -6.301 30.516 1 49.47 12 LYS B C 1
ATOM 2831 O O . LYS B 1 12 ? -23.797 -5.996 29.594 1 49.47 12 LYS B O 1
ATOM 2836 N N . ASP B 1 13 ? -25.719 -5.648 30.562 1 41.75 13 ASP B N 1
ATOM 2837 C CA . ASP B 1 13 ? -25.969 -4.355 29.938 1 41.75 13 ASP B CA 1
ATOM 2838 C C . ASP B 1 13 ? -25.188 -3.244 30.625 1 41.75 13 ASP B C 1
ATOM 2840 O O . ASP B 1 13 ? -24.562 -3.471 31.672 1 41.75 13 ASP B O 1
ATOM 2844 N N . SER B 1 14 ? -25.109 -2.076 30 1 41.84 14 SER B N 1
ATOM 2845 C CA . SER B 1 14 ? -24.391 -0.933 30.547 1 41.84 14 SER B CA 1
ATOM 2846 C C . SER B 1 14 ? -24.781 -0.689 32 1 41.84 14 SER B C 1
ATOM 2848 O O . SER B 1 14 ? -23.969 -0.16 32.781 1 41.84 14 SER B O 1
ATOM 2850 N N . ASN B 1 15 ? -26.016 -1.094 32.438 1 48.91 15 ASN B N 1
ATOM 2851 C CA . ASN B 1 15 ? -26.5 -0.863 33.812 1 48.91 15 ASN B CA 1
ATOM 2852 C C . ASN B 1 15 ? -26.25 -2.07 34.688 1 48.91 15 ASN B C 1
ATOM 2854 O O . ASN B 1 15 ? -26.719 -2.107 35.844 1 48.91 15 ASN B O 1
ATOM 2858 N N . GLY B 1 16 ? -25.375 -3.068 34.406 1 48.34 16 GLY B N 1
ATOM 2859 C CA . GLY B 1 16 ? -25.016 -4.207 35.219 1 48.34 16 GLY B CA 1
ATOM 2860 C C . GLY B 1 16 ? -26.047 -5.324 35.188 1 48.34 16 GLY B C 1
ATOM 2861 O O . GLY B 1 16 ? -25.938 -6.312 35.906 1 48.34 16 GLY B O 1
ATOM 2862 N N . ASN B 1 17 ? -27.281 -5.113 34.594 1 49.53 17 ASN B N 1
ATOM 2863 C CA . ASN B 1 17 ? -28.312 -6.141 34.562 1 49.53 17 ASN B CA 1
ATOM 2864 C C . ASN B 1 17 ? -27.953 -7.273 33.594 1 49.53 17 ASN B C 1
ATOM 2866 O O . ASN B 1 17 ? -27.438 -7.031 32.5 1 49.53 17 ASN B O 1
ATOM 2870 N N . ARG B 1 18 ? -27.875 -8.508 34.156 1 47.28 18 ARG B N 1
ATOM 2871 C CA . ARG B 1 18 ? -27.594 -9.719 33.375 1 47.28 18 ARG B CA 1
ATOM 2872 C C . ARG B 1 18 ? -28.703 -9.992 32.375 1 47.28 18 ARG B C 1
ATOM 2874 O O . ARG B 1 18 ? -29.875 -10.031 32.719 1 47.28 18 ARG B O 1
ATOM 2881 N N . ARG B 1 19 ? -28.594 -9.672 31.141 1 42.69 19 ARG B N 1
ATOM 2882 C CA . ARG B 1 19 ? -29.547 -10.117 30.125 1 42.69 19 ARG B CA 1
ATOM 2883 C C . ARG B 1 19 ? -29.078 -11.406 29.469 1 42.69 19 ARG B C 1
ATOM 2885 O O . ARG B 1 19 ? -27.891 -11.539 29.109 1 42.69 19 ARG B O 1
ATOM 2892 N N . THR B 1 20 ? -29.875 -12.539 29.547 1 43.28 20 THR B N 1
ATOM 2893 C CA . THR B 1 20 ? -29.609 -13.836 28.938 1 43.28 20 THR B CA 1
ATOM 2894 C C . THR B 1 20 ? -30.031 -13.828 27.469 1 43.28 20 THR B C 1
ATOM 2896 O O . THR B 1 20 ? -31.156 -13.477 27.141 1 43.28 20 THR B O 1
ATOM 2899 N N . VAL B 1 21 ? -29.203 -13.664 26.547 1 44.25 21 VAL B N 1
ATOM 2900 C CA . VAL B 1 21 ? -29.516 -13.805 25.125 1 44.25 21 VAL B CA 1
ATOM 2901 C C . VAL B 1 21 ? -29.453 -15.273 24.719 1 44.25 21 VAL B C 1
ATOM 2903 O O . VAL B 1 21 ? -28.5 -15.977 25.047 1 44.25 21 VAL B O 1
ATOM 2906 N N . SER B 1 22 ? -30.656 -15.836 24.375 1 39.56 22 SER B N 1
ATOM 2907 C CA . SER B 1 22 ? -30.75 -17.203 23.891 1 39.56 22 SER B CA 1
ATOM 2908 C C . SER B 1 22 ? -30.547 -17.281 22.375 1 39.56 22 SER B C 1
ATOM 2910 O O . SER B 1 22 ? -31.156 -16.516 21.625 1 39.56 22 SER B O 1
ATOM 2912 N N . LEU B 1 23 ? -29.438 -17.75 21.984 1 36.78 23 LEU B N 1
ATOM 2913 C CA . LEU B 1 23 ? -29.234 -18.078 20.578 1 36.78 23 LEU B CA 1
ATOM 2914 C C . LEU B 1 23 ? -29.953 -19.375 20.219 1 36.78 23 LEU B C 1
ATOM 2916 O O . LEU B 1 23 ? -29.688 -20.438 20.797 1 36.78 23 LEU B O 1
ATOM 2920 N N . CYS B 1 24 ? -31.172 -19.297 19.703 1 34.84 24 CYS B N 1
ATOM 2921 C CA . CYS B 1 24 ? -31.906 -20.453 19.203 1 34.84 24 CYS B CA 1
ATOM 2922 C C . CYS B 1 24 ? -31.469 -20.844 17.797 1 34.84 24 CYS B C 1
ATOM 2924 O O . CYS B 1 24 ? -31.484 -20 16.891 1 34.84 24 CYS B O 1
ATOM 2926 N N . THR B 1 25 ? -30.516 -21.812 17.688 1 33.62 25 THR B N 1
ATOM 2927 C CA . THR B 1 25 ? -30.25 -22.406 16.375 1 33.62 25 THR B CA 1
ATOM 2928 C C . THR B 1 25 ? -31.406 -23.312 15.961 1 33.62 25 THR B C 1
ATOM 2930 O O . THR B 1 25 ? -31.719 -24.281 16.656 1 33.62 25 THR B O 1
ATOM 2933 N N . ASN B 1 26 ? -32.438 -22.828 15.344 1 31.61 26 ASN B N 1
ATOM 2934 C CA . ASN B 1 26 ? -33.375 -23.766 14.75 1 31.61 26 ASN B CA 1
ATOM 2935 C C . ASN B 1 26 ? -32.688 -24.672 13.727 1 31.61 26 ASN B C 1
ATOM 2937 O O . ASN B 1 26 ? -31.828 -24.219 12.961 1 31.61 26 ASN B O 1
ATOM 2941 N N . ASP B 1 27 ? -32.688 -25.984 13.922 1 31.59 27 ASP B N 1
ATOM 2942 C CA . ASP B 1 27 ? -32.312 -27.062 13.031 1 31.59 27 ASP B CA 1
ATOM 2943 C C . ASP B 1 27 ? -32.969 -26.922 11.656 1 31.59 27 ASP B C 1
ATOM 2945 O O . ASP B 1 27 ? -33.844 -27.703 11.305 1 31.59 27 ASP B O 1
ATOM 2949 N N . ARG B 1 28 ? -33.438 -25.906 11.07 1 31.19 28 ARG B N 1
ATOM 2950 C CA . ARG B 1 28 ? -33.812 -26.25 9.695 1 31.19 28 ARG B CA 1
ATOM 2951 C C . ARG B 1 28 ? -32.594 -26.781 8.938 1 31.19 28 ARG B C 1
ATOM 2953 O O . ARG B 1 28 ? -31.484 -26.234 9.055 1 31.19 28 ARG B O 1
ATOM 2960 N N . LYS B 1 29 ? -32.656 -27.984 8.328 1 32.12 29 LYS B N 1
ATOM 2961 C CA . LYS B 1 29 ? -31.688 -28.766 7.559 1 32.12 29 LYS B CA 1
ATOM 2962 C C . LYS B 1 29 ? -30.844 -27.875 6.648 1 32.12 29 LYS B C 1
ATOM 2964 O O . LYS B 1 29 ? -29.656 -28.141 6.43 1 32.12 29 LYS B O 1
ATOM 2969 N N . ASP B 1 30 ? -31.391 -27.156 5.711 1 32.59 30 ASP B N 1
ATOM 2970 C CA . ASP B 1 30 ? -30.672 -26.516 4.609 1 32.59 30 ASP B CA 1
ATOM 2971 C C . ASP B 1 30 ? -29.859 -25.328 5.105 1 32.59 30 ASP B C 1
ATOM 2973 O O . ASP B 1 30 ? -29.078 -24.75 4.348 1 32.59 30 ASP B O 1
ATOM 2977 N N . SER B 1 31 ? -30.391 -24.5 6.055 1 35.75 31 SER B N 1
ATOM 2978 C CA . SER B 1 31 ? -29.797 -23.203 6.348 1 35.75 31 SER B CA 1
ATOM 2979 C C . SER B 1 31 ? -28.578 -23.344 7.262 1 35.75 31 SER B C 1
ATOM 2981 O O . SER B 1 31 ? -28.547 -22.766 8.352 1 35.75 31 SER B O 1
ATOM 2983 N N . ASN B 1 32 ? -28 -24.484 7.266 1 36.41 32 ASN B N 1
ATOM 2984 C CA . ASN B 1 32 ? -26.812 -24.766 8.062 1 36.41 32 ASN B CA 1
ATOM 2985 C C . ASN B 1 32 ? -25.734 -23.703 7.867 1 36.41 32 ASN B C 1
ATOM 2987 O O . ASN B 1 32 ? -25.016 -23.375 8.812 1 36.41 32 ASN B O 1
ATOM 2991 N N . PHE B 1 33 ? -25.688 -23.328 6.613 1 34.84 33 PHE B N 1
ATOM 2992 C CA . PHE B 1 33 ? -24.578 -22.422 6.32 1 34.84 33 PHE B CA 1
ATOM 2993 C C . PHE B 1 33 ? -24.797 -21.062 6.973 1 34.84 33 PHE B C 1
ATOM 2995 O O . PHE B 1 33 ? -23.859 -20.484 7.535 1 34.84 33 PHE B O 1
ATOM 3002 N N . SER B 1 34 ? -26.031 -20.578 6.914 1 38.97 34 SER B N 1
ATOM 3003 C CA . SER B 1 34 ? -26.328 -19.25 7.449 1 38.97 34 SER B CA 1
ATOM 3004 C C . SER B 1 34 ? -26.172 -19.219 8.969 1 38.97 34 SER B C 1
ATOM 3006 O O . SER B 1 34 ? -25.625 -18.25 9.523 1 38.97 34 SER B O 1
ATOM 3008 N N . SER B 1 35 ? -26.547 -20.312 9.578 1 42.78 35 SER B N 1
ATOM 3009 C CA . SER B 1 35 ? -26.516 -20.375 11.039 1 42.78 35 SER B CA 1
ATOM 3010 C C . SER B 1 35 ? -25.094 -20.453 11.562 1 42.78 35 SER B C 1
ATOM 3012 O O . SER B 1 35 ? -24.766 -19.844 12.586 1 42.78 35 SER B O 1
ATOM 3014 N N . SER B 1 36 ? -24.234 -21.125 10.781 1 43.38 36 SER B N 1
ATOM 3015 C CA . SER B 1 36 ? -22.859 -21.281 11.242 1 43.38 36 SER B CA 1
ATOM 3016 C C . SER B 1 36 ? -22.078 -19.984 11.094 1 43.38 36 SER B C 1
ATOM 3018 O O . SER B 1 36 ? -21.297 -19.625 11.977 1 43.38 36 SER B O 1
ATOM 3020 N N . CYS B 1 37 ? -22.359 -19.312 10.062 1 39.78 37 CYS B N 1
ATOM 3021 C CA . CYS B 1 37 ? -21.656 -18.047 9.867 1 39.78 37 CYS B CA 1
ATOM 3022 C C . CYS B 1 37 ? -22.125 -17 10.867 1 39.78 37 CYS B C 1
ATOM 3024 O O . CYS B 1 37 ? -21.312 -16.266 11.43 1 39.78 37 CYS B O 1
ATOM 3026 N N . LEU B 1 38 ? -23.453 -17.016 11.055 1 40.78 38 LEU B N 1
ATOM 3027 C CA . LEU B 1 38 ? -24 -16.062 12.023 1 40.78 38 LEU B CA 1
ATOM 3028 C C . LEU B 1 38 ? -23.531 -16.422 13.438 1 40.78 38 LEU B C 1
ATOM 3030 O O . LEU B 1 38 ? -23.234 -15.531 14.234 1 40.78 38 LEU B O 1
ATOM 3034 N N . GLN B 1 39 ? -23.438 -17.703 13.688 1 44.5 39 GLN B N 1
ATOM 3035 C CA . GLN B 1 39 ? -22.922 -18.156 14.984 1 44.5 39 GLN B CA 1
ATOM 3036 C C . GLN B 1 39 ? -21.469 -17.734 15.18 1 44.5 39 GLN B C 1
ATOM 3038 O O . GLN B 1 39 ? -21.078 -17.297 16.266 1 44.5 39 GLN B O 1
ATOM 3043 N N . ILE B 1 40 ? -20.844 -17.797 14.125 1 44.69 40 ILE B N 1
ATOM 3044 C CA . ILE B 1 40 ? -19.438 -17.391 14.211 1 44.69 40 ILE B CA 1
ATOM 3045 C C . ILE B 1 40 ? -19.328 -15.883 14.391 1 44.69 40 ILE B C 1
ATOM 3047 O O . ILE B 1 40 ? -18.562 -15.406 15.219 1 44.69 40 ILE B O 1
ATOM 3051 N N . ILE B 1 41 ? -20.188 -15.219 13.75 1 45.66 41 ILE B N 1
ATOM 3052 C CA . ILE B 1 41 ? -20.188 -13.766 13.852 1 45.66 41 ILE B CA 1
ATOM 3053 C C . ILE B 1 41 ? -20.625 -13.352 15.258 1 45.66 41 ILE B C 1
ATOM 3055 O O . ILE B 1 41 ? -20.031 -12.461 15.867 1 45.66 41 ILE B O 1
ATOM 3059 N N . VAL B 1 42 ? -21.641 -14.008 15.711 1 45.81 42 VAL B N 1
ATOM 3060 C CA . VAL B 1 42 ? -22.141 -13.711 17.047 1 45.81 42 VAL B CA 1
ATOM 3061 C C . VAL B 1 42 ? -21.094 -14.109 18.094 1 45.81 42 VAL B C 1
ATOM 3063 O O . VAL B 1 42 ? -20.844 -13.375 19.047 1 45.81 42 VAL B O 1
ATOM 3066 N N . LYS B 1 43 ? -20.469 -15.25 17.875 1 45.72 43 LYS B N 1
ATOM 3067 C CA . LYS B 1 43 ? -19.422 -15.672 18.797 1 45.72 43 LYS B CA 1
ATOM 3068 C C . LYS B 1 43 ? -18.234 -14.711 18.766 1 45.72 43 LYS B C 1
ATOM 3070 O O . LYS B 1 43 ? -17.656 -14.391 19.797 1 45.72 43 LYS B O 1
ATOM 3075 N N . ILE B 1 44 ? -17.984 -14.266 17.625 1 47.22 44 ILE B N 1
ATOM 3076 C CA . ILE B 1 44 ? -16.906 -13.289 17.5 1 47.22 44 ILE B CA 1
ATOM 3077 C C . ILE B 1 44 ? -17.328 -11.977 18.156 1 47.22 44 ILE B C 1
ATOM 3079 O O . ILE B 1 44 ? -16.547 -11.359 18.875 1 47.22 44 ILE B O 1
ATOM 3083 N N . TYR B 1 45 ? -18.531 -11.594 17.844 1 43.38 45 TYR B N 1
ATOM 3084 C CA . TYR B 1 45 ? -19.062 -10.383 18.469 1 43.38 45 TYR B CA 1
ATOM 3085 C C . TYR B 1 45 ? -19.094 -10.523 20 1 43.38 45 TYR B C 1
ATOM 3087 O O . TYR B 1 45 ? -18.688 -9.609 20.719 1 43.38 45 TYR B O 1
ATOM 3095 N N . LEU B 1 46 ? -19.641 -11.609 20.453 1 45.81 46 LEU B N 1
ATOM 3096 C CA . LEU B 1 46 ? -19.703 -11.844 21.891 1 45.81 46 LEU B CA 1
ATOM 3097 C C . LEU B 1 46 ? -18.297 -11.945 22.484 1 45.81 46 LEU B C 1
ATOM 3099 O O . LEU B 1 46 ? -18.047 -11.445 23.578 1 45.81 46 LEU B O 1
ATOM 3103 N N . PHE B 1 47 ? -17.453 -12.562 21.781 1 44.44 47 PHE B N 1
ATOM 3104 C CA . PHE B 1 47 ? -16.047 -12.609 22.172 1 44.44 47 PHE B CA 1
ATOM 3105 C C . PHE B 1 47 ? -15.445 -11.211 22.219 1 44.44 47 PHE B C 1
ATOM 3107 O O . PHE B 1 47 ? -14.789 -10.836 23.188 1 44.44 47 PHE B O 1
ATOM 3114 N N . LEU B 1 48 ? -15.703 -10.477 21.188 1 45.88 48 LEU B N 1
ATOM 3115 C CA . LEU B 1 48 ? -15.18 -9.117 21.172 1 45.88 48 LEU B CA 1
ATOM 3116 C C . LEU B 1 48 ? -15.852 -8.25 22.234 1 45.88 48 LEU B C 1
ATOM 3118 O O . LEU B 1 48 ? -15.188 -7.461 22.906 1 45.88 48 LEU B O 1
ATOM 3122 N N . LYS B 1 49 ? -17.156 -8.375 22.203 1 45.25 49 LYS B N 1
ATOM 3123 C CA . LYS B 1 49 ? -17.891 -7.641 23.234 1 45.25 49 LYS B CA 1
ATOM 3124 C C . LYS B 1 49 ? -17.469 -8.062 24.625 1 45.25 49 LYS B C 1
ATOM 3126 O O . LYS B 1 49 ? -17.25 -7.215 25.5 1 45.25 49 LYS B O 1
ATOM 3131 N N . GLY B 1 50 ? -17.562 -9.367 24.906 1 42.38 50 GLY B N 1
ATOM 3132 C CA . GLY B 1 50 ? -17.062 -9.859 26.172 1 42.38 50 GLY B CA 1
ATOM 3133 C C . GLY B 1 50 ? -15.625 -9.453 26.453 1 42.38 50 GLY B C 1
ATOM 3134 O O . GLY B 1 50 ? -15.281 -9.055 27.562 1 42.38 50 GLY B O 1
ATOM 3135 N N . TYR B 1 51 ? -14.844 -9.578 25.469 1 40.12 51 TYR B N 1
ATOM 3136 C CA . TYR B 1 51 ? -13.461 -9.125 25.578 1 40.12 51 TYR B CA 1
ATOM 3137 C C . TYR B 1 51 ? -13.398 -7.633 25.875 1 40.12 51 TYR B C 1
ATOM 3139 O O . TYR B 1 51 ? -12.625 -7.195 26.734 1 40.12 51 TYR B O 1
ATOM 3147 N N . PHE B 1 52 ? -14.133 -6.883 25.125 1 44.06 52 PHE B N 1
ATOM 3148 C CA . PHE B 1 52 ? -14.102 -5.445 25.359 1 44.06 52 PHE B CA 1
ATOM 3149 C C . PHE B 1 52 ? -14.734 -5.105 26.703 1 44.06 52 PHE B C 1
ATOM 3151 O O . PHE B 1 52 ? -14.344 -4.133 27.359 1 44.06 52 PHE B O 1
ATOM 3158 N N . GLN B 1 53 ? -15.805 -5.766 26.969 1 42.59 53 GLN B N 1
ATOM 3159 C CA . GLN B 1 53 ? -16.406 -5.512 28.281 1 42.59 53 GLN B CA 1
ATOM 3160 C C . GLN B 1 53 ? -15.516 -6.039 29.406 1 42.59 53 GLN B C 1
ATOM 3162 O O . GLN B 1 53 ? -15.484 -5.469 30.484 1 42.59 53 GLN B O 1
ATOM 3167 N N . SER B 1 54 ? -15.102 -7.238 29.234 1 40.72 54 SER B N 1
ATOM 3168 C CA . SER B 1 54 ? -14.273 -7.793 30.297 1 40.72 54 SER B CA 1
ATOM 3169 C C . SER B 1 54 ? -12.914 -7.098 30.359 1 40.72 54 SER B C 1
ATOM 3171 O O . SER B 1 54 ? -12.039 -7.496 31.125 1 40.72 54 SER B O 1
ATOM 3173 N N . ILE B 1 55 ? -12.57 -6.355 29.359 1 41.03 55 ILE B N 1
ATOM 3174 C CA . ILE B 1 55 ? -11.367 -5.543 29.516 1 41.03 55 ILE B CA 1
ATOM 3175 C C . ILE B 1 55 ? -11.547 -4.59 30.703 1 41.03 55 ILE B C 1
ATOM 3177 O O . ILE B 1 55 ? -12.055 -3.479 30.547 1 41.03 55 ILE B O 1
ATOM 3181 N N . ARG B 1 56 ? -12.109 -4.988 31.703 1 41.69 56 ARG B N 1
ATOM 3182 C CA . ARG B 1 56 ? -12.039 -4.234 32.969 1 41.69 56 ARG B CA 1
ATOM 3183 C C . ARG B 1 56 ? -10.656 -3.629 33.156 1 41.69 56 ARG B C 1
ATOM 3185 O O . ARG B 1 56 ? -9.828 -3.637 32.219 1 41.69 56 ARG B O 1
ATOM 3192 N N . THR B 1 57 ? -9.969 -3.721 34.438 1 50.94 57 THR B N 1
ATOM 3193 C CA . THR B 1 57 ? -8.883 -3.043 35.125 1 50.94 57 THR B CA 1
ATOM 3194 C C . THR B 1 57 ? -7.531 -3.488 34.594 1 50.94 57 THR B C 1
ATOM 3196 O O . THR B 1 57 ? -6.484 -3.131 35.156 1 50.94 57 THR B O 1
ATOM 3199 N N . SER B 1 58 ? -7.395 -4.441 33.531 1 58.12 58 SER B N 1
ATOM 3200 C CA . SER B 1 58 ? -6.137 -5.148 33.312 1 58.12 58 SER B CA 1
ATOM 3201 C C . SER B 1 58 ? -5.242 -4.379 32.344 1 58.12 58 SER B C 1
ATOM 3203 O O . SER B 1 58 ? -5.703 -3.469 31.641 1 58.12 58 SER B O 1
ATOM 3205 N N . PRO B 1 59 ? -3.916 -4.527 32.5 1 66.62 59 PRO B N 1
ATOM 3206 C CA . PRO B 1 59 ? -2.863 -4.02 31.609 1 66.62 59 PRO B CA 1
ATOM 3207 C C . PRO B 1 59 ? -3.199 -4.188 30.125 1 66.62 59 PRO B C 1
ATOM 3209 O O . PRO B 1 59 ? -2.875 -3.318 29.312 1 66.62 59 PRO B O 1
ATOM 3212 N N . LEU B 1 60 ? -4.059 -5.062 29.812 1 75.69 60 LEU B N 1
ATOM 3213 C CA . LEU B 1 60 ? -4.43 -5.297 28.422 1 75.69 60 LEU B CA 1
ATOM 3214 C C . LEU B 1 60 ? -5.473 -4.285 27.953 1 75.69 60 LEU B C 1
ATOM 3216 O O . LEU B 1 60 ? -5.434 -3.826 26.812 1 75.69 60 LEU B O 1
ATOM 3220 N N . LYS B 1 61 ? -6.324 -3.904 28.828 1 76.44 61 LYS B N 1
ATOM 3221 C CA . LYS B 1 61 ? -7.344 -2.92 28.484 1 76.44 61 LYS B CA 1
ATOM 3222 C C . LYS B 1 61 ? -6.715 -1.565 28.172 1 76.44 61 LYS B C 1
ATOM 3224 O O . LYS B 1 61 ? -7.137 -0.882 27.234 1 76.44 61 LYS B O 1
ATOM 3229 N N . ASN B 1 62 ? -5.77 -1.327 28.938 1 78.19 62 ASN B N 1
ATOM 3230 C CA . ASN B 1 62 ? -5.082 -0.06 28.719 1 78.19 62 ASN B CA 1
ATOM 3231 C C . ASN B 1 62 ? -4.348 -0.049 27.375 1 78.19 62 ASN B C 1
ATOM 3233 O O . ASN B 1 62 ? -4.328 0.97 26.688 1 78.19 62 ASN B O 1
ATOM 3237 N N . VAL B 1 63 ? -3.863 -1.21 27.062 1 77.94 63 VAL B N 1
ATOM 3238 C CA . VAL B 1 63 ? -3.152 -1.312 25.797 1 77.94 63 VAL B CA 1
ATOM 3239 C C . VAL B 1 63 ? -4.145 -1.188 24.641 1 77.94 63 VAL B C 1
ATOM 3241 O O . VAL B 1 63 ? -3.887 -0.472 23.672 1 77.94 63 VAL B O 1
ATOM 3244 N N . LEU B 1 64 ? -5.297 -1.801 24.734 1 82.81 64 LEU B N 1
ATOM 3245 C CA . LEU B 1 64 ? -6.293 -1.755 23.672 1 82.81 64 LEU B CA 1
ATOM 3246 C C . LEU B 1 64 ? -6.859 -0.347 23.516 1 82.81 64 LEU B C 1
ATOM 3248 O O . LEU B 1 64 ? -7.078 0.12 22.406 1 82.81 64 LEU B O 1
ATOM 3252 N N . ARG B 1 65 ? -7.039 0.281 24.641 1 83.25 65 ARG B N 1
ATOM 3253 C CA . ARG B 1 65 ? -7.535 1.654 24.594 1 83.25 65 ARG B CA 1
ATOM 3254 C C . ARG B 1 65 ? -6.523 2.578 23.922 1 83.25 65 ARG B C 1
ATOM 3256 O O . ARG B 1 65 ? -6.898 3.445 23.141 1 83.25 65 ARG B O 1
ATOM 3263 N N . ARG B 1 66 ? -5.344 2.311 24.203 1 81.94 66 ARG B N 1
ATOM 3264 C CA . ARG B 1 66 ? -4.285 3.143 23.641 1 81.94 66 ARG B CA 1
ATOM 3265 C C . ARG B 1 66 ? -4.113 2.871 22.141 1 81.94 66 ARG B C 1
ATOM 3267 O O . ARG B 1 66 ? -3.764 3.771 21.375 1 81.94 66 ARG B O 1
ATOM 3274 N N . LEU B 1 67 ? -4.492 1.728 21.797 1 83.06 67 LEU B N 1
ATOM 3275 C CA . LEU B 1 67 ? -4.273 1.33 20.406 1 83.06 67 LEU B CA 1
ATOM 3276 C C . LEU B 1 67 ? -5.449 1.751 19.531 1 83.06 67 LEU B C 1
ATOM 3278 O O . LEU B 1 67 ? -5.262 2.086 18.359 1 83.06 67 LEU B O 1
ATOM 3282 N N . PHE B 1 68 ? -6.656 1.814 20.156 1 89.38 68 PHE B N 1
ATOM 3283 C CA . PHE B 1 68 ? -7.805 1.899 19.25 1 89.38 68 PHE B CA 1
ATOM 3284 C C . PHE B 1 68 ? -8.625 3.148 19.547 1 89.38 68 PHE B C 1
ATOM 3286 O O . PHE B 1 68 ? -9.484 3.535 18.75 1 89.38 68 PHE B O 1
ATOM 3293 N N . LEU B 1 69 ? -8.344 3.846 20.656 1 89.69 69 LEU B N 1
ATOM 3294 C CA . LEU B 1 69 ? -9.125 5.035 20.984 1 89.69 69 LEU B CA 1
ATOM 3295 C C . LEU B 1 69 ? -8.234 6.273 21.016 1 89.69 69 LEU B C 1
ATOM 3297 O O . LEU B 1 69 ? -7.109 6.227 21.5 1 89.69 69 LEU B O 1
ATOM 3301 N N . PRO B 1 70 ? -8.781 7.34 20.438 1 89.69 70 PRO B N 1
ATOM 3302 C CA . PRO B 1 70 ? -8.016 8.586 20.516 1 89.69 70 PRO B CA 1
ATOM 3303 C C . PRO B 1 70 ? -7.859 9.102 21.938 1 89.69 70 PRO B C 1
ATOM 3305 O O . PRO B 1 70 ? -8.727 8.859 22.781 1 89.69 70 PRO B O 1
ATOM 3308 N N . SER B 1 71 ? -6.762 9.828 22.109 1 88.06 71 SER B N 1
ATOM 3309 C CA . SER B 1 71 ? -6.543 10.43 23.406 1 88.06 71 SER B CA 1
ATOM 3310 C C . SER B 1 71 ? -7.652 11.414 23.766 1 88.06 71 SER B C 1
ATOM 3312 O O . SER B 1 71 ? -8.016 12.258 22.953 1 88.06 71 SER B O 1
ATOM 3314 N N . GLY B 1 72 ? -8.188 11.211 24.984 1 88.44 72 GLY B N 1
ATOM 3315 C CA . GLY B 1 72 ? -9.258 12.102 25.422 1 88.44 72 GLY B CA 1
ATOM 3316 C C . GLY B 1 72 ? -10.625 11.633 24.969 1 88.44 72 GLY B C 1
ATOM 3317 O O . GLY B 1 72 ? -11.617 12.344 25.172 1 88.44 72 GLY B O 1
ATOM 3318 N N . TYR B 1 73 ? -10.742 10.594 24.312 1 88.25 73 TYR B N 1
ATOM 3319 C CA . TYR B 1 73 ? -12.031 10.039 23.922 1 88.25 73 TYR B CA 1
ATOM 3320 C C . TYR B 1 73 ? -12.969 9.93 25.125 1 88.25 73 TYR B C 1
ATOM 3322 O O . TYR B 1 73 ? -12.555 9.531 26.219 1 88.25 73 TYR B O 1
ATOM 3330 N N . PRO B 1 74 ? -14.172 10.289 24.953 1 89.44 74 PRO B N 1
ATOM 3331 C CA . PRO B 1 74 ? -14.898 10.609 23.719 1 89.44 74 PRO B CA 1
ATOM 3332 C C . PRO B 1 74 ? -14.969 12.117 23.453 1 89.44 74 PRO B C 1
ATOM 3334 O O . PRO B 1 74 ? -15.43 12.531 22.391 1 89.44 74 PRO B O 1
ATOM 3337 N N . GLU B 1 75 ? -14.422 12.984 24.328 1 90.06 75 GLU B N 1
ATOM 3338 C CA . GLU B 1 75 ? -14.57 14.43 24.203 1 90.06 75 GLU B CA 1
ATOM 3339 C C . GLU B 1 75 ? -13.68 14.984 23.094 1 90.06 75 GLU B C 1
ATOM 3341 O O . GLU B 1 75 ? -13.898 16.094 22.609 1 90.06 75 GLU B O 1
ATOM 3346 N N . SER B 1 76 ? -12.75 14.219 22.734 1 91.12 76 SER B N 1
ATOM 3347 C CA . SER B 1 76 ? -11.758 14.688 21.766 1 91.12 76 SER B CA 1
ATOM 3348 C C . SER B 1 76 ? -12.25 14.484 20.344 1 91.12 76 SER B C 1
ATOM 3350 O O . SER B 1 76 ? -11.602 14.922 19.391 1 91.12 76 SER B O 1
ATOM 3352 N N . VAL B 1 77 ? -13.445 13.781 20.203 1 93.69 77 VAL B N 1
ATOM 3353 C CA . VAL B 1 77 ? -13.953 13.484 18.859 1 93.69 77 VAL B CA 1
ATOM 3354 C C . VAL B 1 77 ? -15.43 13.859 18.781 1 93.69 77 VAL B C 1
ATOM 3356 O O . VAL B 1 77 ? -16.094 14.062 19.797 1 93.69 77 VAL B O 1
ATOM 3359 N N . THR B 1 78 ? -15.914 14 17.531 1 91.38 78 THR B N 1
ATOM 3360 C CA . THR B 1 78 ? -17.328 14.273 17.312 1 91.38 78 THR B CA 1
ATOM 3361 C C . THR B 1 78 ? -18.172 13.062 17.688 1 91.38 78 THR B C 1
ATOM 3363 O O . THR B 1 78 ? -17.656 11.945 17.781 1 91.38 78 THR B O 1
ATOM 3366 N N . ASP B 1 79 ? -19.422 13.219 17.844 1 88.62 79 ASP B N 1
ATOM 3367 C CA . ASP B 1 79 ? -20.344 12.203 18.359 1 88.62 79 ASP B CA 1
ATOM 3368 C C . ASP B 1 79 ? -20.562 11.102 17.328 1 88.62 79 ASP B C 1
ATOM 3370 O O . ASP B 1 79 ? -20.922 9.977 17.688 1 88.62 79 ASP B O 1
ATOM 3374 N N . ASP B 1 80 ? -20.344 11.383 16.141 1 90.56 80 ASP B N 1
ATOM 3375 C CA . ASP B 1 80 ? -20.609 10.406 15.086 1 90.56 80 ASP B CA 1
ATOM 3376 C C . ASP B 1 80 ? -19.406 9.516 14.836 1 90.56 80 ASP B C 1
ATOM 3378 O O . ASP B 1 80 ? -19.453 8.586 14.023 1 90.56 80 ASP B O 1
ATOM 3382 N N . TYR B 1 81 ? -18.297 9.703 15.555 1 93.12 81 TYR B N 1
ATOM 3383 C CA . TYR B 1 81 ? -17.031 8.992 15.352 1 93.12 81 TYR B CA 1
ATOM 3384 C C . TYR B 1 81 ? -17.219 7.492 15.586 1 93.12 81 TYR B C 1
ATOM 3386 O O . TYR B 1 81 ? -16.859 6.68 14.727 1 93.12 81 TYR B O 1
ATOM 3394 N N . ALA B 1 82 ? -17.797 7.188 16.641 1 92.12 82 ALA B N 1
ATOM 3395 C CA . ALA B 1 82 ? -17.906 5.781 17.016 1 92.12 82 ALA B CA 1
ATOM 3396 C C . ALA B 1 82 ? -18.812 5.02 16.047 1 92.12 82 ALA B C 1
ATOM 3398 O O . ALA B 1 82 ? -18.5 3.889 15.672 1 92.12 82 ALA B O 1
ATOM 3399 N N . ASN B 1 83 ? -19.859 5.602 15.727 1 91.31 83 ASN B N 1
ATOM 3400 C CA . ASN B 1 83 ? -20.797 4.953 14.812 1 91.31 83 ASN B CA 1
ATOM 3401 C C . ASN B 1 83 ? -20.188 4.777 13.422 1 91.31 83 ASN B C 1
ATOM 3403 O O . ASN B 1 83 ? -20.359 3.734 12.789 1 91.31 83 ASN B O 1
ATOM 3407 N N . PHE B 1 84 ? -19.484 5.734 12.984 1 93.75 84 PHE B N 1
ATOM 3408 C CA . PHE B 1 84 ? -18.812 5.621 11.695 1 93.75 84 PHE B CA 1
ATOM 3409 C C . PHE B 1 84 ? -17.797 4.496 11.711 1 93.75 84 PHE B C 1
ATOM 3411 O O . PHE B 1 84 ? -17.766 3.658 10.805 1 93.75 84 PHE B O 1
ATOM 3418 N N . GLU B 1 85 ? -16.938 4.465 12.734 1 94.81 85 GLU B N 1
ATOM 3419 C CA . GLU B 1 85 ? -15.875 3.475 12.82 1 94.81 85 GLU B CA 1
ATOM 3420 C C . GLU B 1 85 ? -16.438 2.059 12.875 1 94.81 85 GLU B C 1
ATOM 3422 O O . GLU B 1 85 ? -15.844 1.13 12.312 1 94.81 85 GLU B O 1
ATOM 3427 N N . LYS B 1 86 ? -17.531 1.95 13.531 1 93.75 86 LYS B N 1
ATOM 3428 C CA . LYS B 1 86 ? -18.172 0.645 13.609 1 93.75 86 LYS B CA 1
ATOM 3429 C C . LYS B 1 86 ? -18.594 0.146 12.227 1 93.75 86 LYS B C 1
ATOM 3431 O O . LYS B 1 86 ? -18.219 -0.954 11.82 1 93.75 86 LYS B O 1
ATOM 3436 N N . TRP B 1 87 ? -19.312 0.903 11.547 1 94.31 87 TRP B N 1
ATOM 3437 C CA . TRP B 1 87 ? -19.812 0.498 10.242 1 94.31 87 TRP B CA 1
ATOM 3438 C C . TRP B 1 87 ? -18.672 0.388 9.227 1 94.31 87 TRP B C 1
ATOM 3440 O O . TRP B 1 87 ? -18.672 -0.51 8.383 1 94.31 87 TRP B O 1
ATOM 3450 N N . ASP B 1 88 ? -17.75 1.303 9.359 1 95.75 88 ASP B N 1
ATOM 3451 C CA . ASP B 1 88 ? -16.594 1.259 8.484 1 95.75 88 ASP B CA 1
ATOM 3452 C C . ASP B 1 88 ? -15.789 -0.026 8.695 1 95.75 88 ASP B C 1
ATOM 3454 O O . ASP B 1 88 ? -15.273 -0.609 7.738 1 95.75 88 ASP B O 1
ATOM 3458 N N . SER B 1 89 ? -15.68 -0.457 9.914 1 95.88 89 SER B N 1
ATOM 3459 C CA . SER B 1 89 ? -14.961 -1.686 10.234 1 95.88 89 SER B CA 1
ATOM 3460 C C . SER B 1 89 ? -15.664 -2.906 9.648 1 95.88 89 SER B C 1
ATOM 3462 O O . SER B 1 89 ? -15.016 -3.797 9.094 1 95.88 89 SER B O 1
ATOM 3464 N N . LEU B 1 90 ? -16.922 -2.916 9.758 1 95.5 90 LEU B N 1
ATOM 3465 C CA . LEU B 1 90 ? -17.688 -4.031 9.211 1 95.5 90 LEU B CA 1
ATOM 3466 C C . LEU B 1 90 ? -17.594 -4.051 7.688 1 95.5 90 LEU B C 1
ATOM 3468 O O . LEU B 1 90 ? -17.5 -5.117 7.078 1 95.5 90 LEU B O 1
ATOM 3472 N N . GLN B 1 91 ? -17.672 -2.891 7.137 1 96.69 91 GLN B N 1
ATOM 3473 C CA . GLN B 1 91 ? -17.484 -2.785 5.695 1 96.69 91 GLN B CA 1
ATOM 3474 C C . GLN B 1 91 ? -16.109 -3.299 5.293 1 96.69 91 GLN B C 1
ATOM 3476 O O . GLN B 1 91 ? -15.969 -4.031 4.309 1 96.69 91 GLN B O 1
ATOM 3481 N N . GLY B 1 92 ? -15.125 -2.91 6.066 1 96.62 92 GLY B N 1
ATOM 3482 C CA . GLY B 1 92 ? -13.766 -3.359 5.816 1 96.62 92 GLY B CA 1
ATOM 3483 C C . GLY B 1 92 ? -13.609 -4.863 5.914 1 96.62 92 GLY B C 1
ATOM 3484 O O . GLY B 1 92 ? -12.852 -5.465 5.152 1 96.62 92 GLY B O 1
ATOM 3485 N N . LEU B 1 93 ? -14.266 -5.406 6.816 1 96.38 93 LEU B N 1
ATOM 3486 C CA . LEU B 1 93 ? -14.219 -6.859 6.973 1 96.38 93 LEU B CA 1
ATOM 3487 C C . LEU B 1 93 ? -14.766 -7.555 5.73 1 96.38 93 LEU B C 1
ATOM 3489 O O . LEU B 1 93 ? -14.18 -8.523 5.25 1 96.38 93 LEU B O 1
ATOM 3493 N N . CYS B 1 94 ? -15.836 -7.074 5.23 1 97 94 CYS B N 1
ATOM 3494 C CA . CYS B 1 94 ? -16.406 -7.625 4.008 1 97 94 CYS B CA 1
ATOM 3495 C C . CYS B 1 94 ? -15.438 -7.5 2.842 1 97 94 CYS B C 1
ATOM 3497 O O . CYS B 1 94 ? -15.289 -8.43 2.043 1 97 94 CYS B O 1
ATOM 3499 N N . SER B 1 95 ? -14.805 -6.371 2.801 1 96.62 95 SER B N 1
ATOM 3500 C CA . SER B 1 95 ? -13.812 -6.141 1.75 1 96.62 95 SER B CA 1
ATOM 3501 C C . SER B 1 95 ? -12.641 -7.105 1.871 1 96.62 95 SER B C 1
ATOM 3503 O O . SER B 1 95 ? -12.18 -7.664 0.872 1 96.62 95 SER B O 1
ATOM 3505 N N . TYR B 1 96 ? -12.195 -7.328 3.014 1 95.81 96 TYR B N 1
ATOM 3506 C CA . TYR B 1 96 ? -11.047 -8.203 3.227 1 95.81 96 TYR B CA 1
ATOM 3507 C C . TYR B 1 96 ? -11.383 -9.641 2.865 1 95.81 96 TYR B C 1
ATOM 3509 O O . TYR B 1 96 ? -10.586 -10.328 2.223 1 95.81 96 TYR B O 1
ATOM 3517 N N . LEU B 1 97 ? -12.492 -10.094 3.279 1 96.38 97 LEU B N 1
ATOM 3518 C CA . LEU B 1 97 ? -12.898 -11.461 2.973 1 96.38 97 LEU B CA 1
ATOM 3519 C C . LEU B 1 97 ? -12.992 -11.672 1.466 1 96.38 97 LEU B C 1
ATOM 3521 O O . LEU B 1 97 ? -12.555 -12.703 0.955 1 96.38 97 LEU B O 1
ATOM 3525 N N . ARG B 1 98 ? -13.578 -10.75 0.833 1 97.31 98 ARG B N 1
ATOM 3526 C CA . ARG B 1 98 ? -13.641 -10.836 -0.623 1 97.31 98 ARG B CA 1
ATOM 3527 C C . ARG B 1 98 ? -12.242 -10.789 -1.23 1 97.31 98 ARG B C 1
ATOM 3529 O O . ARG B 1 98 ? -11.977 -11.445 -2.246 1 97.31 98 ARG B O 1
ATOM 3536 N N . GLN B 1 99 ? -11.367 -10.031 -0.618 1 96.69 99 GLN B N 1
ATOM 3537 C CA . GLN B 1 99 ? -9.992 -9.945 -1.094 1 96.69 99 GLN B CA 1
ATOM 3538 C C . GLN B 1 99 ? -9.289 -11.297 -1.002 1 96.69 99 GLN B C 1
ATOM 3540 O O . GLN B 1 99 ? -8.477 -11.641 -1.86 1 96.69 99 GLN B O 1
ATOM 3545 N N . VAL B 1 100 ? -9.609 -11.992 0.001 1 95.69 100 VAL B N 1
ATOM 3546 C CA . VAL B 1 100 ? -9.031 -13.328 0.145 1 95.69 100 VAL B CA 1
ATOM 3547 C C . VAL B 1 100 ? -9.516 -14.227 -0.989 1 95.69 100 VAL B C 1
ATOM 3549 O O . VAL B 1 100 ? -8.727 -14.953 -1.594 1 95.69 100 VAL B O 1
ATOM 3552 N N . MET B 1 101 ? -10.773 -14.188 -1.262 1 96.06 101 MET B N 1
ATOM 3553 C CA . MET B 1 101 ? -11.328 -14.961 -2.371 1 96.06 101 MET B CA 1
ATOM 3554 C C . MET B 1 101 ? -10.688 -14.547 -3.693 1 96.06 101 MET B C 1
ATOM 3556 O O . MET B 1 101 ? -10.398 -15.398 -4.535 1 96.06 101 MET B O 1
ATOM 3560 N N . VAL B 1 102 ? -10.461 -13.289 -3.826 1 97.25 102 VAL B N 1
ATOM 3561 C CA . VAL B 1 102 ? -9.828 -12.758 -5.031 1 97.25 102 VAL B CA 1
ATOM 3562 C C . VAL B 1 102 ? -8.391 -13.25 -5.125 1 97.25 102 VAL B C 1
ATOM 3564 O O . VAL B 1 102 ? -7.922 -13.625 -6.203 1 97.25 102 VAL B O 1
ATOM 3567 N N . THR B 1 103 ? -7.688 -13.188 -4.043 1 96 103 THR B N 1
ATOM 3568 C CA . THR B 1 103 ? -6.305 -13.648 -4.023 1 96 103 THR B CA 1
ATOM 3569 C C . THR B 1 103 ? -6.215 -15.109 -4.449 1 96 103 THR B C 1
ATOM 3571 O O . THR B 1 103 ? -5.363 -15.477 -5.266 1 96 103 THR B O 1
ATOM 3574 N N . ARG B 1 104 ? -7.055 -15.938 -3.932 1 95.19 104 ARG B N 1
ATOM 3575 C CA . ARG B 1 104 ? -7.094 -17.344 -4.32 1 95.19 104 ARG B CA 1
ATOM 3576 C C . ARG B 1 104 ? -7.355 -17.484 -5.816 1 95.19 104 ARG B C 1
ATOM 3578 O O . ARG B 1 104 ? -6.668 -18.25 -6.5 1 95.19 104 ARG B O 1
ATOM 3585 N N . SER B 1 105 ? -8.398 -16.812 -6.266 1 95.5 105 SER B N 1
ATOM 3586 C CA . SER B 1 105 ? -8.766 -16.875 -7.676 1 95.5 105 SER B CA 1
ATOM 3587 C C . SER B 1 105 ? -7.629 -16.391 -8.562 1 95.5 105 SER B C 1
ATOM 3589 O O . SER B 1 105 ? -7.375 -16.969 -9.625 1 95.5 105 SER B O 1
ATOM 3591 N N . THR B 1 106 ? -6.996 -15.328 -8.164 1 96.44 106 THR B N 1
ATOM 3592 C CA . THR B 1 106 ? -5.891 -14.758 -8.922 1 96.44 106 THR B CA 1
ATOM 3593 C C . THR B 1 106 ? -4.738 -15.75 -9.031 1 96.44 106 THR B C 1
ATOM 3595 O O . THR B 1 106 ? -4.176 -15.945 -10.109 1 96.44 106 THR B O 1
ATOM 3598 N N . LEU B 1 107 ? -4.387 -16.375 -7.953 1 95.44 107 LEU B N 1
ATOM 3599 C CA . LEU B 1 107 ? -3.295 -17.344 -7.957 1 95.44 107 LEU B CA 1
ATOM 3600 C C . LEU B 1 107 ? -3.637 -18.547 -8.828 1 95.44 107 LEU B C 1
ATOM 3602 O O . LEU B 1 107 ? -2.773 -19.078 -9.539 1 95.44 107 LEU B O 1
ATOM 3606 N N . SER B 1 108 ? -4.891 -18.969 -8.75 1 94.06 108 SER B N 1
ATOM 3607 C CA . SER B 1 108 ? -5.344 -20.031 -9.641 1 94.06 108 SER B CA 1
ATOM 3608 C C . SER B 1 108 ? -5.199 -19.625 -11.109 1 94.06 108 SER B C 1
ATOM 3610 O O . SER B 1 108 ? -4.734 -20.422 -11.93 1 94.06 108 SER B O 1
ATOM 3612 N N . GLY B 1 109 ? -5.539 -18.438 -11.391 1 94.44 109 GLY B N 1
ATOM 3613 C CA . GLY B 1 109 ? -5.461 -17.922 -12.75 1 94.44 109 GLY B CA 1
ATOM 3614 C C . GLY B 1 109 ? -4.035 -17.75 -13.234 1 94.44 109 GLY B C 1
ATOM 3615 O O . GLY B 1 109 ? -3.764 -17.859 -14.438 1 94.44 109 GLY B O 1
ATOM 3616 N N . LEU B 1 110 ? -3.162 -17.484 -12.344 1 94.75 110 LEU B N 1
ATOM 3617 C CA . LEU B 1 110 ? -1.758 -17.281 -12.688 1 94.75 110 LEU B CA 1
ATOM 3618 C C . LEU B 1 110 ? -1.058 -18.625 -12.906 1 94.75 110 LEU B C 1
ATOM 3620 O O . LEU B 1 110 ? 0.073 -18.656 -13.391 1 94.75 110 LEU B O 1
ATOM 3624 N N . GLY B 1 111 ? -1.72 -19.719 -12.477 1 93.75 111 GLY B N 1
ATOM 3625 C CA . GLY B 1 111 ? -1.196 -21.031 -12.828 1 93.75 111 GLY B CA 1
ATOM 3626 C C . GLY B 1 111 ? -0.669 -21.797 -11.633 1 93.75 111 GLY B C 1
ATOM 3627 O O . GLY B 1 111 ? 0.125 -22.734 -11.797 1 93.75 111 GLY B O 1
ATOM 3628 N N . VAL B 1 112 ? -1 -21.344 -10.484 1 92.94 112 VAL B N 1
ATOM 3629 C CA . VAL B 1 112 ? -0.689 -22.188 -9.344 1 92.94 112 VAL B CA 1
ATOM 3630 C C . VAL B 1 112 ? -1.395 -23.547 -9.492 1 92.94 112 VAL B C 1
ATOM 3632 O O . VAL B 1 112 ? -2.613 -23.594 -9.68 1 92.94 112 VAL B O 1
ATOM 3635 N N . GLY B 1 113 ? -0.645 -24.625 -9.438 1 90.56 113 GLY B N 1
ATOM 3636 C CA . GLY B 1 113 ? -1.212 -25.953 -9.625 1 90.56 113 GLY B CA 1
ATOM 3637 C C . GLY B 1 113 ? -1.323 -26.359 -11.086 1 90.56 113 GLY B C 1
ATOM 3638 O O . GLY B 1 113 ? -1.971 -27.344 -11.406 1 90.56 113 GLY B O 1
ATOM 3639 N N . ASN B 1 114 ? -0.862 -25.547 -11.914 1 91.19 114 ASN B N 1
ATOM 3640 C CA . ASN B 1 114 ? -0.879 -25.797 -13.352 1 91.19 114 ASN B CA 1
ATOM 3641 C C . ASN B 1 114 ? 0.533 -25.906 -13.914 1 91.19 114 ASN B C 1
ATOM 3643 O O . ASN B 1 114 ? 1.254 -24.922 -14.008 1 91.19 114 ASN B O 1
ATOM 3647 N N . ASN B 1 115 ? 0.905 -27.047 -14.477 1 90.75 115 ASN B N 1
ATOM 3648 C CA . ASN B 1 115 ? 2.266 -27.344 -14.914 1 90.75 115 ASN B CA 1
ATOM 3649 C C . ASN B 1 115 ? 2.607 -26.594 -16.203 1 90.75 115 ASN B C 1
ATOM 3651 O O . ASN B 1 115 ? 3.777 -26.5 -16.578 1 90.75 115 ASN B O 1
ATOM 3655 N N . PHE B 1 116 ? 1.664 -26.016 -16.828 1 89 116 PHE B N 1
ATOM 3656 C CA . PHE B 1 116 ? 1.91 -25.312 -18.094 1 89 116 PHE B CA 1
ATOM 3657 C C . PHE B 1 116 ? 2.191 -23.844 -17.844 1 89 116 PHE B C 1
ATOM 3659 O O . PHE B 1 116 ? 2.605 -23.125 -18.75 1 89 116 PHE B O 1
ATOM 3666 N N . ALA B 1 117 ? 1.949 -23.469 -16.656 1 91.94 117 ALA B N 1
ATOM 3667 C CA . ALA B 1 117 ? 2.17 -22.062 -16.344 1 91.94 117 ALA B CA 1
ATOM 3668 C C . ALA B 1 117 ? 3.648 -21.781 -16.078 1 91.94 117 ALA B C 1
ATOM 3670 O O . ALA B 1 117 ? 4.387 -22.672 -15.656 1 91.94 117 ALA B O 1
ATOM 3671 N N . HIS B 1 118 ? 4.105 -20.516 -16.375 1 92.38 118 HIS B N 1
ATOM 3672 C CA . HIS B 1 118 ? 5.484 -20.078 -16.188 1 92.38 118 HIS B CA 1
ATOM 3673 C C . HIS B 1 118 ? 5.562 -18.953 -15.164 1 92.38 118 HIS B C 1
ATOM 3675 O O . HIS B 1 118 ? 4.914 -17.906 -15.32 1 92.38 118 HIS B O 1
ATOM 3681 N N . PRO B 1 119 ? 6.414 -19.094 -14.203 1 92.56 119 PRO B N 1
ATOM 3682 C CA . PRO B 1 119 ? 6.504 -18.094 -13.141 1 92.56 119 PRO B CA 1
ATOM 3683 C C . PRO B 1 119 ? 6.883 -16.703 -13.664 1 92.56 119 PRO B C 1
ATOM 3685 O O . PRO B 1 119 ? 6.395 -15.695 -13.156 1 92.56 119 PRO B O 1
ATOM 3688 N N . THR B 1 120 ? 7.73 -16.672 -14.68 1 91.81 120 THR B N 1
ATOM 3689 C CA . THR B 1 120 ? 8.141 -15.375 -15.227 1 91.81 120 THR B CA 1
ATOM 3690 C C . THR B 1 120 ? 6.965 -14.656 -15.875 1 91.81 120 THR B C 1
ATOM 3692 O O . THR B 1 120 ? 6.758 -13.461 -15.648 1 91.81 120 THR B O 1
ATOM 3695 N N . ALA B 1 121 ? 6.227 -15.383 -16.625 1 92.06 121 ALA B N 1
ATOM 3696 C CA . ALA B 1 121 ? 5.051 -14.797 -17.25 1 92.06 121 ALA B CA 1
ATOM 3697 C C . ALA B 1 121 ? 4.047 -14.312 -16.219 1 92.06 121 ALA B C 1
ATOM 3699 O O . ALA B 1 121 ? 3.49 -13.219 -16.344 1 92.06 121 ALA B O 1
ATOM 3700 N N . ALA B 1 122 ? 3.83 -15.109 -15.211 1 94.56 122 ALA B N 1
ATOM 3701 C CA . ALA B 1 122 ? 2.918 -14.742 -14.133 1 94.56 122 ALA B CA 1
ATOM 3702 C C . ALA B 1 122 ? 3.391 -13.484 -13.414 1 94.56 122 ALA B C 1
ATOM 3704 O O . ALA B 1 122 ? 2.594 -12.586 -13.133 1 94.56 122 ALA B O 1
ATOM 3705 N N . ALA B 1 123 ? 4.637 -13.383 -13.125 1 94.19 123 ALA B N 1
ATOM 3706 C CA . ALA B 1 123 ? 5.211 -12.227 -12.445 1 94.19 123 ALA B CA 1
ATOM 3707 C C . ALA B 1 123 ? 5.035 -10.953 -13.273 1 94.19 123 ALA B C 1
ATOM 3709 O O . ALA B 1 123 ? 4.621 -9.914 -12.75 1 94.19 123 ALA B O 1
ATOM 3710 N N . LEU B 1 124 ? 5.379 -11.07 -14.5 1 92.25 124 LEU B N 1
ATOM 3711 C CA . LEU B 1 124 ? 5.273 -9.906 -15.367 1 92.25 124 LEU B CA 1
ATOM 3712 C C . LEU B 1 124 ? 3.82 -9.461 -15.508 1 92.25 124 LEU B C 1
ATOM 3714 O O . LEU B 1 124 ? 3.537 -8.258 -15.57 1 92.25 124 LEU B O 1
ATOM 3718 N N . MET B 1 125 ? 2.93 -10.406 -15.523 1 93.94 125 MET B N 1
ATOM 3719 C CA . MET B 1 125 ? 1.513 -10.055 -15.586 1 93.94 125 MET B CA 1
ATOM 3720 C C . MET B 1 125 ? 1.095 -9.273 -14.344 1 93.94 125 MET B C 1
ATOM 3722 O O . MET B 1 125 ? 0.399 -8.258 -14.453 1 93.94 125 MET B O 1
ATOM 3726 N N . LEU B 1 126 ? 1.52 -9.75 -13.242 1 94.19 126 LEU B N 1
ATOM 3727 C CA . LEU B 1 126 ? 1.181 -9.07 -11.992 1 94.19 126 LEU B CA 1
ATOM 3728 C C . LEU B 1 126 ? 1.784 -7.668 -11.953 1 94.19 126 LEU B C 1
ATOM 3730 O O . LEU B 1 126 ? 1.138 -6.723 -11.5 1 94.19 126 LEU B O 1
ATOM 3734 N N . LEU B 1 127 ? 2.959 -7.555 -12.414 1 94.38 127 LEU B N 1
ATOM 3735 C CA . LEU B 1 127 ? 3.654 -6.273 -12.336 1 94.38 127 LEU B CA 1
ATOM 3736 C C . LEU B 1 127 ? 3.09 -5.289 -13.359 1 94.38 127 LEU B C 1
ATOM 3738 O O . LEU B 1 127 ? 2.975 -4.094 -13.07 1 94.38 127 LEU B O 1
ATOM 3742 N N . TRP B 1 128 ? 2.771 -5.75 -14.484 1 94.5 128 TRP B N 1
ATOM 3743 C CA . TRP B 1 128 ? 2.145 -4.879 -15.477 1 94.5 128 TRP B CA 1
ATOM 3744 C C . TRP B 1 128 ? 0.767 -4.426 -15.008 1 94.5 128 TRP B C 1
ATOM 3746 O O . TRP B 1 128 ? 0.375 -3.275 -15.234 1 94.5 128 TRP B O 1
ATOM 3756 N N . ARG B 1 129 ? 0.079 -5.383 -14.406 1 96.12 129 ARG B N 1
ATOM 3757 C CA . ARG B 1 129 ? -1.171 -4.996 -13.758 1 96.12 129 ARG B CA 1
ATOM 3758 C C . ARG B 1 129 ? -0.958 -3.824 -12.805 1 96.12 129 ARG B C 1
ATOM 3760 O O . ARG B 1 129 ? -1.743 -2.873 -12.797 1 96.12 129 ARG B O 1
ATOM 3767 N N . GLU B 1 130 ? 0.036 -3.891 -12.055 1 95.12 130 GLU B N 1
ATOM 3768 C CA . GLU B 1 130 ? 0.372 -2.803 -11.133 1 95.12 130 GLU B CA 1
ATOM 3769 C C . GLU B 1 130 ? 0.707 -1.524 -11.898 1 95.12 130 GLU B C 1
ATOM 3771 O O . GLU B 1 130 ? 0.323 -0.429 -11.484 1 95.12 130 GLU B O 1
ATOM 3776 N N . GLY B 1 131 ? 1.408 -1.687 -12.953 1 95 131 GLY B N 1
ATOM 3777 C CA . GLY B 1 131 ? 1.749 -0.541 -13.781 1 95 131 GLY B CA 1
ATOM 3778 C C . GLY B 1 131 ? 0.532 0.203 -14.305 1 95 131 GLY B C 1
ATOM 3779 O O . GLY B 1 131 ? 0.499 1.436 -14.289 1 95 131 GLY B O 1
ATOM 3780 N N . PHE B 1 132 ? -0.458 -0.511 -14.695 1 95.31 132 PHE B N 1
ATOM 3781 C CA . PHE B 1 132 ? -1.686 0.106 -15.18 1 95.31 132 PHE B CA 1
ATOM 3782 C C . PHE B 1 132 ? -2.383 0.875 -14.07 1 95.31 132 PHE B C 1
ATOM 3784 O O . PHE B 1 132 ? -2.977 1.928 -14.305 1 95.31 132 PHE B O 1
ATOM 3791 N N . GLY B 1 133 ? -2.326 0.351 -12.93 1 95.5 133 GLY B N 1
ATOM 3792 C CA . GLY B 1 133 ? -2.859 1.081 -11.789 1 95.5 133 GLY B CA 1
ATOM 3793 C C . GLY B 1 133 ? -2.15 2.398 -11.539 1 95.5 133 GLY B C 1
ATOM 3794 O O . GLY B 1 133 ? -2.793 3.412 -11.258 1 95.5 133 GLY B O 1
ATOM 3795 N N . VAL B 1 134 ? -0.864 2.312 -11.656 1 93.56 134 VAL B N 1
ATOM 3796 C CA . VAL B 1 134 ? -0.052 3.506 -11.445 1 93.56 134 VAL B CA 1
ATOM 3797 C C . VAL B 1 134 ? -0.414 4.566 -12.484 1 93.56 134 VAL B C 1
ATOM 3799 O O . VAL B 1 134 ? -0.655 5.727 -12.133 1 93.56 134 VAL B O 1
ATOM 3802 N N . VAL B 1 135 ? -0.505 4.203 -13.656 1 92.56 135 VAL B N 1
ATOM 3803 C CA . VAL B 1 135 ? -0.84 5.129 -14.734 1 92.56 135 VAL B CA 1
ATOM 3804 C C . VAL B 1 135 ? -2.258 5.66 -14.539 1 92.56 135 VAL B C 1
ATOM 3806 O O . VAL B 1 135 ? -2.5 6.863 -14.656 1 92.56 135 VAL B O 1
ATOM 3809 N N . GLY B 1 136 ? -3.168 4.781 -14.242 1 91.5 136 GLY B N 1
ATOM 3810 C CA . GLY B 1 136 ? -4.531 5.199 -13.977 1 91.5 136 GLY B CA 1
ATOM 3811 C C . GLY B 1 136 ? -4.637 6.195 -12.836 1 91.5 136 GLY B C 1
ATOM 3812 O O . GLY B 1 136 ? -5.375 7.18 -12.922 1 91.5 136 GLY B O 1
ATOM 3813 N N . GLY B 1 137 ? -3.93 5.891 -11.797 1 89.25 137 GLY B N 1
ATOM 3814 C CA . GLY B 1 137 ? -3.924 6.805 -10.664 1 89.25 137 GLY B CA 1
ATOM 3815 C C . GLY B 1 137 ? -3.395 8.18 -11.016 1 89.25 137 GLY B C 1
ATOM 3816 O O . GLY B 1 137 ? -3.961 9.195 -10.594 1 89.25 137 GLY B O 1
ATOM 3817 N N . LEU B 1 138 ? -2.295 8.234 -11.773 1 83.81 138 LEU B N 1
ATOM 3818 C CA . LEU B 1 138 ? -1.701 9.5 -12.188 1 83.81 138 LEU B CA 1
ATOM 3819 C C . LEU B 1 138 ? -2.676 10.312 -13.039 1 83.81 138 LEU B C 1
ATOM 3821 O O . LEU B 1 138 ? -2.828 11.516 -12.836 1 83.81 138 LEU B O 1
ATOM 3825 N N . LEU B 1 139 ? -3.322 9.703 -13.875 1 83.06 139 LEU B N 1
ATOM 3826 C CA . LEU B 1 139 ? -4.277 10.375 -14.75 1 83.06 139 LEU B CA 1
ATOM 3827 C C . LEU B 1 139 ? -5.477 10.883 -13.953 1 83.06 139 LEU B C 1
ATOM 3829 O O . LEU B 1 139 ? -5.992 11.969 -14.227 1 83.06 139 LEU B O 1
ATOM 3833 N N . PHE B 1 140 ? -5.855 10.125 -13.062 1 84.12 140 PHE B N 1
ATOM 3834 C CA . PHE B 1 140 ? -6.984 10.5 -12.219 1 84.12 140 PHE B CA 1
ATOM 3835 C C . PHE B 1 140 ? -6.656 11.734 -11.383 1 84.12 140 PHE B C 1
ATOM 3837 O O . PHE B 1 140 ? -7.477 12.648 -11.266 1 84.12 140 PHE B O 1
ATOM 3844 N N . THR B 1 141 ? -5.547 11.766 -10.805 1 76.44 141 THR B N 1
ATOM 3845 C CA . THR B 1 141 ? -5.156 12.891 -9.961 1 76.44 141 THR B CA 1
ATOM 3846 C C . THR B 1 141 ? -4.906 14.141 -10.797 1 76.44 141 THR B C 1
ATOM 3848 O O . THR B 1 141 ? -5.105 15.258 -10.328 1 76.44 141 THR B O 1
ATOM 3851 N N . TRP B 1 142 ? -4.395 13.945 -11.984 1 72.25 142 TRP B N 1
ATOM 3852 C CA . TRP B 1 142 ? -4.16 15.062 -12.883 1 72.25 142 TRP B CA 1
ATOM 3853 C C . TRP B 1 142 ? -5.469 15.773 -13.219 1 72.25 142 TRP B C 1
ATOM 3855 O O . TRP B 1 142 ? -5.508 17 -13.32 1 72.25 142 TRP B O 1
ATOM 3865 N N . GLY B 1 143 ? -6.555 15.141 -13.398 1 65.94 143 GLY B N 1
ATOM 3866 C CA . GLY B 1 143 ? -7.824 15.711 -13.812 1 65.94 143 GLY B CA 1
ATOM 3867 C C . GLY B 1 143 ? -8.648 16.25 -12.656 1 65.94 143 GLY B C 1
ATOM 3868 O O . GLY B 1 143 ? -9.391 17.219 -12.805 1 65.94 143 GLY B O 1
ATOM 3869 N N . LYS B 1 144 ? -8.844 15.562 -11.531 1 61.56 144 LYS B N 1
ATOM 3870 C CA . LYS B 1 144 ? -9.922 15.82 -10.578 1 61.56 144 LYS B CA 1
ATOM 3871 C C . LYS B 1 144 ? -9.367 16.172 -9.203 1 61.56 144 LYS B C 1
ATOM 3873 O O . LYS B 1 144 ? -10.102 16.172 -8.211 1 61.56 144 LYS B O 1
ATOM 3878 N N . SER B 1 145 ? -8.211 16.594 -8.93 1 55.53 145 SER B N 1
ATOM 3879 C CA . SER B 1 145 ? -7.676 16.625 -7.574 1 55.53 145 SER B CA 1
ATOM 3880 C C . SER B 1 145 ? -8.414 17.656 -6.715 1 55.53 145 SER B C 1
ATOM 3882 O O . SER B 1 145 ? -8.586 17.453 -5.512 1 55.53 145 SER B O 1
ATOM 3884 N N . SER B 1 146 ? -9.062 18.609 -7.297 1 53.69 146 SER B N 1
ATOM 3885 C CA . SER B 1 146 ? -9.453 19.75 -6.477 1 53.69 146 SER B CA 1
ATOM 3886 C C . SER B 1 146 ? -10.859 19.578 -5.906 1 53.69 146 SER B C 1
ATOM 3888 O O . SER B 1 146 ? -11.297 20.359 -5.066 1 53.69 146 SER B O 1
ATOM 3890 N N . ARG B 1 147 ? -11.531 18.375 -6.074 1 59.22 147 ARG B N 1
ATOM 3891 C CA . ARG B 1 147 ? -12.945 18.406 -5.719 1 59.22 147 ARG B CA 1
ATOM 3892 C C . ARG B 1 147 ? -13.273 17.344 -4.672 1 59.22 147 ARG B C 1
ATOM 3894 O O . ARG B 1 147 ? -14.438 17.172 -4.301 1 59.22 147 ARG B O 1
ATOM 3901 N N . PHE B 1 148 ? -12.375 16.75 -3.953 1 65.06 148 PHE B N 1
ATOM 3902 C CA . PHE B 1 148 ? -12.656 15.641 -3.057 1 65.06 148 PHE B CA 1
ATOM 3903 C C . PHE B 1 148 ? -13.266 16.125 -1.752 1 65.06 148 PHE B C 1
ATOM 3905 O O . PHE B 1 148 ? -14.031 15.414 -1.107 1 65.06 148 PHE B O 1
ATOM 3912 N N . ASP B 1 149 ? -13.039 17.312 -1.478 1 64.19 149 ASP B N 1
ATOM 3913 C CA . ASP B 1 149 ? -13.445 17.828 -0.171 1 64.19 149 ASP B CA 1
ATOM 3914 C C . ASP B 1 149 ? -14.898 18.297 -0.19 1 64.19 149 ASP B C 1
ATOM 3916 O O . ASP B 1 149 ? -15.594 18.219 0.824 1 64.19 149 ASP B O 1
ATOM 3920 N N . LYS B 1 150 ? -15.344 18.766 -1.233 1 65.5 150 LYS B N 1
ATOM 3921 C CA . LYS B 1 150 ? -16.688 19.359 -1.27 1 65.5 150 LYS B CA 1
ATOM 3922 C C . LYS B 1 150 ? -17.75 18.266 -1.299 1 65.5 150 LYS B C 1
ATOM 3924 O O . LYS B 1 150 ? -18.781 18.391 -0.627 1 65.5 150 LYS B O 1
ATOM 3929 N N . ASP B 1 151 ? -17.516 17.203 -1.886 1 78.5 151 ASP B N 1
ATOM 3930 C CA . ASP B 1 151 ? -18.469 16.109 -1.999 1 78.5 151 ASP B CA 1
ATOM 3931 C C . ASP B 1 151 ? -17.859 14.797 -1.493 1 78.5 151 ASP B C 1
ATOM 3933 O O . ASP B 1 151 ? -17.922 13.773 -2.182 1 78.5 151 ASP B O 1
ATOM 3937 N N . SER B 1 152 ? -17.469 14.812 -0.218 1 79.06 152 SER B N 1
ATOM 3938 C CA . SER B 1 152 ? -16.703 13.695 0.327 1 79.06 152 SER B CA 1
ATOM 3939 C C . SER B 1 152 ? -17.547 12.43 0.402 1 79.06 152 SER B C 1
ATOM 3941 O O . SER B 1 152 ? -17.062 11.328 0.125 1 79.06 152 SER B O 1
ATOM 3943 N N . LYS B 1 153 ? -18.828 12.594 0.766 1 82.81 153 LYS B N 1
ATOM 3944 C CA . LYS B 1 153 ? -19.672 11.414 0.867 1 82.81 153 LYS B CA 1
ATOM 3945 C C . LYS B 1 153 ? -19.875 10.758 -0.497 1 82.81 153 LYS B C 1
ATOM 3947 O O . LYS B 1 153 ? -19.828 9.531 -0.614 1 82.81 153 LYS B O 1
ATOM 3952 N N . SER B 1 154 ? -20.031 11.539 -1.442 1 83.5 154 SER B N 1
ATOM 3953 C CA . SER B 1 154 ? -20.219 11.023 -2.797 1 83.5 154 SER B CA 1
ATOM 3954 C C . SER B 1 154 ? -18.969 10.336 -3.309 1 83.5 154 SER B C 1
ATOM 3956 O O . SER B 1 154 ? -19.047 9.281 -3.945 1 83.5 154 SER B O 1
ATOM 3958 N N . TRP B 1 155 ? -17.922 10.906 -3.031 1 84.88 155 TRP B N 1
ATOM 3959 C CA . TRP B 1 155 ? -16.656 10.344 -3.502 1 84.88 155 TRP B CA 1
ATOM 3960 C C . TRP B 1 155 ? -16.328 9.055 -2.748 1 84.88 155 TRP B C 1
ATOM 3962 O O . TRP B 1 155 ? -15.703 8.148 -3.305 1 84.88 155 TRP B O 1
ATOM 3972 N N . ARG B 1 156 ? -16.688 9.023 -1.523 1 90.31 156 ARG B N 1
ATOM 3973 C CA . ARG B 1 156 ? -16.516 7.781 -0.781 1 90.31 156 ARG B CA 1
ATOM 3974 C C . ARG B 1 156 ? -17.375 6.668 -1.38 1 90.31 156 ARG B C 1
ATOM 3976 O O . ARG B 1 156 ? -16.922 5.527 -1.504 1 90.31 156 ARG B O 1
ATOM 3983 N N . LEU B 1 157 ? -18.547 7.07 -1.705 1 88.94 157 LEU B N 1
ATOM 3984 C CA . LEU B 1 157 ? -19.406 6.098 -2.361 1 88.94 157 LEU B CA 1
ATOM 3985 C C . LEU B 1 157 ? -18.828 5.664 -3.699 1 88.94 157 LEU B C 1
ATOM 3987 O O . LEU B 1 157 ? -18.844 4.477 -4.031 1 88.94 157 LEU B O 1
ATOM 3991 N N . PHE B 1 158 ? -18.391 6.574 -4.441 1 88.94 158 PHE B N 1
ATOM 3992 C CA . PHE B 1 158 ? -17.703 6.27 -5.695 1 88.94 158 PHE B CA 1
ATOM 3993 C C . PHE B 1 158 ? -16.562 5.289 -5.469 1 88.94 158 PHE B C 1
ATOM 3995 O O . PHE B 1 158 ? -16.438 4.293 -6.188 1 88.94 158 PHE B O 1
ATOM 4002 N N . ALA B 1 159 ? -15.703 5.562 -4.496 1 93.06 159 ALA B N 1
ATOM 4003 C CA . ALA B 1 159 ? -14.562 4.707 -4.176 1 93.06 159 ALA B CA 1
ATOM 4004 C C . ALA B 1 159 ? -15.016 3.283 -3.867 1 93.06 159 ALA B C 1
ATOM 4006 O O . ALA B 1 159 ? -14.445 2.316 -4.375 1 93.06 159 ALA B O 1
ATOM 4007 N N . ASP B 1 160 ? -16.031 3.188 -3.17 1 93.69 160 ASP B N 1
ATOM 4008 C CA . ASP B 1 160 ? -16.516 1.876 -2.748 1 93.69 160 ASP B CA 1
ATOM 4009 C C . ASP B 1 160 ? -17.125 1.111 -3.922 1 93.69 160 ASP B C 1
ATOM 4011 O O . ASP B 1 160 ? -16.922 -0.098 -4.055 1 93.69 160 ASP B O 1
ATOM 4015 N N . VAL B 1 161 ? -17.859 1.764 -4.691 1 92.75 161 VAL B N 1
ATOM 4016 C CA . VAL B 1 161 ? -18.5 1.122 -5.836 1 92.75 161 VAL B CA 1
ATOM 4017 C C . VAL B 1 161 ? -17.438 0.638 -6.816 1 92.75 161 VAL B C 1
ATOM 4019 O O . VAL B 1 161 ? -17.5 -0.5 -7.289 1 92.75 161 VAL B O 1
ATOM 4022 N N . ILE B 1 162 ? -16.531 1.48 -7.121 1 95.56 162 ILE B N 1
ATOM 4023 C CA . ILE B 1 162 ? -15.492 1.115 -8.078 1 95.56 162 ILE B CA 1
ATOM 4024 C C . ILE B 1 162 ? -14.648 -0.027 -7.516 1 95.56 162 ILE B C 1
ATOM 4026 O O . ILE B 1 162 ? -14.18 -0.889 -8.266 1 95.56 162 ILE B O 1
ATOM 4030 N N . ASN B 1 163 ? -14.414 -0.013 -6.242 1 96.62 163 ASN B N 1
ATOM 4031 C CA . ASN B 1 163 ? -13.711 -1.119 -5.605 1 96.62 163 ASN B CA 1
ATOM 4032 C C . ASN B 1 163 ? -14.469 -2.434 -5.762 1 96.62 163 ASN B C 1
ATOM 4034 O O . ASN B 1 163 ? -13.867 -3.482 -5.984 1 96.62 163 ASN B O 1
ATOM 4038 N N . ASN B 1 164 ? -15.766 -2.371 -5.566 1 97.38 164 ASN B N 1
ATOM 4039 C CA . ASN B 1 164 ? -16.594 -3.562 -5.746 1 97.38 164 ASN B CA 1
ATOM 4040 C C . ASN B 1 164 ? -16.516 -4.09 -7.176 1 97.38 164 ASN B C 1
ATOM 4042 O O . ASN B 1 164 ? -16.453 -5.301 -7.395 1 97.38 164 ASN B O 1
ATOM 4046 N N . VAL B 1 165 ? -16.469 -3.234 -8.086 1 97.25 165 VAL B N 1
ATOM 4047 C CA . VAL B 1 165 ? -16.344 -3.621 -9.484 1 97.25 165 VAL B CA 1
ATOM 4048 C C . VAL B 1 165 ? -14.977 -4.27 -9.711 1 97.25 165 VAL B C 1
ATOM 4050 O O . VAL B 1 165 ? -14.875 -5.316 -10.352 1 97.25 165 VAL B O 1
ATOM 4053 N N . ALA B 1 166 ? -13.969 -3.674 -9.203 1 98.19 166 ALA B N 1
ATOM 4054 C CA . ALA B 1 166 ? -12.609 -4.188 -9.344 1 98.19 166 ALA B CA 1
ATOM 4055 C C . ALA B 1 166 ? -12.492 -5.598 -8.773 1 98.19 166 ALA B C 1
ATOM 4057 O O . ALA B 1 166 ? -11.984 -6.504 -9.438 1 98.19 166 ALA B O 1
ATOM 4058 N N . LEU B 1 167 ? -12.984 -5.75 -7.598 1 98.06 167 LEU B N 1
ATOM 4059 C CA . LEU B 1 167 ? -12.906 -7.051 -6.941 1 98.06 167 LEU B CA 1
ATOM 4060 C C . LEU B 1 167 ? -13.664 -8.109 -7.738 1 98.06 167 LEU B C 1
ATOM 4062 O O . LEU B 1 167 ? -13.203 -9.25 -7.855 1 98.06 167 LEU B O 1
ATOM 4066 N N . THR B 1 168 ? -14.781 -7.727 -8.219 1 97.81 168 THR B N 1
ATOM 4067 C CA . THR B 1 168 ? -15.57 -8.648 -9.016 1 97.81 168 THR B CA 1
ATOM 4068 C C . THR B 1 168 ? -14.828 -9.047 -10.289 1 97.81 168 THR B C 1
ATOM 4070 O O . THR B 1 168 ? -14.797 -10.227 -10.656 1 97.81 168 THR B O 1
ATOM 4073 N N . MET B 1 169 ? -14.242 -8.125 -10.922 1 97.75 169 MET B N 1
ATOM 4074 C CA . MET B 1 169 ? -13.469 -8.391 -12.125 1 97.75 169 MET B CA 1
ATOM 4075 C C . MET B 1 169 ? -12.312 -9.344 -11.836 1 97.75 169 MET B C 1
ATOM 4077 O O . MET B 1 169 ? -12.094 -10.305 -12.57 1 97.75 169 MET B O 1
ATOM 4081 N N . GLU B 1 170 ? -11.641 -9.086 -10.812 1 97.94 170 GLU B N 1
ATOM 4082 C CA . GLU B 1 170 ? -10.508 -9.93 -10.445 1 97.94 170 GLU B CA 1
ATOM 4083 C C . GLU B 1 170 ? -10.961 -11.336 -10.07 1 97.94 170 GLU B C 1
ATOM 4085 O O . GLU B 1 170 ? -10.312 -12.32 -10.438 1 97.94 170 GLU B O 1
ATOM 4090 N N . TRP B 1 171 ? -11.992 -11.406 -9.359 1 97.69 171 TRP B N 1
ATOM 4091 C CA . TRP B 1 171 ? -12.469 -12.703 -8.891 1 97.69 171 TRP B CA 1
ATOM 4092 C C . TRP B 1 171 ? -12.93 -13.57 -10.055 1 97.69 171 TRP B C 1
ATOM 4094 O O . TRP B 1 171 ? -12.727 -14.781 -10.062 1 97.69 171 TRP B O 1
ATOM 4104 N N . THR B 1 172 ? -13.531 -13.039 -11.07 1 96.69 172 THR B N 1
ATOM 4105 C CA . THR B 1 172 ? -14.086 -13.773 -12.195 1 96.69 172 THR B CA 1
ATOM 4106 C C . THR B 1 172 ? -13.039 -13.977 -13.289 1 96.69 172 THR B C 1
ATOM 4108 O O . THR B 1 172 ? -13.242 -14.758 -14.219 1 96.69 172 THR B O 1
ATOM 4111 N N . ALA B 1 173 ? -11.945 -13.32 -13.164 1 96.69 173 ALA B N 1
ATOM 4112 C CA . ALA B 1 173 ? -10.945 -13.25 -14.234 1 96.69 173 ALA B CA 1
ATOM 4113 C C . ALA B 1 173 ? -10.484 -14.648 -14.648 1 96.69 173 ALA B C 1
ATOM 4115 O O . ALA B 1 173 ? -10.359 -14.938 -15.836 1 96.69 173 ALA B O 1
ATOM 4116 N N . PRO B 1 174 ? -10.266 -15.594 -13.727 1 95 174 PRO B N 1
ATOM 4117 C CA . PRO B 1 174 ? -9.727 -16.906 -14.094 1 95 174 PRO B CA 1
ATOM 4118 C C . PRO B 1 174 ? -10.711 -17.734 -14.906 1 95 174 PRO B C 1
ATOM 4120 O O . PRO B 1 174 ? -10.336 -18.781 -15.461 1 95 174 PRO B O 1
ATOM 4123 N N . LEU B 1 175 ? -11.977 -17.359 -14.961 1 94.19 175 LEU B N 1
ATOM 4124 C CA . LEU B 1 175 ? -12.984 -18.062 -15.75 1 94.19 175 LEU B CA 1
ATOM 4125 C C . LEU B 1 175 ? -12.781 -17.828 -17.234 1 94.19 175 LEU B C 1
ATOM 4127 O O . LEU B 1 175 ? -13.383 -18.5 -18.078 1 94.19 175 LEU B O 1
ATOM 4131 N N . PHE B 1 176 ? -11.875 -16.922 -17.625 1 94.56 176 PHE B N 1
ATOM 4132 C CA . PHE B 1 176 ? -11.648 -16.531 -19.016 1 94.56 176 PHE B CA 1
ATOM 4133 C C . PHE B 1 176 ? -10.234 -16.891 -19.438 1 94.56 176 PHE B C 1
ATOM 4135 O O . PHE B 1 176 ? -9.375 -17.188 -18.609 1 94.56 176 PHE B O 1
ATOM 4142 N N . PRO B 1 177 ? -10.039 -16.844 -20.859 1 93.62 177 PRO B N 1
ATOM 4143 C CA . PRO B 1 177 ? -8.68 -17.125 -21.328 1 93.62 177 PRO B CA 1
ATOM 4144 C C . PRO B 1 177 ? -7.672 -16.078 -20.859 1 93.62 177 PRO B C 1
ATOM 4146 O O . PRO B 1 177 ? -8.062 -15 -20.391 1 93.62 177 PRO B O 1
ATOM 4149 N N . THR B 1 178 ? -6.434 -16.328 -21 1 92.25 178 THR B N 1
ATOM 4150 C CA . THR B 1 178 ? -5.324 -15.594 -20.406 1 92.25 178 THR B CA 1
ATOM 4151 C C . THR B 1 178 ? -5.371 -14.125 -20.828 1 92.25 178 THR B C 1
ATOM 4153 O O . THR B 1 178 ? -5.199 -13.227 -20 1 92.25 178 THR B O 1
ATOM 4156 N N . PRO B 1 179 ? -5.656 -13.797 -22.109 1 92.44 179 PRO B N 1
ATOM 4157 C CA . PRO B 1 179 ? -5.676 -12.375 -22.469 1 92.44 179 PRO B CA 1
ATOM 4158 C C . PRO B 1 179 ? -6.789 -11.602 -21.766 1 92.44 179 PRO B C 1
ATOM 4160 O O . PRO B 1 179 ? -6.59 -10.453 -21.375 1 92.44 179 PRO B O 1
ATOM 4163 N N . VAL B 1 180 ? -7.914 -12.234 -21.625 1 95.5 180 VAL B N 1
ATOM 4164 C CA . VAL B 1 180 ? -9.039 -11.594 -20.953 1 95.5 180 VAL B CA 1
ATOM 4165 C C . VAL B 1 180 ? -8.766 -11.523 -19.453 1 95.5 180 VAL B C 1
ATOM 4167 O O . VAL B 1 180 ? -9.102 -10.523 -18.812 1 95.5 180 VAL B O 1
ATOM 4170 N N . PHE B 1 181 ? -8.18 -12.625 -18.969 1 96.5 181 PHE B N 1
ATOM 4171 C CA . PHE B 1 181 ? -7.742 -12.625 -17.578 1 96.5 181 PHE B CA 1
ATOM 4172 C C . PHE B 1 181 ? -6.871 -11.414 -17.281 1 96.5 181 PHE B C 1
ATOM 4174 O O . PHE B 1 181 ? -7.129 -10.672 -16.328 1 96.5 181 PHE B O 1
ATOM 4181 N N . PHE B 1 182 ? -5.918 -11.188 -18.109 1 95.62 182 PHE B N 1
ATOM 4182 C CA . PHE B 1 182 ? -4.98 -10.086 -17.922 1 95.62 182 PHE B CA 1
ATOM 4183 C C . PHE B 1 182 ? -5.684 -8.742 -18.062 1 95.62 182 PHE B C 1
ATOM 4185 O O . PHE B 1 182 ? -5.441 -7.828 -17.266 1 95.62 182 PHE B O 1
ATOM 4192 N N . ALA B 1 183 ? -6.527 -8.609 -18.984 1 96.38 183 ALA B N 1
ATOM 4193 C CA . ALA B 1 183 ? -7.25 -7.363 -19.219 1 96.38 183 ALA B CA 1
ATOM 4194 C C . ALA B 1 183 ? -8.133 -7.016 -18.016 1 96.38 183 ALA B C 1
ATOM 4196 O O . ALA B 1 183 ? -8.188 -5.855 -17.594 1 96.38 183 ALA B O 1
ATOM 4197 N N . LEU B 1 184 ? -8.781 -7.992 -17.5 1 97.25 184 LEU B N 1
ATOM 4198 C CA . LEU B 1 184 ? -9.648 -7.781 -16.344 1 97.25 184 LEU B CA 1
ATOM 4199 C C . LEU B 1 184 ? -8.828 -7.367 -15.117 1 97.25 184 LEU B C 1
ATOM 4201 O O . LEU B 1 184 ? -9.195 -6.426 -14.414 1 97.25 184 LEU B O 1
ATOM 4205 N N . HIS B 1 185 ? -7.742 -8.031 -14.922 1 96.88 185 HIS B N 1
ATOM 4206 C CA . HIS B 1 185 ? -6.883 -7.703 -13.789 1 96.88 185 HIS B CA 1
ATOM 4207 C C . HIS B 1 185 ? -6.285 -6.309 -13.938 1 96.88 185 HIS B C 1
ATOM 4209 O O . HIS B 1 185 ? -6.219 -5.551 -12.961 1 96.88 185 HIS B O 1
ATOM 4215 N N . SER B 1 186 ? -5.852 -5.98 -15.109 1 96.88 186 SER B N 1
ATOM 4216 C CA . SER B 1 186 ? -5.254 -4.672 -15.359 1 96.88 186 SER B CA 1
ATOM 4217 C C . SER B 1 186 ? -6.273 -3.555 -15.172 1 96.88 186 SER B C 1
ATOM 4219 O O . SER B 1 186 ? -5.984 -2.545 -14.523 1 96.88 186 SER B O 1
ATOM 4221 N N . SER B 1 187 ? -7.445 -3.766 -15.672 1 97.12 187 SER B N 1
ATOM 4222 C CA . SER B 1 187 ? -8.516 -2.789 -15.492 1 97.12 187 SER B CA 1
ATOM 4223 C C . SER B 1 187 ? -8.906 -2.67 -14.023 1 97.12 187 SER B C 1
ATOM 4225 O O . SER B 1 187 ? -9.148 -1.567 -13.523 1 97.12 187 SER B O 1
ATOM 4227 N N . ALA B 1 188 ? -8.984 -3.805 -13.406 1 97.88 188 ALA B N 1
ATOM 4228 C CA . ALA B 1 188 ? -9.32 -3.814 -11.984 1 97.88 188 ALA B CA 1
ATOM 4229 C C . ALA B 1 188 ? -8.32 -2.992 -11.18 1 97.88 188 ALA B C 1
ATOM 4231 O O . ALA B 1 188 ? -8.711 -2.25 -10.273 1 97.88 188 ALA B O 1
ATOM 4232 N N . ASN B 1 189 ? -7.113 -3.113 -11.523 1 97.31 189 ASN B N 1
ATOM 4233 C CA . ASN B 1 189 ? -6.105 -2.393 -10.758 1 97.31 189 ASN B CA 1
ATOM 4234 C C . ASN B 1 189 ? -6.184 -0.888 -11 1 97.31 189 ASN B C 1
ATOM 4236 O O . ASN B 1 189 ? -5.812 -0.095 -10.133 1 97.31 189 ASN B O 1
ATOM 4240 N N . ILE B 1 190 ? -6.586 -0.494 -12.164 1 96.5 190 ILE B N 1
ATOM 4241 C CA . ILE B 1 190 ? -6.883 0.917 -12.383 1 96.5 190 ILE B CA 1
ATOM 4242 C C . ILE B 1 190 ? -7.98 1.368 -11.422 1 96.5 190 ILE B C 1
ATOM 4244 O O . ILE B 1 190 ? -7.852 2.404 -10.766 1 96.5 190 ILE B O 1
ATOM 4248 N N . PHE B 1 191 ? -8.953 0.562 -11.32 1 97 191 PHE B N 1
ATOM 4249 C CA . PHE B 1 191 ? -10.062 0.885 -10.43 1 97 191 PHE B CA 1
ATOM 4250 C C . PHE B 1 191 ? -9.602 0.924 -8.977 1 97 191 PHE B C 1
ATOM 4252 O O . PHE B 1 191 ? -10.023 1.795 -8.211 1 97 191 PHE B O 1
ATOM 4259 N N . HIS B 1 192 ? -8.758 -0.044 -8.594 1 97.06 192 HIS B N 1
ATOM 4260 C CA . HIS B 1 192 ? -8.195 -0.005 -7.25 1 97.06 192 HIS B CA 1
ATOM 4261 C C . HIS B 1 192 ? -7.441 1.299 -7.004 1 97.06 192 HIS B C 1
ATOM 4263 O O . HIS B 1 192 ? -7.508 1.862 -5.91 1 97.06 192 HIS B O 1
ATOM 4269 N N . SER B 1 193 ? -6.75 1.747 -7.992 1 94.44 193 SER B N 1
ATOM 4270 C CA . SER B 1 193 ? -6 2.992 -7.875 1 94.44 193 SER B CA 1
ATOM 4271 C C . SER B 1 193 ? -6.93 4.184 -7.668 1 94.44 193 SER B C 1
ATOM 4273 O O . SER B 1 193 ? -6.676 5.031 -6.809 1 94.44 193 SER B O 1
ATOM 4275 N N . LEU B 1 194 ? -7.969 4.242 -8.43 1 92.44 194 LEU B N 1
ATOM 4276 C CA . LEU B 1 194 ? -8.953 5.305 -8.281 1 92.44 194 LEU B CA 1
ATOM 4277 C C . LEU B 1 194 ? -9.602 5.258 -6.902 1 92.44 194 LEU B C 1
ATOM 4279 O O . LEU B 1 194 ? -9.781 6.293 -6.262 1 92.44 194 LEU B O 1
ATOM 4283 N N . CYS B 1 195 ? -9.898 4.066 -6.52 1 94.38 195 CYS B N 1
ATOM 4284 C CA . CYS B 1 195 ? -10.477 3.873 -5.195 1 94.38 195 CYS B CA 1
ATOM 4285 C C . CYS B 1 195 ? -9.539 4.363 -4.105 1 94.38 195 CYS B C 1
ATOM 4287 O O . CYS B 1 195 ? -9.961 5.059 -3.18 1 94.38 195 CYS B O 1
ATOM 4289 N N . GLY B 1 196 ? -8.336 4.012 -4.281 1 92.62 196 GLY B N 1
ATOM 4290 C CA . GLY B 1 196 ? -7.348 4.426 -3.297 1 92.62 196 GLY B CA 1
ATOM 4291 C C . GLY B 1 196 ? -7.223 5.934 -3.176 1 92.62 196 GLY B C 1
ATOM 4292 O O . GLY B 1 196 ? -7.141 6.469 -2.068 1 92.62 196 GLY B O 1
ATOM 4293 N N . ILE B 1 197 ? -7.227 6.578 -4.234 1 87.56 197 ILE B N 1
ATOM 4294 C CA . ILE B 1 197 ? -7.07 8.031 -4.266 1 87.56 197 ILE B CA 1
ATOM 4295 C C . ILE B 1 197 ? -8.312 8.695 -3.688 1 87.56 197 ILE B C 1
ATOM 4297 O O . ILE B 1 197 ? -8.219 9.508 -2.762 1 87.56 197 ILE B O 1
ATOM 4301 N N . ALA B 1 198 ? -9.461 8.359 -4.242 1 88.44 198 ALA B N 1
ATOM 4302 C CA . ALA B 1 198 ? -10.711 8.953 -3.771 1 88.44 198 ALA B CA 1
ATOM 4303 C C . ALA B 1 198 ? -10.977 8.57 -2.318 1 88.44 198 ALA B C 1
ATOM 4305 O O . ALA B 1 198 ? -11.367 9.422 -1.512 1 88.44 198 ALA B O 1
ATOM 4306 N N . GLY B 1 199 ? -10.75 7.328 -2.053 1 91.56 199 GLY B N 1
ATOM 4307 C CA . GLY B 1 199 ? -10.945 6.855 -0.692 1 91.56 199 GLY B CA 1
ATOM 4308 C C . GLY B 1 199 ? -10.008 7.508 0.309 1 91.56 199 GLY B C 1
ATOM 4309 O O . GLY B 1 199 ? -10.414 7.836 1.425 1 91.56 199 GLY B O 1
ATOM 4310 N N . GLY B 1 200 ? -8.844 7.625 -0.094 1 88.12 200 GLY B N 1
ATOM 4311 C CA . GLY B 1 200 ? -7.871 8.281 0.767 1 88.12 200 GLY B CA 1
ATOM 4312 C C . GLY B 1 200 ? -8.211 9.734 1.053 1 88.12 200 GLY B C 1
ATOM 4313 O O . GLY B 1 200 ? -8.125 10.18 2.197 1 88.12 200 GLY B O 1
ATOM 4314 N N . ALA B 1 201 ? -8.539 10.461 0.068 1 84.81 201 ALA B N 1
ATOM 4315 C CA . ALA B 1 201 ? -8.898 11.867 0.216 1 84.81 201 ALA B CA 1
ATOM 4316 C C . ALA B 1 201 ? -10.109 12.031 1.125 1 84.81 201 ALA B C 1
ATOM 4318 O O . ALA B 1 201 ? -10.133 12.906 1.996 1 84.81 201 ALA B O 1
ATOM 4319 N N . THR B 1 202 ? -11.086 11.203 0.917 1 88.19 202 THR B N 1
ATOM 4320 C CA . THR B 1 202 ? -12.297 11.305 1.72 1 88.19 202 THR B CA 1
ATOM 4321 C C . THR B 1 202 ? -12.031 10.875 3.158 1 88.19 202 THR B C 1
ATOM 4323 O O . THR B 1 202 ? -12.602 11.438 4.098 1 88.19 202 THR B O 1
ATOM 4326 N N . CYS B 1 203 ? -11.18 9.859 3.268 1 91.94 203 CYS B N 1
ATOM 4327 C CA . CYS B 1 203 ? -10.812 9.414 4.605 1 91.94 203 CYS B CA 1
ATOM 4328 C C . CYS B 1 203 ? -10.172 10.539 5.406 1 91.94 203 CYS B C 1
ATOM 4330 O O . CYS B 1 203 ? -10.516 10.758 6.57 1 91.94 203 CYS B O 1
ATOM 4332 N N . THR B 1 204 ? -9.328 11.219 4.809 1 85.69 204 THR B N 1
ATOM 4333 C CA . THR B 1 204 ? -8.672 12.344 5.461 1 85.69 204 THR B CA 1
ATOM 4334 C C . THR B 1 204 ? -9.688 13.414 5.848 1 85.69 204 THR B C 1
ATOM 4336 O O . THR B 1 204 ? -9.617 13.984 6.934 1 85.69 204 THR B O 1
ATOM 4339 N N . ALA B 1 205 ? -10.555 13.68 4.969 1 85.31 205 ALA B N 1
ATOM 4340 C CA . ALA B 1 205 ? -11.602 14.664 5.242 1 85.31 205 ALA B CA 1
ATOM 4341 C C . ALA B 1 205 ? -12.461 14.234 6.43 1 85.31 205 ALA B C 1
ATOM 4343 O O . ALA B 1 205 ? -12.797 15.055 7.289 1 85.31 205 ALA B O 1
ATOM 4344 N N . PHE B 1 206 ? -12.812 12.984 6.512 1 91.5 206 PHE B N 1
ATOM 4345 C CA . PHE B 1 206 ? -13.609 12.461 7.613 1 91.5 206 PHE B CA 1
ATOM 4346 C C . PHE B 1 206 ? -12.844 12.555 8.93 1 91.5 206 PHE B C 1
ATOM 4348 O O . PHE B 1 206 ? -13.414 12.922 9.961 1 91.5 206 PHE B O 1
ATOM 4355 N N . GLN B 1 207 ? -11.562 12.18 8.859 1 90.81 207 GLN B N 1
ATOM 4356 C CA . GLN B 1 207 ? -10.75 12.242 10.07 1 90.81 207 GLN B CA 1
ATOM 4357 C C . GLN B 1 207 ? -10.641 13.68 10.586 1 90.81 207 GLN B C 1
ATOM 4359 O O . GLN B 1 207 ? -10.664 13.914 11.789 1 90.81 207 GLN B O 1
ATOM 4364 N N . ALA B 1 208 ? -10.539 14.578 9.648 1 88.62 208 ALA B N 1
ATOM 4365 C CA . ALA B 1 208 ? -10.516 15.984 10.023 1 88.62 208 ALA B CA 1
ATOM 4366 C C . ALA B 1 208 ? -11.836 16.406 10.664 1 88.62 208 ALA B C 1
ATOM 4368 O O . ALA B 1 208 ? -11.844 17.188 11.617 1 88.62 208 ALA B O 1
ATOM 4369 N N . HIS B 1 209 ? -12.891 15.953 10.164 1 87.25 209 HIS B N 1
ATOM 4370 C CA . HIS B 1 209 ? -14.219 16.25 10.688 1 87.25 209 HIS B CA 1
ATOM 4371 C C . HIS B 1 209 ? -14.359 15.758 12.125 1 87.25 209 HIS B C 1
ATOM 4373 O O . HIS B 1 209 ? -14.984 16.422 12.953 1 87.25 209 HIS B O 1
ATOM 4379 N N . PHE B 1 210 ? -13.703 14.68 12.477 1 92.75 210 PHE B N 1
ATOM 4380 C CA . PHE B 1 210 ? -13.852 14.07 13.797 1 92.75 210 PHE B CA 1
ATOM 4381 C C . PHE B 1 210 ? -13 14.797 14.828 1 92.75 210 PHE B C 1
ATOM 4383 O O . PHE B 1 210 ? -13.219 14.648 16.031 1 92.75 210 PHE B O 1
ATOM 4390 N N . ALA B 1 211 ? -12.023 15.508 14.336 1 91.19 211 ALA B N 1
ATOM 4391 C CA . ALA B 1 211 ? -11.047 16.109 15.234 1 91.19 211 ALA B CA 1
ATOM 4392 C C . ALA B 1 211 ? -11.617 17.375 15.891 1 91.19 211 ALA B C 1
ATOM 4394 O O . ALA B 1 211 ? -11.789 18.406 15.234 1 91.19 211 ALA B O 1
ATOM 4395 N N . LYS B 1 212 ? -11.797 17.312 17.203 1 89.62 212 LYS B N 1
ATOM 4396 C CA . LYS B 1 212 ? -12.305 18.469 17.938 1 89.62 212 LYS B CA 1
ATOM 4397 C C . LYS B 1 212 ? -11.164 19.297 18.531 1 89.62 212 LYS B C 1
ATOM 4399 O O . LYS B 1 212 ? -11.328 20.484 18.797 1 89.62 212 LYS B O 1
ATOM 4404 N N . ARG B 1 213 ? -10.094 18.672 18.797 1 87.44 213 ARG B N 1
ATOM 4405 C CA . ARG B 1 213 ? -8.984 19.328 19.5 1 87.44 213 ARG B CA 1
ATOM 4406 C C . ARG B 1 213 ? -7.715 19.297 18.656 1 87.44 213 ARG B C 1
ATOM 4408 O O . ARG B 1 213 ? -6.641 18.969 19.172 1 87.44 213 ARG B O 1
ATOM 4415 N N . ASN B 1 214 ? -7.812 19.391 17.484 1 84.25 214 ASN B N 1
ATOM 4416 C CA . ASN B 1 214 ? -6.672 19.375 16.578 1 84.25 214 ASN B CA 1
ATOM 4417 C C . ASN B 1 214 ? -5.852 18.094 16.734 1 84.25 214 ASN B C 1
ATOM 4419 O O . ASN B 1 214 ? -4.625 18.156 16.812 1 84.25 214 ASN B O 1
ATOM 4423 N N . ASN B 1 215 ? -6.543 17.094 16.922 1 88.62 215 ASN B N 1
ATOM 4424 C CA . ASN B 1 215 ? -5.922 15.789 17.125 1 88.62 215 ASN B CA 1
ATOM 4425 C C . ASN B 1 215 ? -6.098 14.883 15.906 1 88.62 215 ASN B C 1
ATOM 4427 O O . ASN B 1 215 ? -6.34 13.688 16.047 1 88.62 215 ASN B O 1
ATOM 4431 N N . ILE B 1 216 ? -6.035 15.445 14.781 1 87.25 216 ILE B N 1
ATOM 4432 C CA . ILE B 1 216 ? -6.25 14.711 13.547 1 87.25 216 ILE B CA 1
ATOM 4433 C C . ILE B 1 216 ? -5.246 13.562 13.445 1 87.25 216 ILE B C 1
ATOM 4435 O O . ILE B 1 216 ? -5.59 12.469 13.008 1 87.25 216 ILE B O 1
ATOM 4439 N N . GLY B 1 217 ? -3.945 13.805 13.828 1 86.19 217 GLY B N 1
ATOM 4440 C CA . GLY B 1 217 ? -2.932 12.766 13.773 1 86.19 217 GLY B CA 1
ATOM 4441 C C . GLY B 1 217 ? -3.271 11.555 14.625 1 86.19 217 GLY B C 1
ATOM 4442 O O . GLY B 1 217 ? -3.084 10.414 14.203 1 86.19 217 GLY B O 1
ATOM 4443 N N . ASP B 1 218 ? -3.719 11.852 15.742 1 87.94 218 ASP B N 1
ATOM 4444 C CA . ASP B 1 218 ? -4.105 10.773 16.641 1 87.94 218 ASP B CA 1
ATOM 4445 C C . ASP B 1 218 ? -5.281 9.984 16.078 1 87.94 218 ASP B C 1
ATOM 4447 O O . ASP B 1 218 ? -5.277 8.75 16.125 1 87.94 218 ASP B O 1
ATOM 4451 N N . ILE B 1 219 ? -6.219 10.664 15.57 1 92 219 ILE B N 1
ATOM 4452 C CA . ILE B 1 219 ? -7.402 10.023 15 1 92 219 ILE B CA 1
ATOM 4453 C C . ILE B 1 219 ? -7.008 9.172 13.797 1 92 219 ILE B C 1
ATOM 4455 O O . ILE B 1 219 ? -7.477 8.039 13.648 1 92 219 ILE B O 1
ATOM 4459 N N . CYS B 1 220 ? -6.141 9.648 12.984 1 89.94 220 CYS B N 1
ATOM 4460 C CA . CYS B 1 220 ? -5.652 8.914 11.828 1 89.94 220 CYS B CA 1
ATOM 4461 C C . CYS B 1 220 ? -4.934 7.637 12.25 1 89.94 220 CYS B C 1
ATOM 4463 O O . CYS B 1 220 ? -5.121 6.582 11.648 1 89.94 220 CYS B O 1
ATOM 4465 N N . SER B 1 221 ? -4.125 7.824 13.227 1 86.44 221 SER B N 1
ATOM 4466 C CA . SER B 1 221 ? -3.381 6.668 13.719 1 86.44 221 SER B CA 1
ATOM 4467 C C . SER B 1 221 ? -4.324 5.59 14.25 1 86.44 221 SER B C 1
ATOM 4469 O O . SER B 1 221 ? -4.137 4.402 13.969 1 86.44 221 SER B O 1
ATOM 4471 N N . LYS B 1 222 ? -5.297 5.945 15.008 1 88.5 222 LYS B N 1
ATOM 4472 C CA . LYS B 1 222 ? -6.242 4.984 15.562 1 88.5 222 LYS B CA 1
ATOM 4473 C C . LYS B 1 222 ? -7.086 4.344 14.469 1 88.5 222 LYS B C 1
ATOM 4475 O O . LYS B 1 222 ? -7.34 3.135 14.5 1 88.5 222 LYS B O 1
ATOM 4480 N N . HIS B 1 223 ? -7.52 5.168 13.539 1 92.12 223 HIS B N 1
ATOM 4481 C CA . HIS B 1 223 ? -8.242 4.629 12.398 1 92.12 223 HIS B CA 1
ATOM 4482 C C . HIS B 1 223 ? -7.414 3.578 11.664 1 92.12 223 HIS B C 1
ATOM 4484 O O . HIS B 1 223 ? -7.934 2.525 11.281 1 92.12 223 HIS B O 1
ATOM 4490 N N . GLY B 1 224 ? -6.16 3.842 11.508 1 91.12 224 GLY B N 1
ATOM 4491 C CA . GLY B 1 224 ? -5.254 2.881 10.898 1 91.12 224 GLY B CA 1
ATOM 4492 C C . GLY B 1 224 ? -5.137 1.59 11.68 1 91.12 224 GLY B C 1
ATOM 4493 O O . GLY B 1 224 ? -5.141 0.501 11.102 1 91.12 224 GLY B O 1
ATOM 4494 N N . ASN B 1 225 ? -5 1.742 12.945 1 88.12 225 ASN B N 1
ATOM 4495 C CA . ASN B 1 225 ? -4.914 0.567 13.805 1 88.12 225 ASN B CA 1
ATOM 4496 C C . ASN B 1 225 ? -6.184 -0.275 13.734 1 88.12 225 ASN B C 1
ATOM 4498 O O . ASN B 1 225 ? -6.117 -1.506 13.727 1 88.12 225 ASN B O 1
ATOM 4502 N N . ILE B 1 226 ? -7.312 0.395 13.711 1 92.44 226 ILE B N 1
ATOM 4503 C CA . ILE B 1 226 ? -8.586 -0.305 13.602 1 92.44 226 ILE B CA 1
ATOM 4504 C C . ILE B 1 226 ? -8.641 -1.069 12.281 1 92.44 226 ILE B C 1
ATOM 4506 O O . ILE B 1 226 ? -9.023 -2.24 12.25 1 92.44 226 ILE B O 1
ATOM 4510 N N . GLY B 1 227 ? -8.211 -0.436 11.219 1 93.62 227 GLY B N 1
ATOM 4511 C CA . GLY B 1 227 ? -8.156 -1.105 9.93 1 93.62 227 GLY B CA 1
ATOM 4512 C C . GLY B 1 227 ? -7.277 -2.346 9.945 1 93.62 227 GLY B C 1
ATOM 4513 O O . GLY B 1 227 ? -7.645 -3.377 9.375 1 93.62 227 GLY B O 1
ATOM 4514 N N . ARG B 1 228 ? -6.164 -2.25 10.516 1 92.56 228 ARG B N 1
ATOM 4515 C CA . ARG B 1 228 ? -5.242 -3.377 10.625 1 92.56 228 ARG B CA 1
ATOM 4516 C C . ARG B 1 228 ? -5.852 -4.504 11.453 1 92.56 228 ARG B C 1
ATOM 4518 O O . ARG B 1 228 ? -5.707 -5.68 11.117 1 92.56 228 ARG B O 1
ATOM 4525 N N . ALA B 1 229 ? -6.484 -4.137 12.531 1 90.56 229 ALA B N 1
ATOM 4526 C CA . ALA B 1 229 ? -7.152 -5.145 13.352 1 90.56 229 ALA B CA 1
ATOM 4527 C C . ALA B 1 229 ? -8.234 -5.867 12.555 1 90.56 229 ALA B C 1
ATOM 4529 O O . ALA B 1 229 ? -8.375 -7.086 12.656 1 90.56 229 ALA B O 1
ATOM 4530 N N . VAL B 1 230 ? -8.984 -5.102 11.82 1 94.44 230 VAL B N 1
ATOM 4531 C CA . VAL B 1 230 ? -10.039 -5.664 10.992 1 94.44 230 VAL B CA 1
ATOM 4532 C C . VAL B 1 230 ? -9.445 -6.656 9.992 1 94.44 230 VAL B C 1
ATOM 4534 O O . VAL B 1 230 ? -10.016 -7.727 9.766 1 94.44 230 VAL B O 1
ATOM 4537 N N . SER B 1 231 ? -8.32 -6.324 9.43 1 95.25 231 SER B N 1
ATOM 4538 C CA . SER B 1 231 ? -7.676 -7.219 8.477 1 95.25 231 SER B CA 1
ATOM 4539 C C . SER B 1 231 ? -7.23 -8.516 9.156 1 95.25 231 SER B C 1
ATOM 4541 O O . SER B 1 231 ? -7.293 -9.586 8.547 1 95.25 231 SER B O 1
ATOM 4543 N N . LEU B 1 232 ? -6.785 -8.438 10.375 1 93.19 232 LEU B N 1
ATOM 4544 C CA . LEU B 1 232 ? -6.371 -9.625 11.102 1 93.19 232 LEU B CA 1
ATOM 4545 C C . LEU B 1 232 ? -7.566 -10.516 11.422 1 93.19 232 LEU B C 1
ATOM 4547 O O . LEU B 1 232 ? -7.484 -11.742 11.297 1 93.19 232 LEU B O 1
ATOM 4551 N N . VAL B 1 233 ? -8.602 -9.906 11.812 1 94.25 233 VAL B N 1
ATOM 4552 C CA . VAL B 1 233 ? -9.828 -10.656 12.055 1 94.25 233 VAL B CA 1
ATOM 4553 C C . VAL B 1 233 ? -10.297 -11.312 10.766 1 94.25 233 VAL B C 1
ATOM 4555 O O . VAL B 1 233 ? -10.719 -12.477 10.766 1 94.25 233 VAL B O 1
ATOM 4558 N N . GLY B 1 234 ? -10.281 -10.523 9.719 1 95.38 234 GLY B N 1
ATOM 4559 C CA . GLY B 1 234 ? -10.633 -11.078 8.422 1 95.38 234 GLY B CA 1
ATOM 4560 C C . GLY B 1 234 ? -9.781 -12.266 8.023 1 95.38 234 GLY B C 1
ATOM 4561 O O . GLY B 1 234 ? -10.281 -13.25 7.484 1 95.38 234 GLY B O 1
ATOM 4562 N N . LEU B 1 235 ? -8.508 -12.133 8.273 1 94.75 235 LEU B N 1
ATOM 4563 C CA . LEU B 1 235 ? -7.582 -13.227 7.98 1 94.75 235 LEU B CA 1
ATOM 4564 C C . LEU B 1 235 ? -7.973 -14.484 8.742 1 94.75 235 LEU B C 1
ATOM 4566 O O . LEU B 1 235 ? -8.039 -15.57 8.156 1 94.75 235 LEU B O 1
ATOM 4570 N N . LEU B 1 236 ? -8.25 -14.352 10 1 93.44 236 LEU B N 1
ATOM 4571 C CA . LEU B 1 236 ? -8.633 -15.484 10.836 1 93.44 236 LEU B CA 1
ATOM 4572 C C . LEU B 1 236 ? -9.953 -16.094 10.352 1 93.44 236 LEU B C 1
ATOM 4574 O O . LEU B 1 236 ? -10.062 -17.312 10.211 1 93.44 236 LEU B O 1
ATOM 4578 N N . LEU B 1 237 ? -10.867 -15.258 10.078 1 93.38 237 LEU B N 1
ATOM 4579 C CA . LEU B 1 237 ? -12.18 -15.719 9.633 1 93.38 237 LEU B CA 1
ATOM 4580 C C . LEU B 1 237 ? -12.078 -16.422 8.289 1 93.38 237 LEU B C 1
ATOM 4582 O O . LEU B 1 237 ? -12.727 -17.453 8.07 1 93.38 237 LEU B O 1
ATOM 4586 N N . SER B 1 238 ? -11.352 -15.859 7.406 1 93.44 238 SER B N 1
ATOM 4587 C CA . SER B 1 238 ? -11.195 -16.484 6.098 1 93.44 238 SER B CA 1
ATOM 4588 C C . SER B 1 238 ? -10.531 -17.844 6.215 1 93.44 238 SER B C 1
ATOM 4590 O O . SER B 1 238 ? -10.922 -18.797 5.52 1 93.44 238 SER B O 1
ATOM 4592 N N . THR B 1 239 ? -9.523 -17.953 7.039 1 91.5 239 THR B N 1
ATOM 4593 C CA . THR B 1 239 ? -8.859 -19.219 7.258 1 91.5 239 THR B CA 1
ATOM 4594 C C . THR B 1 239 ? -9.844 -20.266 7.773 1 91.5 239 THR B C 1
ATOM 4596 O O . THR B 1 239 ? -9.867 -21.406 7.285 1 91.5 239 THR B O 1
ATOM 4599 N N . LEU B 1 240 ? -10.609 -19.875 8.656 1 89.62 240 LEU B N 1
ATOM 4600 C CA . LEU B 1 240 ? -11.617 -20.781 9.227 1 89.62 240 LEU B CA 1
ATOM 4601 C C . LEU B 1 240 ? -12.633 -21.188 8.164 1 89.62 240 LEU B C 1
ATOM 4603 O O . LEU B 1 240 ? -13.039 -22.359 8.109 1 89.62 240 LEU B O 1
ATOM 4607 N N . CYS B 1 241 ? -13.031 -20.281 7.352 1 89.06 241 CYS B N 1
ATOM 4608 C CA . CYS B 1 241 ? -14.016 -20.562 6.309 1 89.06 241 CYS B CA 1
ATOM 4609 C C . CYS B 1 241 ? -13.469 -21.562 5.297 1 89.06 241 CYS B C 1
ATOM 4611 O O . CYS B 1 241 ? -14.164 -22.5 4.91 1 89.06 241 CYS B O 1
ATOM 4613 N N . PHE B 1 242 ? -12.273 -21.406 4.871 1 88.44 242 PHE B N 1
ATOM 4614 C CA . PHE B 1 242 ? -11.68 -22.312 3.896 1 88.44 242 PHE B CA 1
ATOM 4615 C C . PHE B 1 242 ? -11.398 -23.672 4.52 1 88.44 242 PHE B C 1
ATOM 4617 O O . PHE B 1 242 ? -11.492 -24.703 3.848 1 88.44 242 PHE B O 1
ATOM 4624 N N . TRP B 1 243 ? -11.102 -23.641 5.785 1 84.75 243 TRP B N 1
ATOM 4625 C CA . TRP B 1 243 ? -10.852 -24.891 6.496 1 84.75 243 TRP B CA 1
ATOM 4626 C C . TRP B 1 243 ? -12.156 -25.656 6.719 1 84.75 243 TRP B C 1
ATOM 4628 O O . TRP B 1 243 ? -12.172 -26.891 6.645 1 84.75 243 TRP B O 1
ATOM 4638 N N . SER B 1 244 ? -13.219 -25.031 6.93 1 83.44 244 SER B N 1
ATOM 4639 C CA . SER B 1 244 ? -14.477 -25.656 7.328 1 83.44 244 SER B CA 1
ATOM 4640 C C . SER B 1 244 ? -15.297 -26.062 6.109 1 83.44 244 SER B C 1
ATOM 4642 O O . SER B 1 244 ? -16.156 -26.938 6.199 1 83.44 244 SER B O 1
ATOM 4644 N N . SER B 1 245 ? -15.102 -25.328 5.094 1 79.88 245 SER B N 1
ATOM 4645 C CA . SER B 1 245 ? -16 -25.594 3.977 1 79.88 245 SER B CA 1
ATOM 4646 C C . SER B 1 245 ? -15.227 -25.875 2.693 1 79.88 245 SER B C 1
ATOM 4648 O O . SER B 1 245 ? -14.617 -24.969 2.117 1 79.88 245 SER B O 1
ATOM 4650 N N . SER B 1 246 ? -15.383 -27.078 2.301 1 83.25 246 SER B N 1
ATOM 4651 C CA . SER B 1 246 ? -14.812 -27.453 1.008 1 83.25 246 SER B CA 1
ATOM 4652 C C . SER B 1 246 ? -15.617 -26.859 -0.142 1 83.25 246 SER B C 1
ATOM 4654 O O . SER B 1 246 ? -15.117 -26.734 -1.262 1 83.25 246 SER B O 1
ATOM 4656 N N . LEU B 1 247 ? -16.781 -26.422 0.208 1 82.94 247 LEU B N 1
ATOM 4657 C CA . LEU B 1 247 ? -17.672 -25.906 -0.813 1 82.94 247 LEU B CA 1
ATOM 4658 C C . LEU B 1 247 ? -17.172 -24.562 -1.34 1 82.94 247 LEU B C 1
ATOM 4660 O O . LEU B 1 247 ? -17.375 -24.234 -2.512 1 82.94 247 LEU B O 1
ATOM 4664 N N . LEU B 1 248 ? -16.562 -23.812 -0.521 1 88.88 248 LEU B N 1
ATOM 4665 C CA . LEU B 1 248 ? -16.062 -22.5 -0.93 1 88.88 248 LEU B CA 1
ATOM 4666 C C . LEU B 1 248 ? -15 -22.641 -2.018 1 88.88 248 LEU B C 1
ATOM 4668 O O . LEU B 1 248 ? -14.898 -21.797 -2.906 1 88.88 248 LEU B O 1
ATOM 4672 N N . GLU B 1 249 ? -14.367 -23.734 -1.98 1 85.44 249 GLU B N 1
ATOM 4673 C CA . GLU B 1 249 ? -13.289 -23.984 -2.93 1 85.44 249 GLU B CA 1
ATOM 4674 C C . GLU B 1 249 ? -13.789 -24.734 -4.16 1 85.44 249 GLU B C 1
ATOM 4676 O O . GLU B 1 249 ? -13.336 -24.469 -5.277 1 85.44 249 GLU B O 1
ATOM 4681 N N . ASN B 1 250 ? -14.703 -25.672 -3.982 1 87.31 250 ASN B N 1
ATOM 4682 C CA . ASN B 1 250 ? -15 -26.641 -5.027 1 87.31 250 ASN B CA 1
ATOM 4683 C C . ASN B 1 250 ? -16.328 -26.344 -5.711 1 87.31 250 ASN B C 1
ATOM 4685 O O . ASN B 1 250 ? -16.672 -26.969 -6.711 1 87.31 250 ASN B O 1
ATOM 4689 N N . SER B 1 251 ? -17.094 -25.469 -5.191 1 91.94 251 SER B N 1
ATOM 4690 C CA . SER B 1 251 ? -18.375 -25.125 -5.789 1 91.94 251 SER B CA 1
ATOM 4691 C C . SER B 1 251 ? -18.422 -23.656 -6.219 1 91.94 251 SER B C 1
ATOM 4693 O O . SER B 1 251 ? -18.531 -22.766 -5.379 1 91.94 251 SER B O 1
ATOM 4695 N N . LEU B 1 252 ? -18.453 -23.453 -7.516 1 91.5 252 LEU B N 1
ATOM 4696 C CA . LEU B 1 252 ? -18.453 -22.109 -8.07 1 91.5 252 LEU B CA 1
ATOM 4697 C C . LEU B 1 252 ? -19.734 -21.359 -7.676 1 91.5 252 LEU B C 1
ATOM 4699 O O . LEU B 1 252 ? -19.672 -20.219 -7.25 1 91.5 252 LEU B O 1
ATOM 4703 N N . PRO B 1 253 ? -20.922 -22.016 -7.734 1 92.75 253 PRO B N 1
ATOM 4704 C CA . PRO B 1 253 ? -22.141 -21.297 -7.328 1 92.75 253 PRO B CA 1
ATOM 4705 C C . PRO B 1 253 ? -22.109 -20.875 -5.859 1 92.75 253 PRO B C 1
ATOM 4707 O O . PRO B 1 253 ? -22.594 -19.797 -5.516 1 92.75 253 PRO B O 1
ATOM 4710 N N . PHE B 1 254 ? -21.641 -21.719 -5.086 1 92.88 254 PHE B N 1
ATOM 4711 C CA . PHE B 1 254 ? -21.547 -21.375 -3.67 1 92.88 254 PHE B CA 1
ATOM 4712 C C . PHE B 1 254 ? -20.609 -20.203 -3.447 1 92.88 254 PHE B C 1
ATOM 4714 O O . PHE B 1 254 ? -20.922 -19.266 -2.721 1 92.88 254 PHE B O 1
ATOM 4721 N N . SER B 1 255 ? -19.406 -20.344 -4.043 1 94.06 255 SER B N 1
ATOM 4722 C CA . SER B 1 255 ? -18.438 -19.25 -3.938 1 94.06 255 SER B CA 1
ATOM 4723 C C . SER B 1 255 ? -19.016 -17.938 -4.453 1 94.06 255 SER B C 1
ATOM 4725 O O . SER B 1 255 ? -18.781 -16.875 -3.863 1 94.06 255 SER B O 1
ATOM 4727 N N . PHE B 1 256 ? -19.703 -18.016 -5.52 1 95.12 256 PHE B N 1
ATOM 4728 C CA . PHE B 1 256 ? -20.359 -16.844 -6.094 1 95.12 256 PHE B CA 1
ATOM 4729 C C . PHE B 1 256 ? -21.391 -16.266 -5.133 1 95.12 256 PHE B C 1
ATOM 4731 O O . PHE B 1 256 ? -21.484 -15.055 -4.969 1 95.12 256 PHE B O 1
ATOM 4738 N N . GLY B 1 257 ? -22.125 -17.156 -4.555 1 95 257 GLY B N 1
ATOM 4739 C CA . GLY B 1 257 ? -23.094 -16.719 -3.566 1 95 257 GLY B CA 1
ATOM 4740 C C . GLY B 1 257 ? -22.469 -15.984 -2.393 1 95 257 GLY B C 1
ATOM 4741 O O . GLY B 1 257 ? -22.953 -14.938 -1.972 1 95 257 GLY B O 1
ATOM 4742 N N . VAL B 1 258 ? -21.422 -16.516 -1.872 1 94.75 258 VAL B N 1
ATOM 4743 C CA . VAL B 1 258 ? -20.719 -15.906 -0.749 1 94.75 258 VAL B CA 1
ATOM 4744 C C . VAL B 1 258 ? -20.156 -14.547 -1.168 1 94.75 258 VAL B C 1
ATOM 4746 O O . VAL B 1 258 ? -20.281 -13.57 -0.431 1 94.75 258 VAL B O 1
ATOM 4749 N N . PHE B 1 259 ? -19.547 -14.484 -2.379 1 96.94 259 PHE B N 1
ATOM 4750 C CA . PHE B 1 259 ? -18.969 -13.25 -2.893 1 96.94 259 PHE B CA 1
ATOM 4751 C C . PHE B 1 259 ? -20.047 -12.172 -3.018 1 96.94 259 PHE B C 1
ATOM 4753 O O . PHE B 1 259 ? -19.828 -11.031 -2.602 1 96.94 259 PHE B O 1
ATOM 4760 N N . CYS B 1 260 ? -21.188 -12.539 -3.529 1 96.62 260 CYS B N 1
ATOM 4761 C CA . CYS B 1 260 ? -22.297 -11.602 -3.689 1 96.62 260 CYS B CA 1
ATOM 4762 C C . CYS B 1 260 ? -22.844 -11.164 -2.336 1 96.62 260 CYS B C 1
ATOM 4764 O O . CYS B 1 260 ? -23.156 -9.992 -2.139 1 96.62 260 CYS B O 1
ATOM 4766 N N . PHE B 1 261 ? -23 -12.102 -1.484 1 96.19 261 PHE B N 1
ATOM 4767 C CA . PHE B 1 261 ? -23.469 -11.812 -0.134 1 96.19 261 PHE B CA 1
ATOM 4768 C C . PHE B 1 261 ? -22.578 -10.781 0.539 1 96.19 261 PHE B C 1
ATOM 4770 O O . PHE B 1 261 ? -23.078 -9.789 1.085 1 96.19 261 PHE B O 1
ATOM 4777 N N . LEU B 1 262 ? -21.281 -10.992 0.49 1 97.5 262 LEU B N 1
ATOM 4778 C CA . LEU B 1 262 ? -20.328 -10.078 1.096 1 97.5 262 LEU B CA 1
ATOM 4779 C C . LEU B 1 262 ? -20.375 -8.711 0.411 1 97.5 262 LEU B C 1
ATOM 4781 O O . LEU B 1 262 ? -20.203 -7.684 1.062 1 97.5 262 LEU B O 1
ATOM 4785 N N . THR B 1 263 ? -20.625 -8.656 -0.89 1 97.56 263 THR B N 1
ATOM 4786 C CA . THR B 1 263 ? -20.734 -7.398 -1.627 1 97.56 263 THR B CA 1
ATOM 4787 C C . THR B 1 263 ? -21.938 -6.594 -1.165 1 97.56 263 THR B C 1
ATOM 4789 O O . THR B 1 263 ? -21.844 -5.387 -0.933 1 97.56 263 THR B O 1
ATOM 4792 N N . VAL B 1 264 ? -23.031 -7.227 -1.03 1 96.19 264 VAL B N 1
ATOM 4793 C CA . VAL B 1 264 ? -24.266 -6.566 -0.599 1 96.19 264 VAL B CA 1
ATOM 4794 C C . VAL B 1 264 ? -24.078 -5.984 0.8 1 96.19 264 VAL B C 1
ATOM 4796 O O . VAL B 1 264 ? -24.422 -4.828 1.052 1 96.19 264 VAL B O 1
ATOM 4799 N N . PHE B 1 265 ? -23.484 -6.762 1.663 1 96.06 265 PHE B N 1
ATOM 4800 C CA . PHE B 1 265 ? -23.25 -6.273 3.02 1 96.06 265 PHE B CA 1
ATOM 4801 C C . PHE B 1 265 ? -22.219 -5.16 3.027 1 96.06 265 PHE B C 1
ATOM 4803 O O . PHE B 1 265 ? -22.297 -4.23 3.832 1 96.06 265 PHE B O 1
ATOM 4810 N N . HIS B 1 266 ? -21.219 -5.277 2.193 1 97.19 266 HIS B N 1
ATOM 4811 C CA . HIS B 1 266 ? -20.25 -4.195 2.047 1 97.19 266 HIS B CA 1
ATOM 4812 C C . HIS B 1 266 ? -20.953 -2.877 1.728 1 97.19 266 HIS B C 1
ATOM 4814 O O . HIS B 1 266 ? -20.688 -1.858 2.371 1 97.19 266 HIS B O 1
ATOM 4820 N N . ILE B 1 267 ? -21.875 -2.904 0.775 1 94.44 267 ILE B N 1
ATOM 4821 C CA . ILE B 1 267 ? -22.594 -1.708 0.351 1 94.44 267 ILE B CA 1
ATOM 4822 C C . ILE B 1 267 ? -23.5 -1.232 1.476 1 94.44 267 ILE B C 1
ATOM 4824 O O . ILE B 1 267 ? -23.578 -0.036 1.769 1 94.44 267 ILE B O 1
ATOM 4828 N N . TYR B 1 268 ? -24.172 -2.111 2.055 1 92.75 268 TYR B N 1
ATOM 4829 C CA . TYR B 1 268 ? -25.094 -1.796 3.145 1 92.75 268 TYR B CA 1
ATOM 4830 C C . TYR B 1 268 ? -24.359 -1.087 4.281 1 92.75 268 TYR B C 1
ATOM 4832 O O . TYR B 1 268 ? -24.812 -0.041 4.758 1 92.75 268 TYR B O 1
ATOM 4840 N N . PHE B 1 269 ? -23.25 -1.626 4.742 1 95.06 269 PHE B N 1
ATOM 4841 C CA . PHE B 1 269 ? -22.484 -1.036 5.832 1 95.06 269 PHE B CA 1
ATOM 4842 C C . PHE B 1 269 ? -21.891 0.309 5.418 1 95.06 269 PHE B C 1
ATOM 4844 O O . PHE B 1 269 ? -21.766 1.216 6.242 1 95.06 269 PHE B O 1
ATOM 4851 N N . ASN B 1 270 ? -21.516 0.424 4.145 1 94.38 270 ASN B N 1
ATOM 4852 C CA . ASN B 1 270 ? -21.031 1.704 3.637 1 94.38 270 ASN B CA 1
ATOM 4853 C C . ASN B 1 270 ? -22.094 2.793 3.766 1 94.38 270 ASN B C 1
ATOM 4855 O O . ASN B 1 270 ? -21.797 3.902 4.215 1 94.38 270 ASN B O 1
ATOM 4859 N N . ILE B 1 271 ? -23.312 2.494 3.369 1 90 271 ILE B N 1
ATOM 4860 C CA . ILE B 1 271 ? -24.406 3.447 3.455 1 90 271 ILE B CA 1
ATOM 4861 C C . ILE B 1 271 ? -24.656 3.826 4.914 1 90 271 ILE B C 1
ATOM 4863 O O . ILE B 1 271 ? -24.844 5.004 5.234 1 90 271 ILE B O 1
ATOM 4867 N N . LEU B 1 272 ? -24.641 2.889 5.793 1 91.5 272 LEU B N 1
ATOM 4868 C CA . LEU B 1 272 ? -24.828 3.162 7.211 1 91.5 272 LEU B CA 1
ATOM 4869 C C . LEU B 1 272 ? -23.719 4.066 7.742 1 91.5 272 LEU B C 1
ATOM 4871 O O . LEU B 1 272 ? -23.984 4.965 8.547 1 91.5 272 LEU B O 1
ATOM 4875 N N . ALA B 1 273 ? -22.484 3.777 7.301 1 93.62 273 ALA B N 1
ATOM 4876 C CA . ALA B 1 273 ? -21.344 4.605 7.715 1 93.62 273 ALA B CA 1
ATOM 4877 C C . ALA B 1 273 ? -21.516 6.043 7.238 1 93.62 273 ALA B C 1
ATOM 4879 O O . ALA B 1 273 ? -21.312 6.988 8.008 1 93.62 273 ALA B O 1
ATOM 4880 N N . LEU B 1 274 ? -21.891 6.227 6.008 1 89.94 274 LEU B N 1
ATOM 4881 C CA . LEU B 1 274 ? -22.047 7.559 5.43 1 89.94 274 LEU B CA 1
ATOM 4882 C C . LEU B 1 274 ? -23.203 8.305 6.086 1 89.94 274 LEU B C 1
ATOM 4884 O O . LEU B 1 274 ? -23.125 9.523 6.281 1 89.94 274 LEU B O 1
ATOM 4888 N N . ARG B 1 275 ? -24.219 7.629 6.438 1 86.69 275 ARG B N 1
ATOM 4889 C CA . ARG B 1 275 ? -25.375 8.242 7.082 1 86.69 275 ARG B CA 1
ATOM 4890 C C . ARG B 1 275 ? -25.047 8.664 8.508 1 86.69 275 ARG B C 1
ATOM 4892 O O . ARG B 1 275 ? -25.688 9.562 9.062 1 86.69 275 ARG B O 1
ATOM 4899 N N . SER B 1 276 ? -24.094 8.039 9.086 1 87.75 276 SER B N 1
ATOM 4900 C CA . SER B 1 276 ? -23.703 8.367 10.453 1 87.75 276 SER B CA 1
ATOM 4901 C C . SER B 1 276 ? -22.922 9.672 10.508 1 87.75 276 SER B C 1
ATOM 4903 O O . SER B 1 276 ? -22.797 10.281 11.57 1 87.75 276 SER B O 1
ATOM 4905 N N . LEU B 1 277 ? -22.375 10.086 9.391 1 87.44 277 LEU B N 1
ATOM 4906 C CA . LEU B 1 277 ? -21.531 11.273 9.344 1 87.44 277 LEU B CA 1
ATOM 4907 C C . LEU B 1 277 ? -22.375 12.547 9.328 1 87.44 277 LEU B C 1
ATOM 4909 O O . LEU B 1 277 ? -23.219 12.719 8.461 1 87.44 277 LEU B O 1
ATOM 4913 N N . HIS B 1 278 ? -22.125 13.391 10.336 1 82.19 278 HIS B N 1
ATOM 4914 C CA . HIS B 1 278 ? -22.766 14.695 10.406 1 82.19 278 HIS B CA 1
ATOM 4915 C C . HIS B 1 278 ? -21.797 15.805 10.023 1 82.19 278 HIS B C 1
ATOM 4917 O O . HIS B 1 278 ? -21.297 16.531 10.898 1 82.19 278 HIS B O 1
ATOM 4923 N N . LEU B 1 279 ? -21.641 16 8.773 1 73.44 279 LEU B N 1
ATOM 4924 C CA . LEU B 1 279 ? -20.672 16.969 8.289 1 73.44 279 LEU B CA 1
ATOM 4925 C C . LEU B 1 279 ? -21.25 18.375 8.328 1 73.44 279 LEU B C 1
ATOM 4927 O O . LEU B 1 279 ? -22.422 18.578 7.98 1 73.44 279 LEU B O 1
ATOM 4931 N N . ALA B 1 280 ? -20.453 19.203 8.82 1 64.12 280 ALA B N 1
ATOM 4932 C CA . ALA B 1 280 ? -20.891 20.594 8.969 1 64.12 280 ALA B CA 1
ATOM 4933 C C . ALA B 1 280 ? -20.594 21.391 7.707 1 64.12 280 ALA B C 1
ATOM 4935 O O . ALA B 1 280 ? -20.859 22.594 7.652 1 64.12 280 ALA B O 1
ATOM 4936 N N . VAL B 1 281 ? -20.156 20.766 6.738 1 60.22 281 VAL B N 1
ATOM 4937 C CA . VAL B 1 281 ? -19.859 21.484 5.504 1 60.22 281 VAL B CA 1
ATOM 4938 C C . VAL B 1 281 ? -21.062 21.422 4.566 1 60.22 281 VAL B C 1
ATOM 4940 O O . VAL B 1 281 ? -21.656 20.359 4.391 1 60.22 281 VAL B O 1
ATOM 4943 N N . LEU B 1 282 ? -21.438 22.578 4.199 1 57.25 282 LEU B N 1
ATOM 4944 C CA . LEU B 1 282 ? -22.562 22.656 3.279 1 57.25 282 LEU B CA 1
ATOM 4945 C C . LEU B 1 282 ? -22.125 22.375 1.849 1 57.25 282 LEU B C 1
ATOM 4947 O O . LEU B 1 282 ? -21.219 23.031 1.331 1 57.25 282 LEU B O 1
ATOM 4951 N N . ASN B 1 283 ? -22.484 21.25 1.411 1 58.62 283 ASN B N 1
ATOM 4952 C CA . ASN B 1 283 ? -22.328 21.031 -0.023 1 58.62 283 ASN B CA 1
ATOM 4953 C C . ASN B 1 283 ? -23.641 21.281 -0.77 1 58.62 283 ASN B C 1
ATOM 4955 O O . ASN B 1 283 ? -24.625 21.734 -0.179 1 58.62 283 ASN B O 1
ATOM 4959 N N . LYS B 1 284 ? -23.547 21.156 -2.115 1 56.22 284 LYS B N 1
ATOM 4960 C CA . LYS B 1 284 ? -24.703 21.453 -2.939 1 56.22 284 LYS B CA 1
ATOM 4961 C C . LYS B 1 284 ? -25.922 20.656 -2.48 1 56.22 284 LYS B C 1
ATOM 4963 O O . LYS B 1 284 ? -27.016 21.203 -2.342 1 56.22 284 LYS B O 1
ATOM 4968 N N . GLU B 1 285 ? -25.672 19.484 -2.197 1 60.38 285 GLU B N 1
ATOM 4969 C CA . GLU B 1 285 ? -26.766 18.594 -1.837 1 60.38 285 GLU B CA 1
ATOM 4970 C C . GLU B 1 285 ? -27.344 18.953 -0.467 1 60.38 285 GLU B C 1
ATOM 4972 O O . GLU B 1 285 ? -28.562 19.078 -0.31 1 60.38 285 GLU B O 1
ATOM 4977 N N . ARG B 1 286 ? -26.516 19.141 0.445 1 65 286 ARG B N 1
ATOM 4978 C CA . ARG B 1 286 ? -26.953 19.516 1.782 1 65 286 ARG B CA 1
ATOM 4979 C C . ARG B 1 286 ? -27.625 20.891 1.771 1 65 286 ARG B C 1
ATOM 4981 O O . ARG B 1 286 ? -28.609 21.109 2.473 1 65 286 ARG B O 1
ATOM 4988 N N . GLY B 1 287 ? -26.984 21.672 0.966 1 63.28 287 GLY B N 1
ATOM 4989 C CA . GLY B 1 287 ? -27.578 22.984 0.812 1 63.28 287 GLY B CA 1
ATOM 4990 C C . GLY B 1 287 ? -29 22.922 0.269 1 63.28 287 GLY B C 1
ATOM 4991 O O . GLY B 1 287 ? -29.875 23.641 0.736 1 63.28 287 GLY B O 1
ATOM 4992 N N . TYR B 1 288 ? -29.094 22.062 -0.687 1 61.72 288 TYR B N 1
ATOM 4993 C CA . TYR B 1 288 ? -30.406 21.891 -1.276 1 61.72 288 TYR B CA 1
ATOM 4994 C C . TYR B 1 288 ? -31.406 21.391 -0.235 1 61.72 288 TYR B C 1
ATOM 4996 O O . TYR B 1 288 ? -32.531 21.906 -0.143 1 61.72 288 TYR B O 1
ATOM 5004 N N . ILE B 1 289 ? -31.031 20.5 0.527 1 67 289 ILE B N 1
ATOM 5005 C CA . ILE B 1 289 ? -31.906 19.906 1.528 1 67 289 ILE B CA 1
ATOM 5006 C C . ILE B 1 289 ? -32.312 20.953 2.568 1 67 289 ILE B C 1
ATOM 5008 O O . ILE B 1 289 ? -33.469 21.062 2.939 1 67 289 ILE B O 1
ATOM 5012 N N . VAL B 1 290 ? -31.328 21.672 2.977 1 67.94 290 VAL B N 1
ATOM 5013 C CA . VAL B 1 290 ? -31.578 22.703 3.982 1 67.94 290 VAL B CA 1
ATOM 5014 C C . VAL B 1 290 ? -32.5 23.781 3.41 1 67.94 290 VAL B C 1
ATOM 5016 O O . VAL B 1 290 ? -33.469 24.203 4.07 1 67.94 290 VAL B O 1
ATOM 5019 N N . ALA B 1 291 ? -32.219 24.109 2.17 1 63.59 291 ALA B N 1
ATOM 5020 C CA . ALA B 1 291 ? -33 25.156 1.523 1 63.59 291 ALA B CA 1
ATOM 5021 C C . ALA B 1 291 ? -34.438 24.688 1.292 1 63.59 291 ALA B C 1
ATOM 5023 O O . ALA B 1 291 ? -35.375 25.438 1.551 1 63.59 291 ALA B O 1
ATOM 5024 N N . GLU B 1 292 ? -34.531 23.547 0.802 1 65.19 292 GLU B N 1
ATOM 5025 C CA . GLU B 1 292 ? -35.844 22.984 0.543 1 65.19 292 GLU B CA 1
ATOM 5026 C C . GLU B 1 292 ? -36.656 22.891 1.826 1 65.19 292 GLU B C 1
ATOM 5028 O O . GLU B 1 292 ? -37.844 23.266 1.845 1 65.19 292 GLU B O 1
ATOM 5033 N N . HIS B 1 293 ? -36.062 22.422 2.818 1 66.12 293 HIS B N 1
ATOM 5034 C CA . HIS B 1 293 ? -36.75 22.297 4.09 1 66.12 293 HIS B CA 1
ATOM 5035 C C . HIS B 1 293 ? -37.125 23.656 4.66 1 66.12 293 HIS B C 1
ATOM 5037 O O . HIS B 1 293 ? -38.219 23.844 5.207 1 66.12 293 HIS B O 1
ATOM 5043 N N . TYR B 1 294 ? -36.25 24.484 4.496 1 65.12 294 TYR B N 1
ATOM 5044 C CA . TYR B 1 294 ? -36.5 25.828 5 1 65.12 294 TYR B CA 1
ATOM 5045 C C . TYR B 1 294 ? -37.656 26.484 4.242 1 65.12 294 TYR B C 1
ATOM 5047 O O . TYR B 1 294 ? -38.5 27.156 4.84 1 65.12 294 TYR B O 1
ATOM 5055 N N . ILE B 1 295 ? -37.688 26.328 3.07 1 61.72 295 ILE B N 1
ATOM 5056 C CA . ILE B 1 295 ? -38.75 26.906 2.232 1 61.72 295 ILE B CA 1
ATOM 5057 C C . ILE B 1 295 ? -40.094 26.312 2.598 1 61.72 295 ILE B C 1
ATOM 5059 O O . ILE B 1 295 ? -41.094 27.016 2.691 1 61.72 295 ILE B O 1
ATOM 5063 N N . CYS B 1 296 ? -40.031 25.078 2.883 1 66.56 296 CYS B N 1
ATOM 5064 C CA . CYS B 1 296 ? -41.281 24.375 3.141 1 66.56 296 CYS B CA 1
ATOM 5065 C C . CYS B 1 296 ? -41.719 24.547 4.59 1 66.56 296 CYS B C 1
ATOM 5067 O O . CYS B 1 296 ? -42.906 24.688 4.871 1 66.56 296 CYS B O 1
ATOM 5069 N N . HIS B 1 297 ? -40.688 24.516 5.504 1 69.44 297 HIS B N 1
ATOM 5070 C CA . HIS B 1 297 ? -41.094 24.438 6.91 1 69.44 297 HIS B CA 1
ATOM 5071 C C . HIS B 1 297 ? -40.562 25.656 7.68 1 69.44 297 HIS B C 1
ATOM 5073 O O . HIS B 1 297 ? -40.906 25.828 8.852 1 69.44 297 HIS B O 1
ATOM 5079 N N . LYS B 1 298 ? -39.844 26.562 7.008 1 67.69 298 LYS B N 1
ATOM 5080 C CA . LYS B 1 298 ? -39.25 27.766 7.594 1 67.69 298 LYS B CA 1
ATOM 5081 C C . LYS B 1 298 ? -38.406 27.438 8.82 1 67.69 298 LYS B C 1
ATOM 5083 O O . LYS B 1 298 ? -38.438 28.172 9.812 1 67.69 298 LYS B O 1
ATOM 5088 N N . GLN B 1 299 ? -37.938 26.219 8.828 1 67.31 299 GLN B N 1
ATOM 5089 C CA . GLN B 1 299 ? -37.062 25.781 9.898 1 67.31 299 GLN B CA 1
ATOM 5090 C C . GLN B 1 299 ? -35.781 25.203 9.328 1 67.31 299 GLN B C 1
ATOM 5092 O O . GLN B 1 299 ? -35.781 24.562 8.281 1 67.31 299 GLN B O 1
ATOM 5097 N N . LEU B 1 300 ? -34.688 25.594 10.07 1 68.31 300 LEU B N 1
ATOM 5098 C CA . LEU B 1 300 ? -33.406 25.016 9.672 1 68.31 300 LEU B CA 1
ATOM 5099 C C . LEU B 1 300 ? -33.25 23.609 10.227 1 68.31 300 LEU B C 1
ATOM 5101 O O . LEU B 1 300 ? -33.562 23.359 11.391 1 68.31 300 LEU B O 1
ATOM 5105 N N . LEU B 1 301 ? -33 22.703 9.398 1 67.06 301 LEU B N 1
ATOM 5106 C CA . LEU B 1 301 ? -32.75 21.328 9.805 1 67.06 301 LEU B CA 1
ATOM 5107 C C . LEU B 1 301 ? -31.391 21.219 10.5 1 67.06 301 LEU B C 1
ATOM 5109 O O . LEU B 1 301 ? -30.438 21.922 10.148 1 67.06 301 LEU B O 1
ATOM 5113 N N . ASP B 1 302 ? -31.375 20.375 11.531 1 67.5 302 ASP B N 1
ATOM 5114 C CA . ASP B 1 302 ? -30.094 20.094 12.18 1 67.5 302 ASP B CA 1
ATOM 5115 C C . ASP B 1 302 ? -29.219 19.219 11.297 1 67.5 302 ASP B C 1
ATOM 5117 O O . ASP B 1 302 ? -29.703 18.547 10.375 1 67.5 302 ASP B O 1
ATOM 5121 N N . VAL B 1 303 ? -28 19.297 11.539 1 68.62 303 VAL B N 1
ATOM 5122 C CA . VAL B 1 303 ? -27 18.625 10.719 1 68.62 303 VAL B CA 1
ATOM 5123 C C . VAL B 1 303 ? -27.281 17.125 10.695 1 68.62 303 VAL B C 1
ATOM 5125 O O . VAL B 1 303 ? -27.141 16.484 9.656 1 68.62 303 VAL B O 1
ATOM 5128 N N . SER B 1 304 ? -27.672 16.594 11.742 1 70.12 304 SER B N 1
ATOM 5129 C CA . SER B 1 304 ? -27.953 15.172 11.836 1 70.12 304 SER B CA 1
ATOM 5130 C C . SER B 1 304 ? -29.141 14.789 10.945 1 70.12 304 SER B C 1
ATOM 5132 O O . SER B 1 304 ? -29.109 13.75 10.289 1 70.12 304 SER B O 1
ATOM 5134 N N . SER B 1 305 ? -30.141 15.625 10.922 1 67.88 305 SER B N 1
ATOM 5135 C CA . SER B 1 305 ? -31.328 15.367 10.109 1 67.88 305 SER B CA 1
ATOM 5136 C C . SER B 1 305 ? -31 15.469 8.617 1 67.88 305 SER B C 1
ATOM 5138 O O . SER B 1 305 ? -31.531 14.711 7.812 1 67.88 305 SER B O 1
ATOM 5140 N N . VAL B 1 306 ? -30.172 16.312 8.328 1 68.75 306 VAL B N 1
ATOM 5141 C CA . VAL B 1 306 ? -29.781 16.5 6.93 1 68.75 306 VAL B CA 1
ATOM 5142 C C . VAL B 1 306 ? -29 15.289 6.441 1 68.75 306 VAL B C 1
ATOM 5144 O O . VAL B 1 306 ? -29.203 14.82 5.32 1 68.75 306 VAL B O 1
ATOM 5147 N N . SER B 1 307 ? -28.156 14.789 7.277 1 70.06 307 SER B N 1
ATOM 5148 C CA . SER B 1 307 ? -27.297 13.656 6.914 1 70.06 307 SER B CA 1
ATOM 5149 C C . SER B 1 307 ? -28.141 12.414 6.613 1 70.06 307 SER B C 1
ATOM 5151 O O . SER B 1 307 ? -27.781 11.625 5.73 1 70.06 307 SER B O 1
ATOM 5153 N N . LYS B 1 308 ? -29.281 12.32 7.23 1 69.06 308 LYS B N 1
ATOM 5154 C CA . LYS B 1 308 ? -30.156 11.164 7.043 1 69.06 308 LYS B CA 1
ATOM 5155 C C . LYS B 1 308 ? -30.906 11.25 5.715 1 69.06 308 LYS B C 1
ATOM 5157 O O . LYS B 1 308 ? -31.266 10.219 5.137 1 69.06 308 LYS B O 1
ATOM 5162 N N . LYS B 1 309 ? -31.016 12.461 5.242 1 67.5 309 LYS B N 1
ATOM 5163 C CA . LYS B 1 309 ? -31.812 12.68 4.039 1 67.5 309 LYS B CA 1
ATOM 5164 C C . LYS B 1 309 ? -30.906 12.82 2.809 1 67.5 309 LYS B C 1
ATOM 5166 O O . LYS B 1 309 ? -31.406 12.812 1.676 1 67.5 309 LYS B O 1
ATOM 5171 N N . GLU B 1 310 ? -29.703 12.844 3.057 1 71.31 310 GLU B N 1
ATOM 5172 C CA . GLU B 1 310 ? -28.766 13.172 1.989 1 71.31 310 GLU B CA 1
ATOM 5173 C C . GLU B 1 310 ? -28.625 12.016 1.004 1 71.31 310 GLU B C 1
ATOM 5175 O O . GLU B 1 310 ? -28.484 10.859 1.41 1 71.31 310 GLU B O 1
ATOM 5180 N N . ARG B 1 311 ? -28.844 12.406 -0.328 1 59.69 311 ARG B N 1
ATOM 5181 C CA . ARG B 1 311 ? -28.562 11.453 -1.4 1 59.69 311 ARG B CA 1
ATOM 5182 C C . ARG B 1 311 ? -27.109 11.578 -1.86 1 59.69 311 ARG B C 1
ATOM 5184 O O . ARG B 1 311 ? -26.734 12.578 -2.482 1 59.69 311 ARG B O 1
ATOM 5191 N N . PHE B 1 312 ? -26.297 10.586 -1.644 1 68.94 312 PHE B N 1
ATOM 5192 C CA . PHE B 1 312 ? -24.844 10.648 -1.771 1 68.94 312 PHE B CA 1
ATOM 5193 C C . PHE B 1 312 ? -24.438 10.602 -3.236 1 68.94 312 PHE B C 1
ATOM 5195 O O . PHE B 1 312 ? -23.344 11.062 -3.594 1 68.94 312 PHE B O 1
ATOM 5202 N N . TRP B 1 313 ? -25.297 10.109 -4.086 1 62.91 313 TRP B N 1
ATOM 5203 C CA . TRP B 1 313 ? -24.891 9.852 -5.461 1 62.91 313 TRP B CA 1
ATOM 5204 C C . TRP B 1 313 ? -25.094 11.094 -6.332 1 62.91 313 TRP B C 1
ATOM 5206 O O . TRP B 1 313 ? -24.5 11.211 -7.406 1 62.91 313 TRP B O 1
ATOM 5216 N N . ARG B 1 314 ? -25.922 11.961 -5.922 1 54.94 314 ARG B N 1
ATOM 5217 C CA . ARG B 1 314 ? -26.359 13.047 -6.789 1 54.94 314 ARG B CA 1
ATOM 5218 C C . ARG B 1 314 ? -25.219 13.984 -7.137 1 54.94 314 ARG B C 1
ATOM 5220 O O . ARG B 1 314 ? -25.078 14.414 -8.289 1 54.94 314 ARG B O 1
ATOM 5227 N N . PRO B 1 315 ? -24.422 14.258 -6.23 1 52.12 315 PRO B N 1
ATOM 5228 C CA . PRO B 1 315 ? -23.328 15.188 -6.57 1 52.12 315 PRO B CA 1
ATOM 5229 C C . PRO B 1 315 ? -22.359 14.594 -7.586 1 52.12 315 PRO B C 1
ATOM 5231 O O . PRO B 1 315 ? -21.672 15.344 -8.289 1 52.12 315 PRO B O 1
ATOM 5234 N N . LEU B 1 316 ? -22.25 13.406 -7.59 1 53.56 316 LEU B N 1
ATOM 5235 C CA . LEU B 1 316 ? -21.359 12.766 -8.555 1 53.56 316 LEU B CA 1
ATOM 5236 C C . LEU B 1 316 ? -21.922 12.891 -9.969 1 53.56 316 LEU B C 1
ATOM 5238 O O . LEU B 1 316 ? -21.156 12.898 -10.945 1 53.56 316 LEU B O 1
ATOM 5242 N N . LEU B 1 317 ? -23.219 12.906 -10.008 1 51.25 317 LEU B N 1
ATOM 5243 C CA . LEU B 1 317 ? -23.891 12.93 -11.297 1 51.25 317 LEU B CA 1
ATOM 5244 C C . LEU B 1 317 ? -24.156 14.359 -11.75 1 51.25 317 LEU B C 1
ATOM 5246 O O . LEU B 1 317 ? -24.188 14.641 -12.953 1 51.25 317 LEU B O 1
ATOM 5250 N N . ASN B 1 318 ? -24.562 15.258 -10.797 1 48.75 318 ASN B N 1
ATOM 5251 C CA . ASN B 1 318 ? -25.062 16.562 -11.203 1 48.75 318 ASN B CA 1
ATOM 5252 C C . ASN B 1 318 ? -24.125 17.688 -10.812 1 48.75 318 ASN B C 1
ATOM 5254 O O . ASN B 1 318 ? -24.234 18.234 -9.719 1 48.75 318 ASN B O 1
ATOM 5258 N N . SER B 1 319 ? -22.953 17.719 -11.305 1 48.09 319 SER B N 1
ATOM 5259 C CA . SER B 1 319 ? -21.938 18.719 -10.984 1 48.09 319 SER B CA 1
ATOM 5260 C C . SER B 1 319 ? -22.484 20.141 -11.188 1 48.09 319 SER B C 1
ATOM 5262 O O . SER B 1 319 ? -22 21.094 -10.578 1 48.09 319 SER B O 1
ATOM 5264 N N . ARG B 1 320 ? -23.438 20.344 -12.078 1 41.53 320 ARG B N 1
ATOM 5265 C CA . ARG B 1 320 ? -23.609 21.672 -12.641 1 41.53 320 ARG B CA 1
ATOM 5266 C C . ARG B 1 320 ? -24.656 22.469 -11.867 1 41.53 320 ARG B C 1
ATOM 5268 O O . ARG B 1 320 ? -25.266 23.391 -12.406 1 41.53 320 ARG B O 1
ATOM 5275 N N . ILE B 1 321 ? -24.953 22.062 -10.727 1 42.25 321 ILE B N 1
ATOM 5276 C CA . ILE B 1 321 ? -25.938 22.969 -10.133 1 42.25 321 ILE B CA 1
ATOM 5277 C C . ILE B 1 321 ? -25.234 24.156 -9.5 1 42.25 321 ILE B C 1
ATOM 5279 O O . ILE B 1 321 ? -24.375 23.984 -8.625 1 42.25 321 ILE B O 1
ATOM 5283 N N . ARG B 1 322 ? -25.016 25.344 -10.133 1 39.97 322 ARG B N 1
ATOM 5284 C CA . ARG B 1 322 ? -24.5 26.594 -9.594 1 39.97 322 ARG B CA 1
ATOM 5285 C C . ARG B 1 322 ? -25.516 27.234 -8.648 1 39.97 322 ARG B C 1
ATOM 5287 O O . ARG B 1 322 ? -26.688 27.422 -9.008 1 39.97 322 ARG B O 1
ATOM 5294 N N . VAL B 1 323 ? -25.266 27.094 -7.25 1 41 323 VAL B N 1
ATOM 5295 C CA . VAL B 1 323 ? -26.047 27.719 -6.18 1 41 323 VAL B CA 1
ATOM 5296 C C . VAL B 1 323 ? -25.438 29.078 -5.824 1 41 323 VAL B C 1
ATOM 5298 O O . VAL B 1 323 ? -24.219 29.203 -5.715 1 41 323 VAL B O 1
ATOM 5301 N N . GLY B 1 324 ? -26.172 30.281 -6.176 1 39.97 324 GLY B N 1
ATOM 5302 C CA . GLY B 1 324 ? -25.875 31.625 -5.684 1 39.97 324 GLY B CA 1
ATOM 5303 C C . GLY B 1 324 ? -26.359 32.719 -6.613 1 39.97 324 GLY B C 1
ATOM 5304 O O . GLY B 1 324 ? -25.781 33.812 -6.633 1 39.97 324 GLY B O 1
ATOM 5305 N N . CYS B 1 325 ? -27.188 32.438 -7.668 1 37.72 325 CYS B N 1
ATOM 5306 C CA . CYS B 1 325 ? -27.656 33.656 -8.336 1 37.72 325 CYS B CA 1
ATOM 5307 C C . CYS B 1 325 ? -28.578 34.469 -7.426 1 37.72 325 CYS B C 1
ATOM 5309 O O . CYS B 1 325 ? -29.172 33.906 -6.5 1 37.72 325 CYS B O 1
ATOM 5311 N N . SER B 1 326 ? -28.344 35.781 -7.289 1 37.25 326 SER B N 1
ATOM 5312 C CA . SER B 1 326 ? -29.234 36.688 -6.586 1 37.25 326 SER B CA 1
ATOM 5313 C C . SER B 1 326 ? -30.688 36.469 -6.969 1 37.25 326 SER B C 1
ATOM 5315 O O . SER B 1 326 ? -30.984 36.094 -8.102 1 37.25 326 SER B O 1
ATOM 5317 N N . LEU B 1 327 ? -31.5 36.125 -6.012 1 41.91 327 LEU B N 1
ATOM 5318 C CA . LEU B 1 327 ? -32.969 36.062 -6.164 1 41.91 327 LEU B CA 1
ATOM 5319 C C . LEU B 1 327 ? -33.438 37.156 -7.117 1 41.91 327 LEU B C 1
ATOM 5321 O O . LEU B 1 327 ? -34.406 36.938 -7.859 1 41.91 327 LEU B O 1
ATOM 5325 N N . LEU B 1 328 ? -32.844 38.344 -6.898 1 38.97 328 LEU B N 1
ATOM 5326 C CA . LEU B 1 328 ? -33.312 39.469 -7.699 1 38.97 328 LEU B CA 1
ATOM 5327 C C . LEU B 1 328 ? -33.062 39.219 -9.188 1 38.97 328 LEU B C 1
ATOM 5329 O O . LEU B 1 328 ? -33.781 39.719 -10.031 1 38.97 328 LEU B O 1
ATOM 5333 N N . ASP B 1 329 ? -31.938 38.656 -9.523 1 40.16 329 ASP B N 1
ATOM 5334 C CA . ASP B 1 329 ? -31.656 38.5 -10.945 1 40.16 329 ASP B CA 1
ATOM 5335 C C . ASP B 1 329 ? -32.281 37.219 -11.492 1 40.16 329 ASP B C 1
ATOM 5337 O O . ASP B 1 329 ? -32.031 36.844 -12.641 1 40.16 329 ASP B O 1
ATOM 5341 N N . ALA B 1 330 ? -32.812 36.281 -10.664 1 39.38 330 ALA B N 1
ATOM 5342 C CA . ALA B 1 330 ? -33.5 35.094 -11.133 1 39.38 330 ALA B CA 1
ATOM 5343 C C . ALA B 1 330 ? -34.719 35.469 -11.961 1 39.38 330 ALA B C 1
ATOM 5345 O O . ALA B 1 330 ? -35.438 36.406 -11.625 1 39.38 330 ALA B O 1
ATOM 5346 N N . PRO B 1 331 ? -34.656 35.344 -13.258 1 37.72 331 PRO B N 1
ATOM 5347 C CA . PRO B 1 331 ? -35.875 35.656 -13.984 1 37.72 331 PRO B CA 1
ATOM 5348 C C . PRO B 1 331 ? -37.156 35.188 -13.242 1 37.72 331 PRO B C 1
ATOM 5350 O O . PRO B 1 331 ? -37.094 34.188 -12.523 1 37.72 331 PRO B O 1
ATOM 5353 N N . LEU B 1 332 ? -37.938 36.062 -12.734 1 34.66 332 LEU B N 1
ATOM 5354 C CA . LEU B 1 332 ? -39.281 35.906 -12.188 1 34.66 332 LEU B CA 1
ATOM 5355 C C . LEU B 1 332 ? -40.062 34.844 -12.953 1 34.66 332 LEU B C 1
ATOM 5357 O O . LEU B 1 332 ? -40.969 35.156 -13.711 1 34.66 332 LEU B O 1
ATOM 5361 N N . LEU B 1 333 ? -39.469 33.844 -13.766 1 34.38 333 LEU B N 1
ATOM 5362 C CA . LEU B 1 333 ? -40.531 33.062 -14.367 1 34.38 333 LEU B CA 1
ATOM 5363 C C . LEU B 1 333 ? -41.469 32.5 -13.305 1 34.38 333 LEU B C 1
ATOM 5365 O O . LEU B 1 333 ? -41.031 32.219 -12.188 1 34.38 333 LEU B O 1
ATOM 5369 N N . ASN B 1 334 ? -42.812 32.688 -13.312 1 33.56 334 ASN B N 1
ATOM 5370 C CA . ASN B 1 334 ? -44 32.281 -12.531 1 33.56 334 ASN B CA 1
ATOM 5371 C C . ASN B 1 334 ? -43.781 30.953 -11.836 1 33.56 334 ASN B C 1
ATOM 5373 O O . ASN B 1 334 ? -44.531 30.578 -10.945 1 33.56 334 ASN B O 1
ATOM 5377 N N . SER B 1 335 ? -43.594 29.875 -12.695 1 34.75 335 SER B N 1
ATOM 5378 C CA . SER B 1 335 ? -44 28.578 -12.188 1 34.75 335 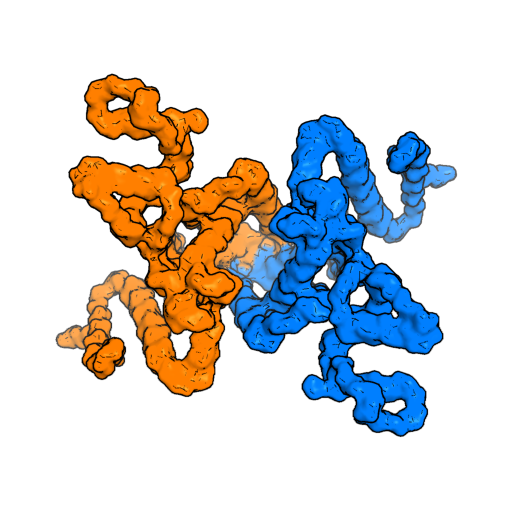SER B CA 1
ATOM 5379 C C . SER B 1 335 ? -43.25 28.219 -10.898 1 34.75 335 SER B C 1
ATOM 5381 O O . SER B 1 335 ? -42.281 28.875 -10.531 1 34.75 335 SER B O 1
ATOM 5383 N N . SER B 1 336 ? -43.531 26.859 -10.367 1 32.88 336 SER B N 1
ATOM 5384 C CA . SER B 1 336 ? -43.188 26.25 -9.078 1 32.88 336 SER B CA 1
ATOM 5385 C C . SER B 1 336 ? -41.719 26.406 -8.75 1 32.88 336 SER B C 1
ATOM 5387 O O . SER B 1 336 ? -40.875 26.453 -9.656 1 32.88 336 SER B O 1
ATOM 5389 N N . PHE B 1 337 ? -41.406 26.953 -7.516 1 33.78 337 PHE B N 1
ATOM 5390 C CA . PHE B 1 337 ? -40.125 26.922 -6.812 1 33.78 337 PHE B CA 1
ATOM 5391 C C . PHE B 1 337 ? -39.281 25.75 -7.285 1 33.78 337 PHE B C 1
ATOM 5393 O O . PHE B 1 337 ? -38.094 25.656 -6.961 1 33.78 337 PHE B O 1
ATOM 5400 N N . LYS B 1 338 ? -40 24.781 -7.918 1 34.81 338 LYS B N 1
ATOM 5401 C CA . LYS B 1 338 ? -39.312 23.609 -8.461 1 34.81 338 LYS B CA 1
ATOM 5402 C C . LYS B 1 338 ? -38.281 24.016 -9.508 1 34.81 338 LYS B C 1
ATOM 5404 O O . LYS B 1 338 ? -37.188 23.422 -9.586 1 34.81 338 LYS B O 1
ATOM 5409 N N . ASN B 1 339 ? -38.688 24.828 -10.406 1 34.28 339 ASN B N 1
ATOM 5410 C CA . ASN B 1 339 ? -37.875 25.234 -11.539 1 34.28 339 ASN B CA 1
ATOM 5411 C C . ASN B 1 339 ? -36.75 26.188 -11.117 1 34.28 339 ASN B C 1
ATOM 5413 O O . ASN B 1 339 ? -36 26.688 -11.953 1 34.28 339 ASN B O 1
ATOM 5417 N N . PHE B 1 340 ? -36.938 26.875 -10.008 1 34.81 340 PHE B N 1
ATOM 5418 C CA . PHE B 1 340 ? -35.875 27.812 -9.594 1 34.81 340 PHE B CA 1
ATOM 5419 C C . PHE B 1 340 ? -34.531 27.109 -9.508 1 34.81 340 PHE B C 1
ATOM 5421 O O . PHE B 1 340 ? -33.469 27.75 -9.625 1 34.81 340 PHE B O 1
ATOM 5428 N N . LEU B 1 341 ? -34.594 25.922 -9.07 1 33.22 341 LEU B N 1
ATOM 5429 C CA . LEU B 1 341 ? -33.281 25.281 -8.867 1 33.22 341 LEU B CA 1
ATOM 5430 C C . LEU B 1 341 ? -32.594 25.016 -10.203 1 33.22 341 LEU B C 1
ATOM 5432 O O . LEU B 1 341 ? -31.719 24.172 -10.289 1 33.22 341 LEU B O 1
ATOM 5436 N N . LYS B 1 342 ? -33.125 25.688 -11.289 1 28.47 342 LYS B N 1
ATOM 5437 C CA . LYS B 1 342 ? -32.281 25.359 -12.445 1 28.47 342 LYS B CA 1
ATOM 5438 C C . LYS B 1 342 ? -30.844 25.812 -12.242 1 28.47 342 LYS B C 1
ATOM 5440 O O . LYS B 1 342 ? -30.578 27.016 -12.125 1 28.47 342 LYS B O 1
ATOM 5445 N N . VAL B 1 343 ? -30.016 25 -11.641 1 29.72 343 VAL B N 1
ATOM 5446 C CA . VAL B 1 343 ? -28.562 24.984 -11.469 1 29.72 343 VAL B CA 1
ATOM 5447 C C . VAL B 1 343 ? -27.891 25.188 -12.82 1 29.72 343 VAL B C 1
ATOM 5449 O O . VAL B 1 343 ? -28.016 24.359 -13.727 1 29.72 343 VAL B O 1
ATOM 5452 N N . GLU B 1 344 ? -28.047 26.453 -13.492 1 26.36 344 GLU B N 1
ATOM 5453 C CA . GLU B 1 344 ? -27.234 26.578 -14.703 1 26.36 344 GLU B CA 1
ATOM 5454 C C . GLU B 1 344 ? -25.781 26.203 -14.43 1 26.36 344 GLU B C 1
ATOM 5456 O O . GLU B 1 344 ? -25.266 26.453 -13.336 1 26.36 344 GLU B O 1
ATOM 5461 N N . SER B 1 345 ? -25.203 25.328 -15.219 1 25.25 345 SER B N 1
ATOM 5462 C CA . SER B 1 345 ? -23.859 24.812 -15.523 1 25.25 345 SER B CA 1
ATOM 5463 C C . SER B 1 345 ? -22.859 25.953 -15.672 1 25.25 345 SER B C 1
ATOM 5465 O O . SER B 1 345 ? -21.688 25.703 -15.945 1 25.25 345 SER B O 1
ATOM 5467 N N . LEU B 1 346 ? -22.938 27.266 -15.133 1 22.97 346 LEU B N 1
ATOM 5468 C CA . LEU B 1 346 ? -21.797 28.078 -15.5 1 22.97 346 LEU B CA 1
ATOM 5469 C C . LEU B 1 346 ? -20.594 27.75 -14.625 1 22.97 346 LEU B C 1
ATOM 5471 O O . LEU B 1 346 ? -20.734 27.516 -13.43 1 22.97 346 LEU B O 1
#

Radius of gyration: 29.73 Å; Cα contacts (8 Å, |Δi|>4): 794; chains: 2; bounding box: 87×73×75 Å

Secondary structure (DSSP, 8-state):
-----EEEEEEEPTTS-EEEEEEE----TTTHHHHHHHHHHHHHHHHHHHHHHS-SSSHHHHHHHHHHS-TTTTTTB-TTHHHHHHHHHHHHHHHHHHHHHHHHHHHHHHTBT-TT--HHHHHHHHHHHHHHHHHHHHHHHHHHGGGTTTTHHHHHHHHHHHHHHHHHHHHHGGGS-HHHHHHHHHHHHHHHHHHHHHHHHHHHHHHHHHBSSS-HHHHHHHHHHHHHHHHHHHHHHHHHHHHH-THHHH-HHHHHHHHHHHHHHHHHHHHHHHHH-------HHHHHHHHHHHHHHS-PPPHHHHHHH--TTHHHH-TT------TTTS----S-TTGGG-----/-----EEEEEEEPTTS-EEEEEEE----TTTHHHHHHHHHHHHHHHHHHHHHHS--SSHHHHHHHHHHS-TTTTTTB-TTHHHHHHHHHHHHHHHHHHHHHHHHHHHHHHTBT-TT--HHHHHHHHHHHHHHHHHHHHHHHHHHGGGTTTTHHHHHHHHHHHHHHHHHHHHHGGGS-HHHHHHHHHHHHHHHHHHHHHHHHHHHHHHHHHBSSS-HHHHHHHHHHHHHHHHHHHHHHHHHHHHH-THHHH-HHHHHHHHHHHHHHHHHHHHHHHHH-------HHHHHHHHHHHHHHS-PPPHHHHHHH--TTHHHH-TT------STTS----S-TTGGG-----